Protein AF-A0A1Y4AXB1-F1 (afdb_monomer_lite)

Radius of gyration: 26.82 Å; chains: 1; bounding box: 79×70×64 Å

Sequence (459 aa):
MKQTLTFTPSVIPSTASRLDPDAFDRSLEAFNEKRYRDSFLALLDFIGKGLRTRYGNADATAFEIPHGSIVVRIRTDGGRLRIEAPFLELPGKGRIPLLRQAAVLNICGMDLPRIVLRGERLYFEYECPMTLVHPAKIYYVLRDICHTGDRYDDEFVTKFHARRICEPRIERYDAEMVARLCGAIRAACDEGLREAAAFQNERNYGYAWNIIATTLLRICYLARPQGQLLNRLDRAIHELDREDIPLPEVVSRGCSFARTLGAMSDEELAEGLYRIETFIPEKSRATLKSIQDAFSESAARCAEALERKDYAVCCLSTVYKFYEMYYNSDVPEQVDAVISQALAQSASRPLEEAAPLLNDAMECIMEGDFGEEEDGGDEAPSAKASAGEAAPSGEASASEAPDTEAGAAEPTPLQREAMTGVLLQSGFLERYMKQRIHGTEAPDAAGAAERPDPKQTER

Secondary structure (DSSP, 8-state):
--BPPP----SSS--S----HHHHHHHHHHHHTT-HHHHHHHHHHHH-TTHHHHHB-TTSSEEEEEETTEEEEEEEETTEEEEEEEEEEPPSSSHHHHHHHHHHIIIII-SS-EEEEETTEEEEEEEEEGGG--HHHHHHHHHHHHHHHHHHHHHHHHHH--EESS---EEEPPHHHHHHHHHHHHHHHHHHHHHHHHHHHTT-HHHHHHHHHHHHHHHHHHH---HHHHHHHHHHHHHHT-TTS-HHHHHHHHHHHHHHHHTS-HHHHHTT-EEE--SS-SSEEPPHHHHHHHHHHHHHHHHHHHHTT-HHHHHHHHHHHHHHHHHHEEPPHHHHHHHHHHHHHHTT-BHHHHHHHHHHHHHHHHHT----------------------------------------PPPPHHHHHHHHT-----SSHHHHHHHHSS--------------PPP----

Structure (mmCIF, N/CA/C/O backbone):
data_AF-A0A1Y4AXB1-F1
#
_entry.id   AF-A0A1Y4AXB1-F1
#
loop_
_atom_site.group_PDB
_atom_site.id
_atom_site.type_symbol
_atom_site.label_atom_id
_atom_site.label_alt_id
_atom_site.label_comp_id
_atom_site.label_asym_id
_atom_site.label_entity_id
_atom_site.label_seq_id
_atom_site.pdbx_PDB_ins_code
_atom_site.Cartn_x
_atom_site.Cartn_y
_atom_site.Cartn_z
_atom_site.occupancy
_atom_site.B_iso_or_equiv
_atom_site.auth_seq_id
_atom_site.auth_comp_id
_atom_site.auth_asym_id
_atom_site.auth_atom_id
_atom_site.pdbx_PDB_model_num
ATOM 1 N N . MET A 1 1 ? 18.538 -2.214 -23.193 1.00 80.56 1 MET A N 1
ATOM 2 C CA . MET A 1 1 ? 17.151 -2.700 -23.364 1.00 80.56 1 MET A CA 1
ATOM 3 C C . MET A 1 1 ? 16.668 -2.385 -24.774 1.00 80.56 1 MET A C 1
ATOM 5 O O . MET A 1 1 ? 16.925 -1.286 -25.246 1.00 80.56 1 MET A O 1
ATOM 9 N N . LYS A 1 2 ? 16.054 -3.350 -25.472 1.00 87.56 2 LYS A N 1
ATOM 10 C CA . LYS A 1 2 ? 15.566 -3.180 -26.864 1.00 87.56 2 LYS A CA 1
ATOM 11 C C . LYS A 1 2 ? 14.039 -3.145 -26.980 1.00 87.56 2 LYS A C 1
ATOM 13 O O . LYS A 1 2 ? 13.514 -2.669 -27.980 1.00 87.56 2 LYS A O 1
ATOM 18 N N . GLN A 1 3 ? 13.358 -3.656 -25.965 1.00 93.25 3 GLN A N 1
ATOM 19 C CA . GLN A 1 3 ? 11.909 -3.777 -25.881 1.00 93.25 3 GLN A CA 1
ATOM 20 C C . GLN A 1 3 ? 11.468 -3.466 -24.454 1.00 93.25 3 GLN A C 1
ATOM 22 O O . GLN A 1 3 ? 12.285 -3.588 -23.541 1.00 93.25 3 GLN A O 1
ATOM 27 N N . THR A 1 4 ? 10.214 -3.075 -24.266 1.00 93.56 4 THR A N 1
ATOM 28 C CA . THR A 1 4 ? 9.584 -2.887 -22.949 1.00 93.56 4 THR A CA 1
ATOM 29 C C . THR A 1 4 ? 9.500 -4.185 -22.147 1.00 93.56 4 THR A C 1
ATOM 31 O O . THR A 1 4 ? 9.571 -5.290 -22.692 1.00 93.56 4 THR A O 1
ATOM 34 N N . LEU A 1 5 ? 9.347 -4.039 -20.829 1.00 93.56 5 LEU A N 1
ATOM 35 C CA . LEU A 1 5 ? 9.162 -5.161 -19.910 1.00 93.56 5 LEU A CA 1
ATOM 36 C C . LEU A 1 5 ? 7.826 -5.874 -20.172 1.00 93.56 5 LEU A C 1
ATOM 38 O O . LEU A 1 5 ? 6.878 -5.274 -20.684 1.00 93.56 5 LEU A O 1
ATOM 42 N N . THR A 1 6 ? 7.729 -7.148 -19.796 1.00 96.06 6 THR A N 1
ATOM 43 C CA . THR A 1 6 ? 6.456 -7.885 -19.841 1.00 96.06 6 THR A CA 1
ATOM 44 C C . THR A 1 6 ? 5.417 -7.298 -18.882 1.00 96.06 6 THR A C 1
ATOM 46 O O . THR A 1 6 ? 5.756 -6.814 -17.797 1.00 96.06 6 THR A O 1
ATOM 49 N N . PHE A 1 7 ? 4.138 -7.430 -19.228 1.00 96.44 7 PHE A N 1
ATOM 50 C CA . PHE A 1 7 ? 3.024 -7.061 -18.358 1.00 96.44 7 PHE A CA 1
ATOM 51 C C . PHE A 1 7 ? 2.293 -8.302 -17.838 1.00 96.44 7 PHE A C 1
ATOM 53 O O . PHE A 1 7 ? 1.956 -9.201 -18.608 1.00 96.44 7 PHE A O 1
ATOM 60 N N . THR A 1 8 ? 2.019 -8.312 -16.534 1.00 95.62 8 THR A N 1
ATOM 61 C CA . THR A 1 8 ? 1.168 -9.304 -15.869 1.00 95.62 8 THR A CA 1
ATOM 62 C C . THR A 1 8 ? 0.102 -8.549 -15.073 1.00 95.62 8 THR A C 1
ATOM 64 O O . THR A 1 8 ? 0.482 -7.724 -14.235 1.00 95.62 8 THR A O 1
ATOM 67 N N . PRO A 1 9 ? -1.199 -8.809 -15.304 1.00 93.94 9 PRO A N 1
ATOM 68 C CA . PRO A 1 9 ? -2.278 -8.193 -14.535 1.00 93.94 9 PRO A CA 1
ATOM 69 C C . PRO A 1 9 ? -2.200 -8.502 -13.035 1.00 93.94 9 PRO A C 1
ATOM 71 O O . PRO A 1 9 ? -1.599 -9.498 -12.622 1.00 93.94 9 PRO A O 1
ATOM 74 N N . SER A 1 10 ? -2.844 -7.664 -12.221 1.00 94.38 10 SER A N 1
ATOM 75 C CA . SER A 1 10 ? -2.939 -7.895 -10.779 1.00 94.38 10 SER A CA 1
ATOM 76 C C . SER A 1 10 ? -3.803 -9.107 -10.423 1.00 94.38 10 SER A C 1
ATOM 78 O O . SER A 1 10 ? -4.772 -9.435 -11.105 1.00 94.38 10 SER A O 1
ATOM 80 N N . VAL A 1 11 ? -3.473 -9.762 -9.306 1.00 93.88 11 VAL A N 1
ATOM 81 C CA . VAL A 1 11 ? -4.276 -10.840 -8.702 1.00 93.88 11 VAL A CA 1
ATOM 82 C C . VAL A 1 11 ? -5.621 -10.350 -8.145 1.00 93.88 11 VAL A C 1
ATOM 84 O O . VAL A 1 11 ? -6.520 -11.156 -7.873 1.00 93.88 11 VAL A O 1
ATOM 87 N N . ILE A 1 12 ? -5.763 -9.041 -7.922 1.00 89.62 12 ILE A N 1
ATOM 88 C CA . ILE A 1 12 ? -7.022 -8.428 -7.494 1.00 89.62 12 ILE A CA 1
ATOM 89 C C . ILE A 1 12 ? -7.732 -7.777 -8.685 1.00 89.62 12 ILE A C 1
ATOM 91 O O . ILE A 1 12 ? -7.068 -7.249 -9.572 1.00 89.62 12 ILE A O 1
ATOM 95 N N . PRO A 1 13 ? -9.075 -7.797 -8.705 1.00 84.56 13 PRO A N 1
ATOM 96 C CA . PRO A 1 13 ? -9.849 -7.298 -9.838 1.00 84.56 13 PRO A CA 1
ATOM 97 C C . PRO A 1 13 ? -9.916 -5.769 -9.920 1.00 84.56 13 PRO A C 1
ATOM 99 O O . PRO A 1 13 ? -10.254 -5.250 -10.972 1.00 84.56 13 PRO A O 1
ATOM 102 N N . SER A 1 14 ? -9.652 -5.057 -8.821 1.00 87.44 14 SER A N 1
ATOM 103 C CA . SER A 1 14 ? -9.705 -3.596 -8.779 1.00 87.44 14 SER A CA 1
ATOM 104 C C . SER A 1 14 ? -8.645 -3.060 -7.827 1.00 87.44 14 SER A C 1
ATOM 106 O O . SER A 1 14 ? -8.437 -3.605 -6.738 1.00 87.44 14 SER A O 1
ATOM 108 N N . THR A 1 15 ? -7.976 -1.989 -8.247 1.00 87.50 15 THR A N 1
ATOM 109 C CA . THR A 1 15 ? -7.062 -1.191 -7.421 1.00 87.50 15 THR A CA 1
ATOM 110 C C . THR A 1 15 ? -7.732 0.047 -6.834 1.00 87.50 15 THR A C 1
ATOM 112 O O . THR A 1 15 ? -7.058 0.836 -6.172 1.00 87.50 15 THR A O 1
ATOM 115 N N . ALA A 1 16 ? -9.025 0.244 -7.100 1.00 89.12 16 ALA A N 1
ATOM 116 C CA . ALA A 1 16 ? -9.752 1.421 -6.666 1.00 89.12 16 ALA A CA 1
ATOM 117 C C . ALA A 1 16 ? -10.000 1.411 -5.163 1.00 89.12 16 ALA A C 1
ATOM 119 O O . ALA A 1 16 ? -10.173 0.369 -4.521 1.00 89.12 16 ALA A O 1
ATOM 120 N N . SER A 1 17 ? -10.041 2.615 -4.600 1.00 86.88 17 SER A N 1
ATOM 121 C CA . SER A 1 17 ? -10.355 2.761 -3.192 1.00 86.88 17 SER A CA 1
ATOM 122 C C . SER A 1 17 ? -11.820 2.430 -2.977 1.00 86.88 17 SER A C 1
ATOM 124 O O . SER A 1 17 ? -12.693 2.917 -3.690 1.00 86.88 17 SER A O 1
ATOM 126 N N . ARG A 1 18 ? -12.096 1.652 -1.937 1.00 88.56 18 ARG A N 1
ATOM 127 C CA . ARG A 1 18 ? -13.467 1.354 -1.507 1.00 88.56 18 ARG A CA 1
ATOM 128 C C . ARG A 1 18 ? -14.079 2.429 -0.603 1.00 88.56 18 ARG A C 1
ATOM 130 O O . ARG A 1 18 ? -15.183 2.224 -0.104 1.00 88.56 18 ARG A O 1
ATOM 137 N N . LEU A 1 19 ? -13.327 3.493 -0.307 1.00 88.00 19 LEU A N 1
ATOM 138 C CA . LEU A 1 19 ? -13.803 4.590 0.527 1.00 88.00 19 LEU A CA 1
ATOM 139 C C . LEU A 1 19 ? -14.923 5.351 -0.194 1.00 88.00 19 LEU A C 1
ATOM 141 O O . LEU A 1 19 ? -14.776 5.655 -1.376 1.00 88.00 19 LEU A O 1
ATOM 145 N N . ASP A 1 20 ? -15.998 5.681 0.524 1.00 88.31 20 ASP A N 1
ATOM 146 C CA . ASP A 1 20 ? -17.176 6.400 0.004 1.00 88.31 20 ASP A CA 1
ATOM 147 C C . ASP A 1 20 ? -17.223 7.847 0.543 1.00 88.31 20 ASP A C 1
ATOM 149 O O . ASP A 1 20 ? -17.766 8.061 1.632 1.00 88.31 20 ASP A O 1
ATOM 153 N N . PRO A 1 21 ? -16.666 8.850 -0.171 1.00 85.56 21 PRO A N 1
ATOM 154 C CA . PRO A 1 21 ? -16.622 10.236 0.301 1.00 85.56 21 PRO A CA 1
ATOM 155 C C . PRO A 1 21 ? -17.989 10.783 0.726 1.00 85.56 21 PRO A C 1
ATOM 157 O O . PRO A 1 21 ? -18.080 11.455 1.753 1.00 85.56 21 PRO A O 1
ATOM 160 N N . ASP A 1 22 ? -19.063 10.404 0.031 1.00 89.12 22 ASP A N 1
ATOM 161 C CA . ASP A 1 22 ? -20.411 10.869 0.354 1.00 89.12 22 ASP A CA 1
ATOM 162 C C . ASP A 1 22 ? -20.871 10.333 1.719 1.00 89.12 22 ASP A C 1
ATOM 164 O O . ASP A 1 22 ? -21.596 10.999 2.460 1.00 89.12 22 ASP A O 1
ATOM 168 N N . ALA A 1 23 ? -20.462 9.115 2.095 1.00 90.00 23 ALA A N 1
ATOM 169 C CA . ALA A 1 23 ? -20.720 8.583 3.434 1.00 90.00 23 ALA A CA 1
ATOM 170 C C . ALA A 1 23 ? -19.955 9.338 4.524 1.00 90.00 23 ALA A C 1
ATOM 172 O O . ALA A 1 23 ? -20.463 9.465 5.643 1.00 90.00 23 ALA A O 1
ATOM 173 N N . PHE A 1 24 ? -18.767 9.857 4.210 1.00 89.88 24 PHE A N 1
ATOM 174 C CA . PHE A 1 24 ? -18.011 10.680 5.146 1.00 89.88 24 PHE A CA 1
ATOM 175 C C . PHE A 1 24 ? -18.698 12.026 5.384 1.00 89.88 24 PHE A C 1
ATOM 177 O O . PHE A 1 24 ? -18.862 12.423 6.539 1.00 89.88 24 PHE A O 1
ATOM 184 N N . ASP A 1 25 ? -19.184 12.678 4.328 1.00 88.69 25 ASP A N 1
ATOM 185 C CA . ASP A 1 25 ? -19.925 13.936 4.450 1.00 88.69 25 ASP A CA 1
ATOM 186 C C . ASP A 1 25 ? -21.201 13.746 5.284 1.00 88.69 25 ASP A C 1
ATOM 188 O O . ASP A 1 25 ? -21.410 14.455 6.272 1.00 88.69 25 ASP A O 1
ATOM 192 N N . ARG A 1 26 ? -21.974 12.681 5.017 1.00 95.19 26 ARG A N 1
ATOM 193 C CA . ARG A 1 26 ? -23.132 12.297 5.852 1.00 95.19 26 ARG A CA 1
ATOM 194 C C . ARG A 1 26 ? -22.752 12.050 7.315 1.00 95.19 26 ARG A C 1
ATOM 196 O O . ARG A 1 26 ? -23.522 12.361 8.227 1.00 95.19 26 ARG A O 1
ATOM 203 N N . SER A 1 27 ? -21.582 11.457 7.558 1.00 92.25 27 SER A N 1
ATOM 204 C CA . SER A 1 27 ? -21.063 11.223 8.907 1.00 92.25 27 SER A CA 1
ATOM 205 C C . SER A 1 27 ? -20.769 12.536 9.634 1.00 92.25 27 SER A C 1
ATOM 207 O O . SER A 1 27 ? -21.104 12.671 10.817 1.00 92.25 27 SER A O 1
ATOM 209 N N . LEU A 1 28 ? -20.188 13.513 8.935 1.00 91.25 28 LEU A N 1
ATOM 210 C CA . LEU A 1 28 ? -19.862 14.827 9.481 1.00 91.25 28 LEU A CA 1
ATOM 211 C C . LEU A 1 28 ? -21.120 15.656 9.765 1.00 91.25 28 LEU A C 1
ATOM 213 O O . LEU A 1 28 ? -21.253 16.208 10.857 1.00 91.25 28 LEU A O 1
ATOM 217 N N . GLU A 1 29 ? -22.075 15.677 8.838 1.00 95.81 29 GLU A N 1
ATOM 218 C CA . GLU A 1 29 ? -23.370 16.341 9.022 1.00 95.81 29 GLU A CA 1
ATOM 219 C C . GLU A 1 29 ? -24.107 15.799 10.252 1.00 95.81 29 GLU A C 1
ATOM 221 O O . GLU A 1 29 ? -24.489 16.555 11.148 1.00 95.81 29 GLU A O 1
ATOM 226 N N . ALA A 1 30 ? -24.223 14.471 10.366 1.00 97.31 30 ALA A N 1
ATOM 227 C CA . ALA A 1 30 ? -24.854 13.837 11.519 1.00 97.31 30 ALA A CA 1
ATOM 228 C C . ALA A 1 30 ? -24.132 14.164 12.840 1.00 97.31 30 ALA A C 1
ATOM 230 O O . ALA A 1 30 ? -24.778 14.270 13.885 1.00 97.31 30 ALA A O 1
ATOM 231 N N . PHE A 1 31 ? -22.805 14.340 12.819 1.00 95.88 31 PHE A N 1
ATOM 232 C CA . PHE A 1 31 ? -22.052 14.758 14.003 1.00 95.88 31 PHE A CA 1
ATOM 233 C C . PHE A 1 31 ? -22.426 16.180 14.429 1.00 95.88 31 PHE A C 1
ATOM 235 O O . PHE A 1 31 ? -22.726 16.407 15.604 1.00 95.88 31 PHE A O 1
ATOM 242 N N . ASN A 1 32 ? -22.458 17.114 13.476 1.00 95.25 32 ASN A N 1
ATOM 243 C CA . ASN A 1 32 ? -22.792 18.520 13.711 1.00 95.25 32 ASN A CA 1
ATOM 244 C C . ASN A 1 32 ? -24.227 18.686 14.237 1.00 95.25 32 ASN A C 1
ATOM 246 O O . ASN A 1 32 ? -24.485 19.497 15.126 1.00 95.25 32 ASN A O 1
ATOM 250 N N . GLU A 1 33 ? -25.146 17.834 13.783 1.00 97.62 33 GLU A N 1
ATOM 251 C CA . GLU A 1 33 ? -26.524 17.747 14.283 1.00 97.62 33 GLU A CA 1
ATOM 252 C C . GLU A 1 33 ? -26.660 17.007 15.626 1.00 97.62 33 GLU A C 1
ATOM 254 O O . GLU A 1 33 ? -27.770 16.780 16.112 1.00 97.62 33 GLU A O 1
ATOM 259 N N . LYS A 1 34 ? -25.544 16.613 16.252 1.00 97.00 34 LYS A N 1
ATOM 260 C CA . LYS A 1 34 ? -25.493 15.868 17.523 1.00 97.00 34 LYS A CA 1
ATOM 261 C C . LYS A 1 34 ? -26.118 14.465 17.443 1.00 97.00 34 LYS A C 1
ATOM 263 O O . LYS A 1 34 ? -26.365 13.832 18.474 1.00 97.00 34 LYS A O 1
ATOM 268 N N . ARG A 1 35 ? -26.310 13.921 16.236 1.00 96.94 35 ARG A N 1
ATOM 269 C CA . ARG A 1 35 ? -26.729 12.533 15.970 1.00 96.94 35 ARG A CA 1
ATOM 270 C C . ARG A 1 35 ? -25.512 11.601 15.954 1.00 96.94 35 ARG A C 1
ATOM 272 O O . ARG A 1 35 ? -25.202 10.943 14.965 1.00 96.94 35 ARG A O 1
ATOM 279 N N . TYR A 1 36 ? -24.809 11.521 17.086 1.00 96.44 36 TYR A N 1
ATOM 280 C CA . TYR A 1 36 ? -23.491 10.871 17.185 1.00 96.44 36 TYR A CA 1
ATOM 281 C C . TYR A 1 36 ? -23.464 9.390 16.791 1.00 96.44 36 TYR A C 1
ATOM 283 O O . TYR A 1 36 ? -22.465 8.905 16.265 1.00 96.44 36 TYR A O 1
ATOM 291 N N . ARG A 1 37 ? -24.544 8.647 17.058 1.00 94.38 37 ARG A N 1
ATOM 292 C CA . ARG A 1 37 ? -24.629 7.238 16.654 1.00 94.38 37 ARG A CA 1
ATOM 293 C C . ARG A 1 37 ? -24.709 7.111 15.136 1.00 94.38 37 ARG A C 1
ATOM 295 O O . ARG A 1 37 ? -23.949 6.337 14.568 1.00 94.38 37 ARG A O 1
ATOM 302 N N . ASP A 1 38 ? -25.584 7.885 14.501 1.00 95.31 38 ASP A N 1
ATOM 303 C CA . ASP A 1 38 ? -25.740 7.885 13.044 1.00 95.31 38 ASP A CA 1
ATOM 304 C C . ASP A 1 38 ? -24.441 8.323 12.366 1.00 95.31 38 ASP A C 1
ATOM 306 O O . ASP A 1 38 ? -24.002 7.688 11.413 1.00 95.31 38 ASP A O 1
ATOM 310 N N . SER A 1 39 ? -23.783 9.340 12.930 1.00 96.88 39 SER A N 1
ATOM 311 C CA . SER A 1 39 ? -22.456 9.786 12.510 1.00 96.88 39 SER A CA 1
ATOM 312 C C . SER A 1 39 ? -21.438 8.642 12.523 1.00 96.88 39 SER A C 1
ATOM 314 O O . SER A 1 39 ? -20.819 8.354 11.499 1.00 96.88 39 SER A O 1
ATOM 316 N N . PHE A 1 40 ? -21.310 7.919 13.640 1.00 96.62 40 PHE A N 1
ATOM 317 C CA . PHE A 1 40 ? -20.379 6.792 13.736 1.00 96.62 40 PHE A CA 1
ATOM 318 C C . PHE A 1 40 ? -20.715 5.651 12.762 1.00 96.62 40 PHE A C 1
ATOM 320 O O . PHE A 1 40 ? -19.819 5.061 12.163 1.00 96.62 40 PHE A O 1
ATOM 327 N N . LEU A 1 41 ? -21.997 5.339 12.573 1.00 95.50 41 LEU A N 1
ATOM 328 C CA . LEU A 1 41 ? -22.413 4.305 11.627 1.00 95.50 41 LEU A CA 1
ATOM 329 C C . LEU A 1 41 ? -22.107 4.702 10.176 1.00 95.50 41 LEU A C 1
ATOM 331 O O . LEU A 1 41 ? -21.597 3.870 9.430 1.00 95.50 41 LEU A O 1
ATOM 335 N N . ALA A 1 42 ? -22.338 5.963 9.804 1.00 95.44 42 ALA A N 1
ATOM 336 C CA . ALA A 1 42 ? -21.972 6.491 8.493 1.00 95.44 42 ALA A CA 1
ATOM 337 C C . ALA A 1 42 ? -20.448 6.500 8.272 1.00 95.44 42 ALA A C 1
ATOM 339 O O . ALA A 1 42 ? -19.997 6.242 7.162 1.00 95.44 42 ALA A O 1
ATOM 340 N N . LEU A 1 43 ? -19.641 6.695 9.326 1.00 95.25 43 LEU A N 1
ATOM 341 C CA . LEU A 1 43 ? -18.184 6.538 9.241 1.00 95.25 43 LEU A CA 1
ATOM 342 C C . LEU A 1 43 ? -17.784 5.093 8.895 1.00 95.25 43 LEU A C 1
ATOM 344 O O . LEU A 1 43 ? -16.855 4.880 8.121 1.00 95.25 43 LEU A O 1
ATOM 348 N N . LEU A 1 44 ? -18.466 4.087 9.453 1.00 95.50 44 LEU A N 1
ATOM 349 C CA . LEU A 1 44 ? -18.212 2.693 9.073 1.00 95.50 44 LEU A CA 1
ATOM 350 C C . LEU A 1 44 ? -18.608 2.423 7.616 1.00 95.50 44 LEU A C 1
ATOM 352 O O . LEU A 1 44 ? -17.909 1.676 6.933 1.00 95.50 44 LEU A O 1
ATOM 356 N N . ASP A 1 45 ? -19.689 3.048 7.143 1.00 94.19 45 ASP A N 1
ATOM 357 C CA . ASP A 1 45 ? -20.119 2.962 5.744 1.00 94.19 45 ASP A CA 1
ATOM 358 C C . ASP A 1 45 ? -19.124 3.658 4.794 1.00 94.19 45 ASP A C 1
ATOM 360 O O . ASP A 1 45 ? -18.852 3.120 3.723 1.00 94.19 45 ASP A O 1
ATOM 364 N N . PHE A 1 46 ? -18.500 4.768 5.218 1.00 92.00 46 PHE A N 1
ATOM 365 C CA . PHE A 1 46 ? -17.380 5.411 4.511 1.00 92.00 46 PHE A CA 1
ATOM 366 C C . PHE A 1 46 ? -16.204 4.462 4.309 1.00 92.00 46 PHE A C 1
ATOM 368 O O . PHE A 1 46 ? -15.620 4.439 3.233 1.00 92.00 46 PHE A O 1
ATOM 375 N N . ILE A 1 47 ? -15.852 3.678 5.328 1.00 91.62 47 ILE A N 1
ATOM 376 C CA . ILE A 1 47 ? -14.691 2.783 5.272 1.00 91.62 47 ILE A CA 1
ATOM 377 C C . ILE A 1 47 ? -14.931 1.593 4.331 1.00 91.62 47 ILE A C 1
ATOM 379 O O . ILE A 1 47 ? -13.998 1.105 3.681 1.00 91.62 47 ILE A O 1
ATOM 383 N N . GLY A 1 48 ? -16.163 1.090 4.287 1.00 89.12 48 GLY A N 1
ATOM 384 C CA . GLY A 1 48 ? -16.523 -0.016 3.416 1.00 89.12 48 GLY A CA 1
ATOM 385 C C . GLY A 1 48 ? -18.015 -0.319 3.424 1.00 89.12 48 GLY A C 1
ATOM 386 O O . GLY A 1 48 ? -18.626 -0.588 4.462 1.00 89.12 48 GLY A O 1
ATOM 387 N N . LYS A 1 49 ? -18.595 -0.377 2.227 1.00 84.06 49 LYS A N 1
ATOM 388 C CA . LYS A 1 49 ? -20.001 -0.731 2.032 1.00 84.06 49 LYS A CA 1
ATOM 389 C C . LYS A 1 49 ? -20.314 -2.117 2.612 1.00 84.06 49 LYS A C 1
ATOM 391 O O . LYS A 1 49 ? -19.631 -3.098 2.332 1.00 84.06 49 LYS A O 1
ATOM 396 N N . GLY A 1 50 ? -21.377 -2.208 3.415 1.00 87.69 50 GLY A N 1
ATOM 397 C CA . GLY A 1 50 ? -21.858 -3.474 3.988 1.00 87.69 50 GLY A CA 1
ATOM 398 C C . GLY A 1 50 ? -21.061 -3.994 5.191 1.00 87.69 50 GLY A C 1
ATOM 399 O O . GLY A 1 50 ? -21.424 -5.025 5.763 1.00 87.69 50 GLY A O 1
ATOM 400 N N . LEU A 1 51 ? -20.027 -3.270 5.630 1.00 90.44 51 LEU A N 1
ATOM 401 C CA . LEU A 1 51 ? -19.172 -3.650 6.755 1.00 90.44 51 LEU A CA 1
ATOM 402 C C . LEU A 1 51 ? -19.976 -3.820 8.049 1.00 90.44 51 LEU A C 1
ATOM 404 O O . LEU A 1 51 ? -19.830 -4.817 8.761 1.00 90.44 51 LEU A O 1
ATOM 408 N N . ARG A 1 52 ? -20.907 -2.895 8.300 1.00 91.25 52 ARG A N 1
ATOM 409 C CA . ARG A 1 52 ? -21.831 -2.952 9.438 1.00 91.25 52 ARG A CA 1
ATOM 410 C C . ARG A 1 52 ? -22.660 -4.231 9.470 1.00 91.25 52 ARG A C 1
ATOM 412 O O . ARG A 1 52 ? -22.833 -4.807 10.535 1.00 91.25 52 ARG A O 1
ATOM 419 N N . THR A 1 53 ? -23.169 -4.672 8.325 1.00 91.19 53 THR A N 1
ATOM 420 C CA . THR A 1 53 ? -24.016 -5.870 8.237 1.00 91.19 53 THR A CA 1
ATOM 421 C C . THR A 1 53 ? -23.196 -7.145 8.394 1.00 91.19 53 THR A C 1
ATOM 423 O O . THR A 1 53 ? -23.659 -8.106 8.997 1.00 91.19 53 THR A O 1
ATOM 426 N N . ARG A 1 54 ? -21.967 -7.160 7.865 1.00 92.62 54 ARG A N 1
ATOM 427 C CA . ARG A 1 54 ? -21.093 -8.340 7.890 1.00 92.62 54 ARG A CA 1
ATOM 428 C C . ARG A 1 54 ? -20.467 -8.594 9.263 1.00 92.62 54 ARG A C 1
ATOM 430 O O . ARG A 1 54 ? -20.254 -9.750 9.618 1.00 92.62 54 ARG A O 1
ATOM 437 N N . TYR A 1 55 ? -20.168 -7.532 10.014 1.00 94.12 55 TYR A N 1
ATOM 438 C CA . TYR A 1 55 ? -19.391 -7.617 11.259 1.00 94.12 55 TYR A CA 1
ATOM 439 C C . TYR A 1 55 ? -20.086 -7.041 12.492 1.00 94.12 55 TYR A C 1
ATOM 441 O O . TYR A 1 55 ? -19.547 -7.150 13.595 1.00 94.12 55 TYR A O 1
ATOM 449 N N . GLY A 1 56 ? -21.246 -6.408 12.324 1.00 94.19 56 GLY A N 1
ATOM 450 C CA . GLY A 1 56 ? -22.037 -5.849 13.412 1.00 94.19 56 GLY A CA 1
ATOM 451 C C . GLY A 1 56 ? -23.042 -6.839 13.992 1.00 94.19 56 GLY A C 1
ATOM 452 O O . GLY A 1 56 ? -23.497 -7.769 13.328 1.00 94.19 56 GLY A O 1
ATOM 453 N N . ASN A 1 57 ? -23.429 -6.613 15.244 1.00 94.50 57 ASN A N 1
ATOM 454 C CA . ASN A 1 57 ? -24.613 -7.241 15.823 1.00 94.50 57 ASN A CA 1
ATOM 455 C C . ASN A 1 57 ? -25.911 -6.634 15.251 1.00 94.50 57 ASN A C 1
ATOM 457 O O . ASN A 1 57 ? -25.897 -5.568 14.637 1.00 94.50 57 ASN A O 1
ATOM 461 N N . ALA A 1 58 ? -27.051 -7.285 15.510 1.00 91.44 58 ALA A N 1
ATOM 462 C CA . ALA A 1 58 ? -28.366 -6.847 15.024 1.00 91.44 58 ALA A CA 1
ATOM 463 C C . ALA A 1 58 ? -28.710 -5.396 15.411 1.00 91.44 58 ALA A C 1
ATOM 465 O O . ALA A 1 58 ? -29.315 -4.670 14.626 1.00 91.44 58 ALA A O 1
ATOM 466 N N . ASP A 1 59 ? -28.268 -4.960 16.592 1.00 91.19 59 ASP A N 1
ATOM 467 C CA . ASP A 1 59 ? -28.518 -3.610 17.094 1.00 91.19 59 ASP A CA 1
ATOM 468 C C . ASP A 1 59 ? -27.506 -2.572 16.588 1.00 91.19 59 ASP A C 1
ATOM 470 O O . ASP A 1 59 ? -27.625 -1.403 16.938 1.00 91.19 59 ASP A O 1
ATOM 474 N N . ALA A 1 60 ? -26.494 -2.951 15.802 1.00 92.94 60 ALA A N 1
ATOM 475 C CA . ALA A 1 60 ? -25.420 -2.058 15.355 1.00 92.94 60 ALA A CA 1
ATOM 476 C C . ALA A 1 60 ? -24.772 -1.263 16.514 1.00 92.94 60 ALA A C 1
ATOM 478 O O . ALA A 1 60 ? -24.590 -0.046 16.442 1.00 92.94 60 ALA A O 1
ATOM 479 N N . THR A 1 61 ? -24.481 -1.959 17.614 1.00 94.62 61 THR A N 1
ATOM 480 C CA . THR A 1 61 ? -23.831 -1.430 18.826 1.00 94.62 61 THR A CA 1
ATOM 481 C C . THR A 1 61 ? -22.517 -2.128 19.159 1.00 94.62 61 THR A C 1
ATOM 483 O O . THR A 1 61 ? -21.764 -1.640 20.001 1.00 94.62 61 THR A O 1
ATOM 486 N N . ALA A 1 62 ? -22.224 -3.256 18.517 1.00 96.75 62 ALA A N 1
ATOM 487 C CA . ALA A 1 62 ? -20.980 -3.990 18.663 1.00 96.75 62 ALA A CA 1
ATOM 488 C C . ALA A 1 62 ? -20.520 -4.509 17.298 1.00 96.75 62 ALA A C 1
ATOM 490 O O . ALA A 1 62 ? -21.329 -5.049 16.547 1.00 96.75 62 ALA A O 1
ATOM 491 N N . PHE A 1 63 ? -19.229 -4.368 17.007 1.00 96.44 63 PHE A N 1
ATOM 492 C CA . PHE A 1 63 ? -18.609 -4.777 15.749 1.00 96.44 63 PHE A CA 1
ATOM 493 C C . PHE A 1 63 ? -17.314 -5.539 16.027 1.00 96.44 63 PHE A C 1
ATOM 495 O O . PHE A 1 63 ? -16.536 -5.124 16.886 1.00 96.44 63 PHE A O 1
ATOM 502 N N . GLU A 1 64 ? -17.068 -6.625 15.296 1.00 95.00 64 GLU A N 1
ATOM 503 C CA . GLU A 1 64 ? -15.792 -7.351 15.315 1.00 95.00 64 GLU A CA 1
ATOM 504 C C . GLU A 1 64 ? -15.235 -7.458 13.897 1.00 95.00 64 GLU A C 1
ATOM 506 O O . GLU A 1 64 ? -15.616 -8.340 13.125 1.00 95.00 64 GLU A O 1
ATOM 511 N N . ILE A 1 65 ? -14.350 -6.528 13.551 1.00 94.00 65 ILE A N 1
ATOM 512 C CA . ILE A 1 65 ? -13.924 -6.293 12.174 1.00 94.00 65 ILE A CA 1
ATOM 513 C C . ILE A 1 65 ? -12.463 -6.736 12.031 1.00 94.00 65 ILE A C 1
ATOM 515 O O . ILE A 1 65 ? -11.591 -6.179 12.703 1.00 94.00 65 ILE A O 1
ATOM 519 N N . PRO A 1 66 ? -12.167 -7.748 11.202 1.00 92.12 66 PRO A N 1
ATOM 520 C CA . PRO A 1 66 ? -10.795 -8.171 10.950 1.00 92.12 66 PRO A CA 1
ATOM 521 C C . PRO A 1 66 ? -10.017 -7.119 10.146 1.00 92.12 66 PRO A C 1
ATOM 523 O O . PRO A 1 66 ? -10.566 -6.479 9.249 1.00 92.12 66 PRO A O 1
ATOM 526 N N . HIS A 1 67 ? -8.734 -6.966 10.458 1.00 90.44 67 HIS A N 1
ATOM 527 C CA . HIS A 1 67 ? -7.780 -6.164 9.700 1.00 90.44 67 HIS A CA 1
ATOM 528 C C . HIS A 1 67 ? -6.431 -6.871 9.718 1.00 90.44 67 HIS A C 1
ATOM 530 O O . HIS A 1 67 ? -5.752 -6.845 10.745 1.00 90.44 67 HIS A O 1
ATOM 536 N N . GLY A 1 68 ? -6.085 -7.528 8.612 1.00 84.75 68 GLY A N 1
ATOM 537 C CA . GLY A 1 68 ? -4.839 -8.280 8.506 1.00 84.75 68 GLY A CA 1
ATOM 538 C C . GLY A 1 68 ? -4.695 -9.276 9.653 1.00 84.75 68 GLY A C 1
ATOM 539 O O . GLY A 1 68 ? -5.482 -10.225 9.775 1.00 84.75 68 GLY A O 1
ATOM 540 N N . SER A 1 69 ? -3.706 -9.042 10.509 1.00 79.81 69 SER A N 1
ATOM 541 C CA . SER A 1 69 ? -3.395 -9.891 11.657 1.00 79.81 69 SER A CA 1
ATOM 542 C C . SER A 1 69 ? -4.197 -9.648 12.936 1.00 79.81 69 SER A C 1
ATOM 544 O O . SER A 1 69 ? -4.151 -10.478 13.850 1.00 79.81 69 SER A O 1
ATOM 546 N N . ILE A 1 70 ? -4.960 -8.558 13.015 1.00 89.00 70 ILE A N 1
ATOM 547 C CA . ILE A 1 70 ? -5.728 -8.190 14.209 1.00 89.00 70 ILE A CA 1
ATOM 548 C C . ILE A 1 70 ? -7.239 -8.222 13.959 1.00 89.00 70 ILE A C 1
ATOM 550 O O . ILE A 1 70 ? -7.733 -8.237 12.831 1.00 89.00 70 ILE A O 1
ATOM 554 N N . VAL A 1 71 ? -8.008 -8.212 15.049 1.00 92.31 71 VAL A N 1
ATOM 555 C CA . VAL A 1 71 ? -9.462 -8.016 15.007 1.00 92.31 71 VAL A CA 1
ATOM 556 C C . VAL A 1 71 ? -9.810 -6.816 15.869 1.00 92.31 71 VAL A C 1
ATOM 558 O O . VAL A 1 71 ? -9.586 -6.828 17.080 1.00 92.31 71 VAL A O 1
ATOM 561 N N . VAL A 1 72 ? -10.376 -5.788 15.244 1.00 95.31 72 VAL A N 1
ATOM 562 C CA . VAL A 1 72 ? -10.817 -4.574 15.925 1.00 95.31 72 VAL A CA 1
ATOM 563 C C . VAL A 1 72 ? -12.227 -4.792 16.456 1.00 95.31 72 VAL A C 1
ATOM 565 O O . VAL A 1 72 ? -13.177 -5.019 15.706 1.00 95.31 72 VAL A O 1
ATOM 568 N N . ARG A 1 73 ? -12.365 -4.721 17.777 1.00 96.31 73 ARG A N 1
ATOM 569 C CA . ARG A 1 73 ? -13.634 -4.789 18.492 1.00 96.31 73 ARG A CA 1
ATOM 570 C C . ARG A 1 73 ? -14.092 -3.385 18.825 1.00 96.31 73 ARG A C 1
ATOM 572 O O . ARG A 1 73 ? -13.412 -2.664 19.550 1.00 96.31 73 ARG A O 1
ATOM 579 N N . ILE A 1 74 ? -15.267 -3.016 18.338 1.00 97.69 74 ILE A N 1
ATOM 580 C CA . ILE A 1 74 ? -15.865 -1.710 18.597 1.00 97.69 74 ILE A CA 1
ATOM 581 C C . ILE A 1 74 ? -17.177 -1.901 19.339 1.00 97.69 74 ILE A C 1
ATOM 583 O O . ILE A 1 74 ? -17.978 -2.753 18.965 1.00 97.69 74 ILE A O 1
ATOM 587 N N . ARG A 1 75 ? -17.412 -1.115 20.390 1.00 97.31 75 ARG A N 1
ATOM 588 C CA . ARG A 1 75 ? -18.673 -1.099 21.134 1.00 97.31 75 ARG A CA 1
ATOM 589 C C . ARG A 1 75 ? -19.137 0.323 21.387 1.00 97.31 75 ARG A C 1
ATOM 591 O O . ARG A 1 75 ? -18.348 1.174 21.787 1.00 97.31 75 ARG A O 1
ATOM 598 N N . THR A 1 76 ? -20.431 0.547 21.208 1.00 94.25 76 THR A N 1
ATOM 599 C CA . THR A 1 76 ? -21.117 1.778 21.595 1.00 94.25 76 THR A CA 1
ATOM 600 C C . THR A 1 76 ? -22.108 1.449 22.712 1.00 94.25 76 THR A C 1
ATOM 602 O O . THR A 1 76 ? -23.254 1.085 22.442 1.00 94.25 76 THR A O 1
ATOM 605 N N . ASP A 1 77 ? -21.661 1.519 23.967 1.00 87.31 77 ASP A N 1
ATOM 606 C CA . ASP A 1 77 ? -22.472 1.240 25.160 1.00 87.31 77 ASP A CA 1
ATOM 607 C C . ASP A 1 77 ? -22.475 2.442 26.118 1.00 87.31 77 ASP A C 1
ATOM 609 O O . ASP A 1 77 ? -21.540 3.238 26.142 1.00 87.31 77 ASP A O 1
ATOM 613 N N . GLY A 1 78 ? -23.570 2.643 26.861 1.00 84.44 78 GLY A N 1
ATOM 614 C CA . GLY A 1 78 ? -23.635 3.654 27.928 1.00 84.44 78 GLY A CA 1
ATOM 615 C C . GLY A 1 78 ? -23.285 5.095 27.516 1.00 84.44 78 GLY A C 1
ATOM 616 O O . GLY A 1 78 ? -22.771 5.852 28.338 1.00 84.44 78 GLY A O 1
ATOM 617 N N . GLY A 1 79 ? -23.510 5.477 26.252 1.00 92.00 79 GLY A N 1
ATOM 618 C CA . GLY A 1 79 ? -23.145 6.801 25.728 1.00 92.00 79 GLY A CA 1
ATOM 619 C C . GLY A 1 79 ? -21.648 6.983 25.445 1.00 92.00 79 GLY A C 1
ATOM 620 O O . GLY A 1 79 ? -21.174 8.118 25.351 1.00 92.00 79 GLY A O 1
ATOM 621 N N . ARG A 1 80 ? -20.894 5.889 25.297 1.00 96.75 80 ARG A N 1
ATOM 622 C CA . ARG A 1 80 ? -19.452 5.875 25.028 1.00 96.75 80 ARG A CA 1
ATOM 623 C C . ARG A 1 80 ? -19.112 4.991 23.835 1.00 96.75 80 ARG A C 1
ATOM 625 O O . ARG A 1 80 ? -19.795 4.007 23.575 1.00 96.75 80 ARG A O 1
ATOM 632 N N . LEU A 1 81 ? -18.024 5.335 23.156 1.00 97.62 81 LEU A N 1
ATOM 633 C CA . LEU A 1 81 ? -17.358 4.507 22.163 1.00 97.62 81 LEU A CA 1
ATOM 634 C C . LEU A 1 81 ? -16.140 3.845 22.805 1.00 97.62 81 LEU A C 1
ATOM 636 O O . LEU A 1 81 ? -15.307 4.532 23.396 1.00 97.62 81 LEU A O 1
ATOM 640 N N . ARG A 1 82 ? -16.018 2.531 22.633 1.00 98.00 82 ARG A N 1
ATOM 641 C CA . ARG A 1 82 ? -14.867 1.719 23.034 1.00 98.00 82 ARG A CA 1
ATOM 642 C C . ARG A 1 82 ? -14.321 0.981 21.827 1.00 98.00 82 ARG A C 1
ATOM 644 O O . ARG A 1 82 ? -15.080 0.308 21.135 1.00 98.00 82 ARG A O 1
ATOM 651 N N . ILE A 1 83 ? -13.020 1.087 21.609 1.00 98.00 83 ILE A N 1
ATOM 652 C CA . ILE A 1 83 ? -12.283 0.377 20.570 1.00 98.00 83 ILE A CA 1
ATOM 653 C C . ILE A 1 83 ? -11.194 -0.429 21.270 1.00 98.00 83 ILE A C 1
ATOM 655 O O . ILE A 1 83 ? -10.410 0.116 22.044 1.00 98.00 83 ILE A O 1
ATOM 659 N N . GLU A 1 84 ? -11.159 -1.728 21.010 1.00 96.56 84 GLU A N 1
ATOM 660 C CA . GLU A 1 84 ? -10.160 -2.648 21.540 1.00 96.56 84 GLU A CA 1
ATOM 661 C C . GLU A 1 84 ? -9.673 -3.562 20.417 1.00 96.56 84 GLU A C 1
ATOM 663 O O . GLU A 1 84 ? -10.487 -4.101 19.674 1.00 96.56 84 GLU A O 1
ATOM 668 N N . ALA A 1 85 ? -8.369 -3.796 20.314 1.00 95.44 85 ALA A N 1
ATOM 669 C CA . ALA A 1 85 ? -7.835 -4.832 19.433 1.00 95.44 85 ALA A CA 1
ATOM 670 C C . ALA A 1 85 ? -6.828 -5.703 20.198 1.00 95.44 85 ALA A C 1
ATOM 672 O O . ALA A 1 85 ? -5.814 -5.186 20.679 1.00 95.44 85 ALA A O 1
ATOM 673 N N . PRO A 1 86 ? -7.080 -7.017 20.354 1.00 93.56 86 PRO A N 1
ATOM 674 C CA . PRO A 1 86 ? -6.078 -7.937 20.878 1.00 93.56 86 PRO A CA 1
ATOM 675 C C . PRO A 1 86 ? -4.848 -7.962 19.968 1.00 93.56 86 PRO A C 1
ATOM 677 O O . PRO A 1 86 ? -4.990 -8.073 18.754 1.00 93.56 86 PRO A O 1
ATOM 680 N N . PHE A 1 87 ? -3.656 -7.881 20.560 1.00 92.75 87 PHE A N 1
ATOM 681 C CA . PHE A 1 87 ? -2.399 -7.795 19.820 1.00 92.75 87 PHE A CA 1
ATOM 682 C C . PHE A 1 87 ? -1.529 -9.038 20.055 1.00 92.75 87 PHE A C 1
ATOM 684 O O . PHE A 1 87 ? -1.595 -10.008 19.297 1.00 92.75 87 PHE A O 1
ATOM 691 N N . LEU A 1 88 ? -0.750 -9.061 21.140 1.00 93.44 88 LEU A N 1
ATOM 692 C CA . LEU A 1 88 ? 0.287 -10.073 21.363 1.00 93.44 88 LEU A CA 1
ATOM 693 C C . LEU A 1 88 ? 0.321 -10.579 22.806 1.00 93.44 88 LEU A C 1
ATOM 695 O O . LEU A 1 88 ? 0.174 -9.815 23.758 1.00 93.44 88 LEU A O 1
ATOM 699 N N . GLU A 1 89 ? 0.580 -11.869 22.971 1.00 94.06 89 GLU A N 1
ATOM 700 C CA . GLU A 1 89 ? 0.951 -12.486 24.238 1.00 94.06 89 GLU A CA 1
ATOM 701 C C . GLU A 1 89 ? 2.471 -12.435 24.415 1.00 94.06 89 GLU A C 1
ATOM 703 O O . GLU A 1 89 ? 3.246 -12.692 23.483 1.00 94.06 89 GLU A O 1
ATOM 708 N N . LEU A 1 90 ? 2.897 -12.066 25.622 1.00 93.31 90 LEU A N 1
ATOM 709 C CA . LEU A 1 90 ? 4.299 -11.857 25.935 1.00 93.31 90 LEU A CA 1
ATOM 710 C C . LEU A 1 90 ? 5.084 -13.178 25.885 1.00 93.31 90 LEU A C 1
ATOM 712 O O . LEU A 1 90 ? 4.631 -14.208 26.390 1.00 93.31 90 LEU A O 1
ATOM 716 N N . PRO A 1 91 ? 6.299 -13.160 25.319 1.00 91.44 91 PRO A N 1
ATOM 717 C CA . PRO A 1 91 ? 7.166 -14.321 25.288 1.00 91.44 91 PRO A CA 1
ATOM 718 C C . PRO A 1 91 ? 7.840 -14.532 26.648 1.00 91.44 91 PRO A C 1
ATOM 720 O O . PRO A 1 91 ? 8.066 -13.593 27.415 1.00 91.44 91 PRO A O 1
ATOM 723 N N . GLY A 1 92 ? 8.262 -15.769 26.923 1.00 87.00 92 GLY A N 1
ATOM 724 C CA . GLY A 1 92 ? 9.071 -16.061 28.113 1.00 87.00 92 GLY A CA 1
ATOM 725 C C . GLY A 1 92 ? 10.463 -15.411 28.065 1.00 87.00 92 GLY A C 1
ATOM 726 O O . GLY A 1 92 ? 10.947 -14.896 29.070 1.00 87.00 92 GLY A O 1
ATOM 727 N N . LYS A 1 93 ? 11.106 -15.392 26.888 1.00 86.12 93 LYS A N 1
ATOM 728 C CA . LYS A 1 93 ? 12.387 -14.706 26.627 1.00 86.12 93 LYS A CA 1
ATOM 729 C C . LYS A 1 93 ? 12.143 -13.486 25.740 1.00 86.12 93 LYS A C 1
ATOM 731 O O . LYS A 1 93 ? 11.289 -13.540 24.875 1.00 86.12 93 LYS A O 1
ATOM 736 N N . GLY A 1 94 ? 12.887 -12.395 25.932 1.00 84.44 94 GLY A N 1
ATOM 737 C CA . GLY A 1 94 ? 12.725 -11.182 25.109 1.00 84.44 94 GLY A CA 1
ATOM 738 C C . GLY A 1 94 ? 11.586 -10.247 25.542 1.00 84.44 94 GLY A C 1
ATOM 739 O O . GLY A 1 94 ? 11.378 -9.210 24.917 1.00 84.44 94 GLY A O 1
ATOM 740 N N . ARG A 1 95 ? 10.909 -10.546 26.662 1.00 93.25 95 ARG A N 1
ATOM 741 C CA . ARG A 1 95 ? 9.818 -9.730 27.221 1.00 93.25 95 ARG A CA 1
ATOM 742 C C . ARG A 1 95 ? 10.195 -8.267 27.454 1.00 93.25 95 ARG A C 1
ATOM 744 O O . ARG A 1 95 ? 9.420 -7.382 27.119 1.00 93.25 95 ARG A O 1
ATOM 751 N N . ILE A 1 96 ? 11.355 -8.003 28.061 1.00 92.56 96 ILE A N 1
ATOM 752 C CA . ILE A 1 96 ? 11.771 -6.631 28.401 1.00 92.56 96 ILE A CA 1
ATOM 753 C C . ILE A 1 96 ? 11.987 -5.787 27.129 1.00 92.56 96 ILE A C 1
ATOM 755 O O . ILE A 1 96 ? 11.400 -4.709 27.049 1.00 92.56 96 ILE A O 1
ATOM 759 N N . PRO A 1 97 ? 12.769 -6.245 26.125 1.00 93.62 97 PRO A N 1
ATOM 760 C CA . PRO A 1 97 ? 12.858 -5.566 24.831 1.00 93.62 97 PRO A CA 1
ATOM 761 C C . PRO A 1 97 ? 11.499 -5.325 24.168 1.00 93.62 97 PRO A C 1
ATOM 763 O O . PRO A 1 97 ? 11.242 -4.211 23.722 1.00 93.62 97 PRO A O 1
ATOM 766 N N . LEU A 1 98 ? 10.617 -6.330 24.172 1.00 94.12 98 LEU A N 1
ATOM 767 C CA . LEU A 1 98 ? 9.274 -6.218 23.606 1.00 94.12 98 LEU A CA 1
ATOM 768 C C . LEU A 1 98 ? 8.460 -5.118 24.299 1.00 94.12 98 LEU A C 1
ATOM 770 O O . LEU A 1 98 ? 7.925 -4.231 23.640 1.00 94.12 98 LEU A O 1
ATOM 774 N N . LEU A 1 99 ? 8.397 -5.136 25.633 1.00 94.69 99 LEU A N 1
ATOM 775 C CA . LEU A 1 99 ? 7.664 -4.132 26.410 1.00 94.69 99 LEU A CA 1
ATOM 776 C C . LEU A 1 99 ? 8.238 -2.726 26.224 1.00 94.69 99 LEU A C 1
ATOM 778 O O . LEU A 1 99 ? 7.480 -1.761 26.188 1.00 94.69 99 LEU A O 1
ATOM 782 N N . ARG A 1 100 ? 9.562 -2.599 26.069 1.00 94.69 100 ARG A N 1
ATOM 783 C CA . ARG A 1 100 ? 10.192 -1.321 25.723 1.00 94.69 100 ARG A CA 1
ATOM 784 C C . ARG A 1 100 ? 9.718 -0.833 24.357 1.00 94.69 100 ARG A C 1
ATOM 786 O O . ARG A 1 100 ? 9.360 0.333 24.246 1.00 94.69 100 ARG A O 1
ATOM 793 N N . GLN A 1 101 ? 9.676 -1.707 23.352 1.00 92.12 101 GLN A N 1
ATOM 794 C CA . GLN A 1 101 ? 9.185 -1.346 22.023 1.00 92.12 101 GLN A CA 1
ATOM 795 C C . GLN A 1 101 ? 7.705 -0.944 22.061 1.00 92.12 101 GLN A C 1
ATOM 797 O O . GLN A 1 101 ? 7.343 0.087 21.505 1.00 92.12 101 GLN A O 1
ATOM 802 N N . ALA A 1 102 ? 6.862 -1.686 22.785 1.00 93.06 102 ALA A N 1
ATOM 803 C CA . ALA A 1 102 ? 5.459 -1.321 22.985 1.00 93.06 102 ALA A CA 1
ATOM 804 C C . ALA A 1 102 ? 5.302 0.047 23.679 1.00 93.06 102 ALA A C 1
ATOM 806 O O . ALA A 1 102 ? 4.441 0.838 23.303 1.00 93.06 102 ALA A O 1
ATOM 807 N N . ALA A 1 103 ? 6.159 0.365 24.655 1.00 93.44 103 ALA A N 1
ATOM 808 C CA . ALA A 1 103 ? 6.165 1.677 25.297 1.00 93.44 103 ALA A CA 1
ATOM 809 C C . ALA A 1 103 ? 6.591 2.800 24.337 1.00 93.44 103 ALA A C 1
ATOM 811 O O . ALA A 1 103 ? 6.010 3.878 24.386 1.00 93.44 103 ALA A O 1
ATOM 812 N N . VAL A 1 104 ? 7.557 2.554 23.444 1.00 92.38 104 VAL A N 1
ATOM 813 C CA . VAL A 1 104 ? 7.939 3.515 22.392 1.00 92.38 104 VAL A CA 1
ATOM 814 C C . VAL A 1 104 ? 6.766 3.788 21.450 1.00 92.38 104 VAL A C 1
ATOM 816 O O . VAL A 1 104 ? 6.509 4.948 21.137 1.00 92.38 104 VAL A O 1
ATOM 819 N N . LEU A 1 105 ? 6.011 2.756 21.054 1.00 90.44 105 LEU A N 1
ATOM 820 C CA . LEU A 1 105 ? 4.819 2.927 20.213 1.00 90.44 105 LEU A CA 1
ATOM 821 C C . LEU A 1 105 ? 3.759 3.816 20.878 1.00 90.44 105 LEU A C 1
ATOM 823 O O . LEU A 1 105 ? 3.169 4.650 20.205 1.00 90.44 105 LEU A O 1
ATOM 827 N N . ASN A 1 106 ? 3.578 3.717 22.195 1.00 91.56 106 ASN A N 1
ATOM 828 C CA . ASN A 1 106 ? 2.664 4.597 22.935 1.00 91.56 106 ASN A CA 1
ATOM 829 C C . ASN A 1 106 ? 3.121 6.060 23.036 1.00 91.56 106 ASN A C 1
ATOM 831 O O . ASN A 1 106 ? 2.311 6.906 23.399 1.00 91.56 106 ASN A O 1
ATOM 835 N N . ILE A 1 107 ? 4.406 6.351 22.821 1.00 86.81 107 ILE A N 1
ATOM 836 C CA . ILE A 1 107 ? 4.957 7.711 22.941 1.00 86.81 107 ILE A CA 1
ATOM 837 C C . ILE A 1 107 ? 5.078 8.371 21.565 1.00 86.81 107 ILE A C 1
ATOM 839 O O . ILE A 1 107 ? 4.804 9.559 21.435 1.00 86.81 107 ILE A O 1
ATOM 843 N N . CYS A 1 108 ? 5.526 7.614 20.561 1.00 79.75 108 CYS A N 1
ATOM 844 C CA . CYS A 1 108 ? 5.898 8.147 19.249 1.00 79.75 108 CYS A CA 1
ATOM 845 C C . CYS A 1 108 ? 5.143 7.500 18.080 1.00 79.75 108 CYS A C 1
ATOM 847 O O . CYS A 1 108 ? 5.263 7.983 16.960 1.00 79.75 108 CYS A O 1
ATOM 849 N N . GLY A 1 109 ? 4.478 6.363 18.296 1.00 71.94 109 GLY A N 1
ATOM 850 C CA . GLY A 1 109 ? 3.907 5.549 17.219 1.00 71.94 109 GLY A CA 1
ATOM 851 C C . GLY A 1 109 ? 2.418 5.771 16.974 1.00 71.94 109 GLY A C 1
ATOM 852 O O . GLY A 1 109 ? 1.932 5.393 15.915 1.00 71.94 109 GLY A O 1
ATOM 853 N N . MET A 1 110 ? 1.697 6.344 17.937 1.00 84.88 110 MET A N 1
ATOM 854 C CA . MET A 1 110 ? 0.257 6.595 17.867 1.00 84.88 110 MET A CA 1
ATOM 855 C C . MET A 1 110 ? -0.083 7.851 18.670 1.00 84.88 110 MET A C 1
ATOM 857 O O . MET A 1 110 ? 0.564 8.118 19.684 1.00 84.88 110 MET A O 1
ATOM 861 N N . ASP A 1 111 ? -1.122 8.577 18.259 1.00 83.62 111 ASP A N 1
ATOM 862 C CA . ASP A 1 111 ? -1.486 9.842 18.914 1.00 83.62 111 ASP A CA 1
ATOM 863 C C . ASP A 1 111 ? -2.466 9.646 20.079 1.00 83.62 111 ASP A C 1
ATOM 865 O O . ASP A 1 111 ? -2.287 10.164 21.183 1.00 83.62 111 ASP A O 1
ATOM 869 N N . LEU A 1 112 ? -3.551 8.916 19.821 1.00 89.69 112 LEU A N 1
ATOM 870 C CA . LEU A 1 112 ? -4.692 8.773 20.728 1.00 89.69 112 LEU A CA 1
ATOM 871 C C . LEU A 1 112 ? -4.894 7.358 21.289 1.00 89.69 112 LEU A C 1
ATOM 873 O O . LEU A 1 112 ? -5.215 7.248 22.479 1.00 89.69 112 LEU A O 1
ATOM 877 N N . PRO A 1 113 ? -4.794 6.275 20.491 1.00 94.50 113 PRO A N 1
ATOM 878 C CA . PRO A 1 113 ? -4.893 4.934 21.043 1.00 94.50 113 PRO A CA 1
ATOM 879 C C . PRO A 1 113 ? -3.627 4.567 21.821 1.00 94.50 113 PRO A C 1
ATOM 881 O O . PRO A 1 113 ? -2.559 5.148 21.645 1.00 94.50 113 PRO A O 1
ATOM 884 N N . ARG A 1 114 ? -3.748 3.570 22.697 1.00 95.25 114 ARG A N 1
ATOM 885 C CA . ARG A 1 114 ? -2.632 3.073 23.511 1.00 95.25 114 ARG A CA 1
ATOM 886 C C . ARG A 1 114 ? -2.599 1.556 23.545 1.00 95.25 114 ARG A C 1
ATOM 888 O O . ARG A 1 114 ? -3.638 0.906 23.574 1.00 95.25 114 ARG A O 1
ATOM 895 N N . ILE A 1 115 ? -1.402 1.001 23.640 1.00 96.50 115 ILE A N 1
ATOM 896 C CA . ILE A 1 115 ? -1.161 -0.389 23.999 1.00 96.50 115 ILE A CA 1
ATOM 897 C C . ILE A 1 115 ? -1.187 -0.504 25.522 1.00 96.50 115 ILE A C 1
ATOM 899 O O . ILE A 1 115 ? -0.422 0.169 26.219 1.00 96.50 115 ILE A O 1
ATOM 903 N N . VAL A 1 116 ? -2.026 -1.390 26.046 1.00 96.44 116 VAL A N 1
ATOM 904 C CA . VAL A 1 116 ? -2.066 -1.729 27.469 1.00 96.44 116 VAL A CA 1
ATOM 905 C C . VAL A 1 116 ? -1.672 -3.178 27.708 1.00 96.44 116 VAL A C 1
ATOM 907 O O . VAL A 1 116 ? -1.923 -4.054 26.883 1.00 96.44 116 VAL A O 1
ATOM 910 N N . LEU A 1 117 ? -1.097 -3.438 28.881 1.00 95.75 117 LEU A N 1
ATOM 911 C CA . LEU A 1 117 ? -0.803 -4.781 29.360 1.00 95.75 117 LEU A CA 1
ATOM 912 C C . LEU A 1 117 ? -1.891 -5.236 30.338 1.00 95.75 117 LEU A C 1
ATOM 914 O O . LEU A 1 117 ? -2.073 -4.633 31.394 1.00 95.75 117 LEU A O 1
ATOM 918 N N . ARG A 1 118 ? -2.578 -6.334 30.014 1.00 95.62 118 ARG A N 1
ATOM 919 C CA . ARG A 1 118 ? -3.529 -7.012 30.906 1.00 95.62 118 ARG A CA 1
ATOM 920 C C . ARG A 1 118 ? -3.041 -8.441 31.145 1.00 95.62 118 ARG A C 1
ATOM 922 O O . ARG A 1 118 ? -3.153 -9.304 30.273 1.00 95.62 118 ARG A O 1
ATOM 929 N N . GLY A 1 119 ? -2.467 -8.683 32.322 1.00 92.56 119 GLY A N 1
ATOM 930 C CA . GLY A 1 119 ? -1.771 -9.937 32.617 1.00 92.56 119 GLY A CA 1
ATOM 931 C C . GLY A 1 119 ? -0.545 -10.106 31.717 1.00 92.56 119 GLY A C 1
ATOM 932 O O . GLY A 1 119 ? 0.381 -9.305 31.778 1.00 92.56 119 GLY A O 1
ATOM 933 N N . GLU A 1 120 ? -0.566 -11.125 30.862 1.00 93.50 120 GLU A N 1
ATOM 934 C CA . GLU A 1 120 ? 0.511 -11.454 29.913 1.00 93.50 120 GLU A CA 1
ATOM 935 C C . GLU A 1 120 ? 0.194 -11.042 28.468 1.00 93.50 120 GLU A C 1
ATOM 937 O O . GLU A 1 120 ? 0.860 -11.474 27.531 1.00 93.50 120 GLU A O 1
ATOM 942 N N . ARG A 1 121 ? -0.843 -10.223 28.265 1.00 95.31 121 ARG A N 1
ATOM 943 C CA . ARG A 1 121 ? -1.384 -9.910 26.940 1.00 95.31 121 ARG A CA 1
ATOM 944 C C . ARG A 1 121 ? -1.464 -8.413 26.693 1.00 95.31 121 ARG A C 1
ATOM 946 O O . ARG A 1 121 ? -1.912 -7.659 27.558 1.00 95.31 121 ARG A O 1
ATOM 953 N N . LEU A 1 122 ? -1.044 -8.011 25.501 1.00 95.94 122 LEU A N 1
ATOM 954 C CA . LEU A 1 122 ? -1.092 -6.646 25.002 1.00 95.94 122 LEU A CA 1
ATOM 955 C C . LEU A 1 122 ? -2.351 -6.425 24.161 1.00 95.94 122 LEU A C 1
ATOM 957 O O . LEU A 1 122 ? -2.714 -7.267 23.338 1.00 95.94 122 LEU A O 1
ATOM 961 N N . TYR A 1 123 ? -2.989 -5.277 24.366 1.00 96.31 123 TYR A N 1
ATOM 962 C CA . TYR A 1 123 ? -4.190 -4.851 23.648 1.00 96.31 123 TYR A CA 1
ATOM 963 C C . TYR A 1 123 ? -4.033 -3.399 23.226 1.00 96.31 123 TYR A C 1
ATOM 965 O O . TYR A 1 123 ? -3.576 -2.590 24.031 1.00 96.31 123 TYR A O 1
ATOM 973 N N . PHE A 1 124 ? -4.458 -3.060 22.015 1.00 96.50 124 PHE A N 1
ATOM 974 C CA . PHE A 1 124 ? -4.745 -1.673 21.668 1.00 96.50 124 PHE A CA 1
ATOM 975 C C . PHE A 1 124 ? -6.081 -1.262 22.282 1.00 96.50 124 PHE A C 1
ATOM 977 O O . PHE A 1 124 ? -7.033 -2.043 22.269 1.00 96.50 124 PHE A O 1
ATOM 984 N N . GLU A 1 125 ? -6.159 -0.037 22.789 1.00 96.69 125 GLU A N 1
ATOM 985 C CA . GLU A 1 125 ? -7.356 0.533 23.394 1.00 96.69 125 GLU A CA 1
ATOM 986 C C . GLU A 1 125 ? -7.545 2.002 23.024 1.00 96.69 125 GLU A C 1
ATOM 988 O O . GLU A 1 125 ? -6.600 2.794 23.035 1.00 96.69 125 GLU A O 1
ATOM 993 N N . TYR A 1 126 ? -8.806 2.377 22.827 1.00 97.62 126 TYR A N 1
ATOM 994 C CA . TYR A 1 126 ? -9.273 3.756 22.836 1.00 97.62 126 TYR A CA 1
ATOM 995 C C . TYR A 1 126 ? -10.702 3.827 23.387 1.00 97.62 126 TYR A C 1
ATOM 997 O O . TYR A 1 126 ? -11.547 2.994 23.064 1.00 97.62 126 TYR A O 1
ATOM 1005 N N . GLU A 1 127 ? -11.000 4.839 24.202 1.00 96.94 127 GLU A N 1
ATOM 1006 C CA . GLU A 1 127 ? -12.355 5.092 24.700 1.00 96.94 127 GLU A CA 1
ATOM 1007 C C . GLU A 1 127 ? -12.638 6.596 24.747 1.00 96.94 127 GLU A C 1
ATOM 1009 O O . GLU A 1 127 ? -11.801 7.380 25.199 1.00 96.94 127 GLU A O 1
ATOM 1014 N N . CYS A 1 128 ? -13.840 7.007 24.336 1.00 96.69 128 CYS A N 1
ATOM 1015 C CA . CYS A 1 128 ? -14.335 8.362 24.588 1.00 96.69 128 CYS A CA 1
ATOM 1016 C C . CYS A 1 128 ? -15.876 8.430 24.663 1.00 96.69 128 CYS A C 1
ATOM 1018 O O . CYS A 1 128 ? -16.562 7.526 24.184 1.00 96.69 128 CYS A O 1
ATOM 1020 N N . PRO A 1 129 ? -16.456 9.486 25.269 1.00 97.56 129 PRO A N 1
ATOM 1021 C CA . PRO A 1 129 ? -17.891 9.767 25.175 1.00 97.56 129 PRO A CA 1
ATOM 1022 C C . PRO A 1 129 ? -18.347 9.957 23.724 1.00 97.56 129 PRO A C 1
ATOM 1024 O O . PRO A 1 129 ? -17.610 10.539 22.929 1.00 97.56 129 PRO A O 1
ATOM 1027 N N . MET A 1 130 ? -19.584 9.559 23.399 1.00 95.69 130 MET A N 1
ATOM 1028 C CA . MET A 1 130 ? -20.143 9.697 22.042 1.00 95.69 130 MET A CA 1
ATOM 1029 C C . MET A 1 130 ? -20.144 11.145 21.534 1.00 95.69 130 MET A C 1
ATOM 1031 O O . MET A 1 130 ? -19.972 11.377 20.344 1.00 95.69 130 MET A O 1
ATOM 1035 N N . THR A 1 131 ? -20.245 12.127 22.432 1.00 96.06 131 THR A N 1
ATOM 1036 C CA . THR A 1 131 ? -20.168 13.559 22.098 1.00 96.06 131 THR A CA 1
ATOM 1037 C C . THR A 1 131 ? -18.814 13.993 21.538 1.00 96.06 131 THR A C 1
ATOM 1039 O O . THR A 1 131 ? -18.714 15.054 20.936 1.00 96.06 131 THR A O 1
ATOM 1042 N N . LEU A 1 132 ? -17.762 13.193 21.737 1.00 95.00 132 LEU A N 1
ATOM 1043 C CA . LEU A 1 132 ? -16.425 13.456 21.214 1.00 95.00 132 LEU A CA 1
ATOM 1044 C C . LEU A 1 132 ? -16.101 12.587 19.993 1.00 95.00 132 LEU A C 1
ATOM 1046 O O . LEU A 1 132 ? -14.967 12.620 19.532 1.00 95.00 132 LEU A O 1
ATOM 1050 N N . VAL A 1 133 ? -17.031 11.797 19.458 1.00 93.69 133 VAL A N 1
ATOM 1051 C CA . VAL A 1 133 ? -16.804 10.861 18.335 1.00 93.69 133 VAL A CA 1
ATOM 1052 C C . VAL A 1 133 ? -16.821 11.614 16.998 1.00 93.69 133 VAL A C 1
ATOM 1054 O O . VAL A 1 133 ? -17.614 11.330 16.114 1.00 93.69 133 VAL A O 1
ATOM 1057 N N . HIS A 1 134 ? -15.954 12.618 16.848 1.00 93.50 134 HIS A N 1
ATOM 1058 C CA . HIS A 1 134 ? -15.813 13.327 15.578 1.00 93.50 134 HIS A CA 1
ATOM 1059 C C . HIS A 1 134 ? -15.294 12.348 14.504 1.00 93.50 134 HIS A C 1
ATOM 1061 O O . HIS A 1 134 ? -14.245 11.735 14.745 1.00 93.50 134 HIS A O 1
ATOM 1067 N N . PRO A 1 135 ? -15.948 12.216 13.330 1.00 88.31 135 PRO A N 1
ATOM 1068 C CA . PRO A 1 135 ? -15.643 11.179 12.336 1.00 88.31 135 PRO A CA 1
ATOM 1069 C C . PRO A 1 135 ? -14.165 11.104 11.974 1.00 88.31 135 PRO A C 1
ATOM 1071 O O . PRO A 1 135 ? -13.555 10.038 12.021 1.00 88.31 135 PRO A O 1
ATOM 1074 N N . ALA A 1 136 ? -13.562 12.271 11.741 1.00 87.31 136 ALA A N 1
ATOM 1075 C CA . ALA A 1 136 ? -12.150 12.377 11.418 1.00 87.31 136 ALA A CA 1
ATOM 1076 C C . ALA A 1 136 ? -11.216 11.755 12.444 1.00 87.31 136 ALA A C 1
ATOM 1078 O O . ALA A 1 136 ? -10.358 10.935 12.125 1.00 87.31 136 ALA A O 1
ATOM 1079 N N . LYS A 1 137 ? -11.416 12.134 13.704 1.00 92.00 137 LYS A N 1
ATOM 1080 C CA . LYS A 1 137 ? -10.605 11.660 14.813 1.00 92.00 137 LYS A CA 1
ATOM 1081 C C . LYS A 1 137 ? -10.710 10.145 14.938 1.00 92.00 137 LYS A C 1
ATOM 1083 O O . LYS A 1 137 ? -9.716 9.477 15.188 1.00 92.00 137 LYS A O 1
ATOM 1088 N N . ILE A 1 138 ? -11.916 9.605 14.781 1.00 94.19 138 ILE A N 1
ATOM 1089 C CA . ILE A 1 138 ? -12.153 8.172 14.945 1.00 94.19 138 ILE A CA 1
ATOM 1090 C C . ILE A 1 138 ? -11.575 7.377 13.781 1.00 94.19 138 ILE A C 1
ATOM 1092 O O . ILE A 1 138 ? -10.984 6.331 14.027 1.00 94.19 138 ILE A O 1
ATOM 1096 N N . TYR A 1 139 ? -11.649 7.889 12.550 1.00 92.00 139 TYR A N 1
ATOM 1097 C CA . TYR A 1 139 ? -10.934 7.293 11.423 1.00 92.00 139 TYR A CA 1
ATOM 1098 C C . TYR A 1 139 ? -9.428 7.200 11.701 1.00 92.00 139 TYR A C 1
ATOM 1100 O O . TYR A 1 139 ? -8.850 6.128 11.551 1.00 92.00 139 TYR A O 1
ATOM 1108 N N . TYR A 1 140 ? -8.808 8.278 12.197 1.00 89.06 140 TYR A N 1
ATOM 1109 C CA . TYR A 1 140 ? -7.389 8.274 12.567 1.00 89.06 140 TYR A CA 1
ATOM 1110 C C . TYR A 1 140 ? -7.065 7.295 13.700 1.00 89.06 140 TYR A C 1
ATOM 1112 O O . TYR A 1 140 ? -6.102 6.547 13.588 1.00 89.06 140 TYR A O 1
ATOM 1120 N N . VAL A 1 141 ? -7.894 7.217 14.747 1.00 92.62 141 VAL A N 1
ATOM 1121 C CA . VAL A 1 141 ? -7.729 6.213 15.815 1.00 92.62 141 VAL A CA 1
ATOM 1122 C C . VAL A 1 141 ? -7.769 4.792 15.252 1.00 92.62 141 VAL A C 1
ATOM 1124 O O . VAL A 1 141 ? -6.943 3.958 15.616 1.00 92.62 141 VAL A O 1
ATOM 1127 N N . LEU A 1 142 ? -8.737 4.500 14.378 1.00 94.38 142 LEU A N 1
ATOM 1128 C CA . LEU A 1 142 ? -8.856 3.188 13.748 1.00 94.38 142 LEU A CA 1
ATOM 1129 C C . LEU A 1 142 ? -7.647 2.890 12.863 1.00 94.38 142 LEU A C 1
ATOM 1131 O O . LEU A 1 142 ? -7.123 1.780 12.926 1.00 94.38 142 LEU A O 1
ATOM 1135 N N . ARG A 1 143 ? -7.187 3.878 12.092 1.00 90.69 143 ARG A N 1
ATOM 1136 C CA . ARG A 1 143 ? -5.993 3.787 11.251 1.00 90.69 143 ARG A CA 1
ATOM 1137 C C . ARG A 1 143 ? -4.747 3.483 12.075 1.00 90.69 143 ARG A C 1
ATOM 1139 O O . ARG A 1 143 ? -4.059 2.522 11.758 1.00 90.69 143 ARG A O 1
ATOM 1146 N N . ASP A 1 144 ? -4.500 4.232 13.146 1.00 90.19 144 ASP A N 1
ATOM 1147 C CA . ASP A 1 144 ? -3.340 4.041 14.021 1.00 90.19 144 ASP A CA 1
ATOM 1148 C C . ASP A 1 144 ? -3.313 2.625 14.606 1.00 90.19 144 ASP A C 1
ATOM 1150 O O . ASP A 1 144 ? -2.282 1.957 14.548 1.00 90.19 144 ASP A O 1
ATOM 1154 N N . ILE A 1 145 ? -4.452 2.133 15.114 1.00 93.81 145 ILE A N 1
ATOM 1155 C CA . ILE A 1 145 ? -4.569 0.764 15.642 1.00 93.81 145 ILE A CA 1
ATOM 1156 C C . ILE A 1 145 ? -4.310 -0.271 14.543 1.00 93.81 145 ILE A C 1
ATOM 1158 O O . ILE A 1 145 ? -3.551 -1.212 14.759 1.00 93.81 145 ILE A O 1
ATOM 1162 N N . CYS A 1 146 ? -4.946 -0.107 13.382 1.00 91.69 146 CYS A N 1
ATOM 1163 C CA . CYS A 1 146 ? -4.870 -1.046 12.265 1.00 91.69 146 CYS A CA 1
ATOM 1164 C C . CYS A 1 146 ? -3.452 -1.130 11.687 1.00 91.69 146 CYS A C 1
ATOM 1166 O O . CYS A 1 146 ? -2.842 -2.195 11.715 1.00 91.69 146 CYS A O 1
ATOM 1168 N N . HIS A 1 147 ? -2.896 0.004 11.256 1.00 86.25 147 HIS A N 1
ATOM 1169 C CA . HIS A 1 147 ? -1.579 0.074 10.621 1.00 86.25 147 HIS A CA 1
ATOM 1170 C C . HIS A 1 147 ? -0.453 -0.293 11.592 1.00 86.25 147 HIS A C 1
ATOM 1172 O O . HIS A 1 147 ? 0.480 -0.996 11.214 1.00 86.25 147 HIS A O 1
ATOM 1178 N N . THR A 1 148 ? -0.530 0.138 12.857 1.00 87.56 148 THR A N 1
ATOM 1179 C CA . THR A 1 148 ? 0.475 -0.244 13.865 1.00 87.56 148 THR A CA 1
ATOM 1180 C C . THR A 1 148 ? 0.359 -1.723 14.216 1.00 87.56 148 THR A C 1
ATOM 1182 O O . THR A 1 148 ? 1.375 -2.405 14.334 1.00 87.56 148 THR A O 1
ATOM 1185 N N . GLY A 1 149 ? -0.864 -2.229 14.386 1.00 88.19 149 GLY A N 1
ATOM 1186 C CA . GLY A 1 149 ? -1.103 -3.631 14.704 1.00 88.19 149 GLY A CA 1
ATOM 1187 C C . GLY A 1 149 ? -0.560 -4.566 13.631 1.00 88.19 149 GLY A C 1
ATOM 1188 O O . GLY A 1 149 ? 0.195 -5.473 13.964 1.00 88.19 149 GLY A O 1
ATOM 1189 N N . ASP A 1 150 ? -0.873 -4.302 12.365 1.00 83.31 150 ASP A N 1
ATOM 1190 C CA . ASP A 1 150 ? -0.455 -5.157 11.250 1.00 83.31 150 ASP A CA 1
ATOM 1191 C C . ASP A 1 150 ? 1.037 -5.027 10.903 1.00 83.31 150 ASP A C 1
ATOM 1193 O O . ASP A 1 150 ? 1.698 -5.993 10.542 1.00 83.31 150 ASP A O 1
ATOM 1197 N N . ARG A 1 151 ? 1.632 -3.844 11.086 1.00 80.00 151 ARG A N 1
ATOM 1198 C CA . ARG A 1 151 ? 3.069 -3.665 10.837 1.00 80.00 151 ARG A CA 1
ATOM 1199 C C . ARG A 1 151 ? 3.942 -4.341 11.892 1.00 80.00 151 ARG A C 1
ATOM 1201 O O . ARG A 1 151 ? 5.014 -4.867 11.583 1.00 80.00 151 ARG A O 1
ATOM 1208 N N . TYR A 1 152 ? 3.549 -4.244 13.162 1.00 83.94 152 TYR A N 1
ATOM 1209 C CA . TYR A 1 152 ? 4.413 -4.634 14.275 1.00 83.94 152 TYR A CA 1
ATOM 1210 C C . TYR A 1 152 ? 4.139 -6.036 14.812 1.00 83.94 152 TYR A C 1
ATOM 1212 O O . TYR A 1 152 ? 5.013 -6.573 15.489 1.00 83.94 152 TYR A O 1
ATOM 1220 N N . ASP A 1 153 ? 2.998 -6.671 14.538 1.00 84.06 153 ASP A N 1
ATOM 1221 C CA . ASP A 1 153 ? 2.771 -8.043 15.007 1.00 84.06 153 ASP A CA 1
ATOM 1222 C C . ASP A 1 153 ? 3.833 -9.003 14.437 1.00 84.06 153 ASP A C 1
ATOM 1224 O O . ASP A 1 153 ? 4.457 -9.765 15.174 1.00 84.06 153 ASP A O 1
ATOM 1228 N N . ASP A 1 154 ? 4.105 -8.884 13.144 1.00 77.50 154 ASP A N 1
ATOM 1229 C CA . ASP A 1 154 ? 5.043 -9.663 12.355 1.00 77.50 154 ASP A CA 1
ATOM 1230 C C . ASP A 1 154 ? 6.480 -9.463 12.847 1.00 77.50 154 ASP A C 1
ATOM 1232 O O . ASP A 1 154 ? 7.237 -10.418 13.073 1.00 77.50 154 ASP A O 1
ATOM 1236 N N . GLU A 1 155 ? 6.848 -8.202 13.087 1.00 81.56 155 GLU A N 1
ATOM 1237 C CA . GLU A 1 155 ? 8.136 -7.837 13.661 1.00 81.56 155 GLU A CA 1
ATOM 1238 C C . GLU A 1 155 ? 8.302 -8.426 15.068 1.00 81.56 155 GLU A C 1
ATOM 1240 O O . GLU A 1 155 ? 9.359 -8.977 15.390 1.00 81.56 155 GLU A O 1
ATOM 1245 N N . PHE A 1 156 ? 7.273 -8.338 15.911 1.00 87.50 156 PHE A N 1
ATOM 1246 C CA . PHE A 1 156 ? 7.346 -8.793 17.294 1.00 87.50 156 PHE A CA 1
ATOM 1247 C C . PHE A 1 156 ? 7.368 -10.321 17.406 1.00 87.50 156 PHE A C 1
ATOM 1249 O O . PHE A 1 156 ? 8.096 -10.866 18.242 1.00 87.50 156 PHE A O 1
ATOM 1256 N N . VAL A 1 157 ? 6.611 -11.021 16.561 1.00 86.50 157 VAL A N 1
ATOM 1257 C CA . VAL A 1 157 ? 6.647 -12.485 16.456 1.00 86.50 157 VAL A CA 1
ATOM 1258 C C . VAL A 1 157 ? 8.039 -12.934 16.016 1.00 86.50 157 VAL A C 1
ATOM 1260 O O . VAL A 1 157 ? 8.645 -13.787 16.664 1.00 86.50 157 VAL A O 1
ATOM 1263 N N . THR A 1 158 ? 8.594 -12.309 14.977 1.00 82.62 158 THR A N 1
ATOM 1264 C CA . THR A 1 158 ? 9.882 -12.719 14.402 1.00 82.62 158 THR A CA 1
ATOM 1265 C C . THR A 1 158 ? 11.065 -12.384 15.313 1.00 82.62 158 THR A C 1
ATOM 1267 O O . THR A 1 158 ? 11.920 -13.234 15.557 1.00 82.62 158 THR A O 1
ATOM 1270 N N . LYS A 1 159 ? 11.134 -11.154 15.844 1.00 85.75 159 LYS A N 1
ATOM 1271 C CA . LYS A 1 159 ? 12.289 -10.674 16.627 1.00 85.75 159 LYS A CA 1
ATOM 1272 C C . LYS A 1 159 ? 12.232 -11.054 18.101 1.00 85.75 159 LYS A C 1
ATOM 1274 O O . LYS A 1 159 ? 13.276 -11.269 18.713 1.00 85.75 159 LYS A O 1
ATOM 1279 N N . PHE A 1 160 ? 11.037 -11.080 18.691 1.00 88.38 160 PHE A N 1
ATOM 1280 C CA . PHE A 1 160 ? 10.868 -11.285 20.131 1.00 88.38 160 PHE A CA 1
ATOM 1281 C C . PHE A 1 160 ? 10.193 -12.612 20.479 1.00 88.38 160 PHE A C 1
ATOM 1283 O O . PHE A 1 160 ? 10.085 -12.923 21.661 1.00 88.38 160 PHE A O 1
ATOM 1290 N N . HIS A 1 161 ? 9.776 -13.412 19.491 1.00 87.56 161 HIS A N 1
ATOM 1291 C CA . HIS A 1 161 ? 9.064 -14.679 19.701 1.00 87.56 161 HIS A CA 1
ATOM 1292 C C . HIS A 1 161 ? 7.730 -14.512 20.443 1.00 87.56 161 HIS A C 1
ATOM 1294 O O . HIS A 1 161 ? 7.291 -15.415 21.163 1.00 87.56 161 HIS A O 1
ATOM 1300 N N . ALA A 1 162 ? 7.100 -13.342 20.291 1.00 89.19 162 ALA A N 1
ATOM 1301 C CA . ALA A 1 162 ? 5.749 -13.095 20.776 1.00 89.19 162 ALA A CA 1
ATOM 1302 C C . ALA A 1 162 ? 4.749 -14.035 20.087 1.00 89.19 162 ALA A C 1
ATOM 1304 O O . ALA A 1 162 ? 5.010 -14.535 18.992 1.00 89.19 162 ALA A O 1
ATOM 1305 N N . ARG A 1 163 ? 3.590 -14.266 20.711 1.00 89.12 163 ARG A N 1
ATOM 1306 C CA . ARG A 1 163 ? 2.498 -15.024 20.079 1.00 89.12 163 ARG A CA 1
ATOM 1307 C C . ARG A 1 163 ? 1.337 -14.097 19.786 1.00 89.12 163 ARG A C 1
ATOM 1309 O O . ARG A 1 163 ? 0.970 -13.293 20.637 1.00 89.12 163 ARG A O 1
ATOM 1316 N N . ARG A 1 164 ? 0.732 -14.230 18.611 1.00 86.81 164 ARG A N 1
ATOM 1317 C CA . ARG A 1 164 ? -0.501 -13.509 18.286 1.00 86.81 164 ARG A CA 1
ATOM 1318 C C . ARG A 1 164 ? -1.637 -13.993 19.179 1.00 86.81 164 ARG A C 1
ATOM 1320 O O . ARG A 1 164 ? -1.789 -15.196 19.385 1.00 86.81 164 ARG A O 1
ATOM 1327 N N . ILE A 1 165 ? -2.422 -13.061 19.721 1.00 85.75 165 ILE A N 1
ATOM 1328 C CA . ILE A 1 165 ? -3.617 -13.408 20.512 1.00 85.75 165 ILE A CA 1
ATOM 1329 C C . ILE A 1 165 ? -4.757 -13.852 19.588 1.00 85.75 165 ILE A C 1
ATOM 1331 O O . ILE A 1 165 ? -5.570 -14.696 19.966 1.00 85.75 165 ILE A O 1
ATOM 1335 N N . CYS A 1 166 ? -4.815 -13.279 18.387 1.00 79.88 166 CYS A N 1
ATOM 1336 C CA . CYS A 1 166 ? -5.778 -13.621 17.353 1.00 79.88 166 CYS A CA 1
ATOM 1337 C C . CYS A 1 166 ? -5.041 -14.135 16.119 1.00 79.88 166 CYS A C 1
ATOM 1339 O O . CYS A 1 166 ? -4.004 -13.595 15.743 1.00 79.88 166 CYS A O 1
ATOM 1341 N N . GLU A 1 167 ? -5.573 -15.184 15.497 1.00 71.25 167 GLU A N 1
ATOM 1342 C CA . GLU A 1 167 ? -5.058 -15.624 14.206 1.00 71.25 167 GLU A CA 1
ATOM 1343 C C . GLU A 1 167 ? -5.592 -14.704 13.096 1.00 71.25 167 GLU A C 1
ATOM 1345 O O . GLU A 1 167 ? -6.796 -14.409 13.087 1.00 71.25 167 GLU A O 1
ATOM 1350 N N . PRO A 1 168 ? -4.724 -14.256 12.169 1.00 73.25 168 PRO A N 1
ATOM 1351 C CA . PRO A 1 168 ? -5.139 -13.492 11.001 1.00 73.25 168 PRO A CA 1
ATOM 1352 C C . PRO A 1 168 ? -6.209 -14.258 10.217 1.00 73.25 168 PRO A C 1
ATOM 1354 O O . PRO A 1 168 ? -6.061 -15.456 9.955 1.00 73.25 168 PRO A O 1
ATOM 1357 N N . ARG A 1 169 ? -7.287 -13.582 9.806 1.00 80.75 169 ARG A N 1
ATOM 1358 C CA . ARG A 1 169 ? -8.274 -14.194 8.905 1.00 80.75 169 ARG A CA 1
ATOM 1359 C C . ARG A 1 169 ? -7.750 -14.108 7.477 1.00 80.75 169 ARG A C 1
ATOM 1361 O O . ARG A 1 169 ? -7.944 -13.094 6.812 1.00 80.75 169 ARG A O 1
ATOM 1368 N N . ILE A 1 170 ? -7.086 -15.176 7.043 1.00 82.25 170 ILE A N 1
ATOM 1369 C CA . ILE A 1 170 ? -6.527 -15.288 5.695 1.00 82.25 170 ILE A CA 1
ATOM 1370 C C . ILE A 1 170 ? -7.410 -16.148 4.795 1.00 82.25 170 ILE A C 1
ATOM 1372 O O . ILE A 1 170 ? -7.924 -17.190 5.203 1.00 82.25 170 ILE A O 1
ATOM 1376 N N . GLU A 1 171 ? -7.519 -15.737 3.542 1.00 87.25 171 GLU A N 1
ATOM 1377 C CA . GLU A 1 171 ? -8.024 -16.553 2.448 1.00 87.25 171 GLU A CA 1
ATOM 1378 C C . GLU A 1 171 ? -6.829 -16.942 1.575 1.00 87.25 171 GLU A C 1
ATOM 1380 O O . GLU A 1 171 ? -6.207 -16.102 0.921 1.00 87.25 171 GLU A O 1
ATOM 1385 N N . ARG A 1 172 ? -6.451 -18.223 1.614 1.00 88.12 172 ARG A N 1
ATOM 1386 C CA . ARG A 1 172 ? -5.336 -18.723 0.805 1.00 88.12 172 ARG A CA 1
ATOM 1387 C C . ARG A 1 172 ? -5.755 -18.848 -0.652 1.00 88.12 172 ARG A C 1
ATOM 1389 O O . ARG A 1 172 ? -6.854 -19.315 -0.942 1.00 88.12 172 ARG A O 1
ATOM 1396 N N . TYR A 1 173 ? -4.842 -18.490 -1.548 1.00 92.38 173 TYR A N 1
ATOM 1397 C CA . TYR A 1 173 ? -4.996 -18.783 -2.965 1.00 92.38 173 TYR A CA 1
ATOM 1398 C C . TYR A 1 173 ? -4.975 -20.293 -3.217 1.00 92.38 173 TYR A C 1
ATOM 1400 O O . TYR A 1 173 ? -4.340 -21.054 -2.483 1.00 92.38 173 TYR A O 1
ATOM 1408 N N . ASP A 1 174 ? -5.672 -20.725 -4.267 1.00 93.38 174 ASP A N 1
ATOM 1409 C CA . ASP A 1 174 ? -5.567 -22.101 -4.741 1.00 93.38 174 ASP A CA 1
ATOM 1410 C C . ASP A 1 174 ? -4.161 -22.396 -5.301 1.00 93.38 174 ASP A C 1
ATOM 1412 O O . ASP A 1 174 ? -3.379 -21.495 -5.616 1.00 93.38 174 ASP A O 1
ATOM 1416 N N . ALA A 1 175 ? -3.822 -23.684 -5.406 1.00 93.62 175 ALA A N 1
ATOM 1417 C CA . ALA A 1 175 ? -2.488 -24.115 -5.821 1.00 93.62 175 ALA A CA 1
ATOM 1418 C C . ALA A 1 175 ? -2.119 -23.651 -7.242 1.00 93.62 175 ALA A C 1
ATOM 1420 O O . ALA A 1 175 ? -0.948 -23.398 -7.520 1.00 93.62 175 ALA A O 1
ATOM 1421 N N . GLU A 1 176 ? -3.105 -23.518 -8.135 1.00 94.81 176 GLU A N 1
ATOM 1422 C CA . GLU A 1 176 ? -2.875 -23.067 -9.506 1.00 94.81 176 GLU A CA 1
ATOM 1423 C C . GLU A 1 176 ? -2.501 -21.580 -9.527 1.00 94.81 176 GLU A C 1
ATOM 1425 O O . GLU A 1 176 ? -1.520 -21.187 -10.157 1.00 94.81 176 GLU A O 1
ATOM 1430 N N . MET A 1 177 ? -3.235 -20.755 -8.782 1.00 94.12 177 MET A N 1
ATOM 1431 C CA . MET A 1 177 ? -2.960 -19.338 -8.602 1.00 94.12 177 MET A CA 1
ATOM 1432 C C . MET A 1 177 ? -1.597 -19.118 -7.949 1.00 94.12 177 MET A C 1
ATOM 1434 O O . MET A 1 177 ? -0.826 -18.305 -8.452 1.00 94.12 177 MET A O 1
ATOM 1438 N N . VAL A 1 178 ? -1.264 -19.858 -6.887 1.00 95.62 178 VAL A N 1
ATOM 1439 C CA . VAL A 1 178 ? 0.060 -19.774 -6.247 1.00 95.62 178 VAL A CA 1
ATOM 1440 C C . VAL A 1 178 ? 1.167 -20.089 -7.253 1.00 95.62 178 VAL A C 1
ATOM 1442 O O . VAL A 1 178 ? 2.086 -19.288 -7.404 1.00 95.62 178 VAL A O 1
ATOM 1445 N N . ALA A 1 179 ? 1.058 -21.190 -8.002 1.00 95.81 179 ALA A N 1
ATOM 1446 C CA . ALA A 1 179 ? 2.057 -21.557 -9.005 1.00 95.81 179 ALA A CA 1
ATOM 1447 C C . ALA A 1 179 ? 2.209 -20.481 -10.096 1.00 95.81 179 ALA A C 1
ATOM 1449 O O . ALA A 1 179 ? 3.332 -20.124 -10.465 1.00 95.81 179 ALA A O 1
ATOM 1450 N N . ARG A 1 180 ? 1.093 -19.910 -10.577 1.00 96.19 180 ARG A N 1
ATOM 1451 C CA . ARG A 1 180 ? 1.107 -18.797 -11.543 1.00 96.19 180 ARG A CA 1
ATOM 1452 C C . ARG A 1 180 ? 1.812 -17.563 -10.979 1.00 96.19 180 ARG A C 1
ATOM 1454 O O . ARG A 1 180 ? 2.644 -16.984 -11.673 1.00 96.19 180 ARG A O 1
ATOM 1461 N N . LEU A 1 181 ? 1.514 -17.173 -9.739 1.00 96.94 181 LEU A N 1
ATOM 1462 C CA . LEU A 1 181 ? 2.126 -16.009 -9.089 1.00 96.94 181 LEU A CA 1
ATOM 1463 C C . LEU A 1 181 ? 3.617 -16.221 -8.826 1.00 96.94 181 LEU A C 1
ATOM 1465 O O . LEU A 1 181 ? 4.413 -15.349 -9.165 1.00 96.94 181 LEU A O 1
ATOM 1469 N N . CYS A 1 182 ? 4.018 -17.382 -8.304 1.00 97.19 182 CYS A N 1
ATOM 1470 C CA . CYS A 1 182 ? 5.429 -17.729 -8.127 1.00 97.19 182 CYS A CA 1
ATOM 1471 C C . CYS A 1 182 ? 6.182 -17.674 -9.464 1.00 97.19 182 CYS A C 1
ATOM 1473 O O . CYS A 1 182 ? 7.252 -17.070 -9.551 1.00 97.19 182 CYS A O 1
ATOM 1475 N N . GLY A 1 183 ? 5.598 -18.232 -10.531 1.00 97.44 183 GLY A N 1
ATOM 1476 C CA . GLY A 1 183 ? 6.144 -18.143 -11.886 1.00 97.44 183 GLY A CA 1
ATOM 1477 C C . GLY A 1 183 ? 6.283 -16.700 -12.379 1.00 97.44 183 GLY A C 1
ATOM 1478 O O . GLY A 1 183 ? 7.343 -16.325 -12.880 1.00 97.44 183 GLY A O 1
ATOM 1479 N N . ALA A 1 184 ? 5.253 -15.872 -12.189 1.00 97.31 184 ALA A N 1
ATOM 1480 C CA . ALA A 1 184 ? 5.260 -14.466 -12.588 1.00 97.31 184 ALA A CA 1
ATOM 1481 C C . ALA A 1 184 ? 6.299 -13.633 -11.818 1.00 97.31 184 ALA A C 1
ATOM 1483 O O . ALA A 1 184 ? 6.994 -12.821 -12.425 1.00 97.31 184 ALA A O 1
ATOM 1484 N N . ILE A 1 185 ? 6.453 -13.858 -10.507 1.00 98.12 185 ILE A N 1
ATOM 1485 C CA . ILE A 1 185 ? 7.469 -13.194 -9.676 1.00 98.12 185 ILE A CA 1
ATOM 1486 C C . ILE A 1 185 ? 8.871 -13.536 -10.182 1.00 98.12 185 ILE A C 1
ATOM 1488 O O . ILE A 1 185 ? 9.672 -12.632 -10.418 1.00 98.12 185 ILE A O 1
ATOM 1492 N N . ARG A 1 186 ? 9.167 -14.824 -10.404 1.00 97.81 186 ARG A N 1
ATOM 1493 C CA . ARG A 1 186 ? 10.487 -15.250 -10.897 1.00 97.81 186 ARG A CA 1
ATOM 1494 C C . ARG A 1 186 ? 10.777 -14.712 -12.289 1.00 97.81 186 ARG A C 1
ATOM 1496 O O . ARG A 1 186 ? 11.842 -14.142 -12.500 1.00 97.81 186 ARG A O 1
ATOM 1503 N N . ALA A 1 187 ? 9.810 -14.806 -13.202 1.00 97.62 187 ALA A N 1
ATOM 1504 C CA . ALA A 1 187 ? 9.941 -14.246 -14.543 1.00 97.62 187 ALA A CA 1
ATOM 1505 C C . ALA A 1 187 ? 10.219 -12.735 -14.496 1.00 97.62 187 ALA A C 1
ATOM 1507 O O . ALA A 1 187 ? 11.089 -12.244 -15.218 1.00 97.62 187 ALA A O 1
ATOM 1508 N N . ALA A 1 188 ? 9.537 -12.009 -13.602 1.00 97.75 188 ALA A N 1
ATOM 1509 C CA . ALA A 1 188 ? 9.764 -10.587 -13.412 1.00 97.75 188 ALA A CA 1
ATOM 1510 C C . ALA A 1 188 ? 11.172 -10.284 -12.877 1.00 97.75 188 ALA A C 1
ATOM 1512 O O . ALA A 1 188 ? 11.822 -9.367 -13.383 1.00 97.75 188 ALA A O 1
ATOM 1513 N N . CYS A 1 189 ? 11.657 -11.051 -11.893 1.00 98.25 189 CYS A N 1
ATOM 1514 C CA . CYS A 1 189 ? 13.019 -10.933 -11.371 1.00 98.25 189 CYS A CA 1
ATOM 1515 C C . CYS A 1 189 ? 14.072 -11.230 -12.445 1.00 98.25 189 CYS A C 1
ATOM 1517 O O . CYS A 1 189 ? 14.996 -10.437 -12.618 1.00 98.25 189 CYS A O 1
ATOM 1519 N N . ASP A 1 190 ? 13.927 -12.331 -13.182 1.00 97.94 190 ASP A N 1
ATOM 1520 C CA . ASP A 1 190 ? 14.868 -12.744 -14.226 1.00 97.94 190 ASP A CA 1
ATOM 1521 C C . ASP A 1 190 ? 14.955 -11.705 -15.346 1.00 97.94 190 ASP A C 1
ATOM 1523 O O . ASP A 1 190 ? 16.046 -11.365 -15.812 1.00 97.94 190 ASP A O 1
ATOM 1527 N N . GLU A 1 191 ? 13.810 -11.163 -15.766 1.00 97.50 191 GLU A N 1
ATOM 1528 C CA . GLU A 1 191 ? 13.754 -10.080 -16.741 1.00 97.50 191 GLU A CA 1
ATOM 1529 C C . GLU A 1 191 ? 14.417 -8.803 -16.230 1.00 97.50 191 GLU A C 1
ATOM 1531 O O . GLU A 1 191 ? 15.313 -8.279 -16.897 1.00 97.50 191 GLU A O 1
ATOM 1536 N N . GLY A 1 192 ? 14.038 -8.341 -15.038 1.00 97.06 192 GLY A N 1
ATOM 1537 C CA . GLY A 1 192 ? 14.603 -7.135 -14.439 1.00 97.06 192 GLY A CA 1
ATOM 1538 C C . GLY A 1 192 ? 16.117 -7.226 -14.261 1.00 97.06 192 GLY A C 1
ATOM 1539 O O . GLY A 1 192 ? 16.848 -6.306 -14.624 1.00 97.06 192 GLY A O 1
ATOM 1540 N N . LEU A 1 193 ? 16.617 -8.361 -13.768 1.00 97.94 193 LEU A N 1
ATOM 1541 C CA . LEU A 1 193 ? 18.049 -8.600 -13.582 1.00 97.94 193 LEU A CA 1
ATOM 1542 C C . LEU A 1 193 ? 18.816 -8.600 -14.904 1.00 97.94 193 LEU A C 1
ATOM 1544 O O . LEU A 1 193 ? 19.903 -8.022 -14.977 1.00 97.94 193 LEU A O 1
ATOM 1548 N N . ARG A 1 194 ? 18.264 -9.229 -15.946 1.00 96.62 194 ARG A N 1
ATOM 1549 C CA . ARG A 1 194 ? 18.885 -9.283 -17.273 1.00 96.62 194 ARG A CA 1
ATOM 1550 C C . ARG A 1 194 ? 19.009 -7.891 -17.887 1.00 96.62 194 ARG A C 1
ATOM 1552 O O . ARG A 1 194 ? 20.094 -7.521 -18.333 1.00 96.62 194 ARG A O 1
ATOM 1559 N N . GLU A 1 195 ? 17.924 -7.118 -17.887 1.00 94.81 195 GLU A N 1
ATOM 1560 C CA . GLU A 1 195 ? 17.922 -5.774 -18.473 1.00 94.81 195 GLU A CA 1
ATOM 1561 C C . GLU A 1 195 ? 18.778 -4.800 -17.647 1.00 94.81 195 GLU A C 1
ATOM 1563 O O . GLU A 1 195 ? 19.548 -4.020 -18.212 1.00 94.81 195 GLU A O 1
ATOM 1568 N N . ALA A 1 196 ? 18.742 -4.890 -16.314 1.00 94.69 196 ALA A N 1
ATOM 1569 C CA . ALA A 1 196 ? 19.590 -4.073 -15.448 1.00 94.69 196 ALA A CA 1
ATOM 1570 C C . ALA A 1 196 ? 21.083 -4.400 -15.608 1.00 94.69 196 ALA A C 1
ATOM 1572 O O . ALA A 1 196 ? 21.921 -3.502 -15.518 1.00 94.69 196 ALA A O 1
ATOM 1573 N N . ALA A 1 197 ? 21.447 -5.666 -15.841 1.00 94.94 197 ALA A N 1
ATOM 1574 C CA . ALA A 1 197 ? 22.837 -6.061 -16.074 1.00 94.94 197 ALA A CA 1
ATOM 1575 C C . ALA A 1 197 ? 23.407 -5.432 -17.355 1.00 94.94 197 ALA A C 1
ATOM 1577 O O . ALA A 1 197 ? 24.559 -4.994 -17.359 1.00 94.94 197 ALA A O 1
ATOM 1578 N N . ALA A 1 198 ? 22.601 -5.328 -18.419 1.00 90.75 198 ALA A N 1
ATOM 1579 C CA . ALA A 1 198 ? 23.014 -4.672 -19.658 1.00 90.75 198 ALA A CA 1
ATOM 1580 C C . ALA A 1 198 ? 23.425 -3.209 -19.411 1.00 90.75 198 ALA A C 1
ATOM 1582 O O . ALA A 1 198 ? 24.519 -2.801 -19.795 1.00 90.75 198 ALA A O 1
ATOM 1583 N N . PHE A 1 199 ? 22.611 -2.451 -18.672 1.00 87.62 199 PHE A N 1
ATOM 1584 C CA . PHE A 1 199 ? 22.911 -1.051 -18.361 1.00 87.62 199 PHE A CA 1
ATOM 1585 C C . PHE A 1 199 ? 24.034 -0.868 -17.333 1.00 87.62 199 PHE A C 1
ATOM 1587 O O . PHE A 1 199 ? 24.792 0.098 -17.420 1.00 87.62 199 PHE A O 1
ATOM 1594 N N . GLN A 1 200 ? 24.212 -1.802 -16.394 1.00 87.69 200 GLN A N 1
ATOM 1595 C CA . GLN A 1 200 ? 25.365 -1.789 -15.484 1.00 87.69 200 GLN A CA 1
ATOM 1596 C C . GLN A 1 200 ? 26.691 -1.956 -16.234 1.00 87.69 200 GLN A C 1
ATOM 1598 O O . GLN A 1 200 ? 27.654 -1.249 -15.931 1.00 87.69 200 GLN A O 1
ATOM 1603 N N . ASN A 1 201 ? 26.738 -2.830 -17.245 1.00 91.12 201 ASN A N 1
ATOM 1604 C CA . ASN A 1 201 ? 27.929 -3.013 -18.083 1.00 91.12 201 ASN A CA 1
ATOM 1605 C C . ASN A 1 201 ? 28.295 -1.733 -18.852 1.00 91.12 201 ASN A C 1
ATOM 1607 O O . ASN A 1 201 ? 29.473 -1.421 -19.018 1.00 91.12 201 ASN A O 1
ATOM 1611 N N . GLU A 1 202 ? 27.287 -0.957 -19.250 1.00 89.00 202 GLU A N 1
ATOM 1612 C CA . GLU A 1 202 ? 27.430 0.358 -19.888 1.00 89.00 202 GLU A CA 1
ATOM 1613 C C . GLU A 1 202 ? 27.674 1.500 -18.880 1.00 89.00 202 GLU A C 1
ATOM 1615 O O . GLU A 1 202 ? 27.812 2.657 -19.269 1.00 89.00 202 GLU A O 1
ATOM 1620 N N . ARG A 1 203 ? 27.748 1.192 -17.576 1.00 86.94 203 ARG A N 1
ATOM 1621 C CA . ARG A 1 203 ? 27.840 2.153 -16.459 1.00 86.94 203 ARG A CA 1
ATOM 1622 C C . ARG A 1 203 ? 26.664 3.135 -16.375 1.00 86.94 203 ARG A C 1
ATOM 1624 O O . ARG A 1 203 ? 26.764 4.155 -15.690 1.00 86.94 203 ARG A O 1
ATOM 1631 N N . ASN A 1 204 ? 25.533 2.809 -16.997 1.00 85.81 204 ASN A N 1
ATOM 1632 C CA . ASN A 1 204 ? 24.295 3.568 -16.896 1.00 85.81 204 ASN A CA 1
ATOM 1633 C C . ASN A 1 204 ? 23.455 3.078 -15.708 1.00 85.81 204 ASN A C 1
ATOM 1635 O O . ASN A 1 204 ? 22.438 2.394 -15.830 1.00 85.81 204 ASN A O 1
ATOM 1639 N N . TYR A 1 205 ? 23.919 3.428 -14.514 1.00 83.94 205 TYR A N 1
ATOM 1640 C CA . TYR A 1 205 ? 23.282 2.998 -13.275 1.00 83.94 205 TYR A CA 1
ATOM 1641 C C . TYR A 1 205 ? 21.913 3.649 -13.029 1.00 83.94 205 TYR A C 1
ATOM 1643 O O . TYR A 1 205 ? 21.140 3.100 -12.255 1.00 83.94 205 TYR A O 1
ATOM 1651 N N . GLY A 1 206 ? 21.586 4.767 -13.691 1.00 84.38 206 GLY A N 1
ATOM 1652 C CA . GLY A 1 206 ? 20.259 5.386 -13.595 1.00 84.38 206 GLY A CA 1
ATOM 1653 C C . GLY A 1 206 ? 19.178 4.513 -14.237 1.00 84.38 206 GLY A C 1
ATOM 1654 O O . GLY A 1 206 ? 18.154 4.233 -13.618 1.00 84.38 206 GLY A O 1
ATOM 1655 N N . TYR A 1 207 ? 19.438 3.988 -15.438 1.00 86.56 207 TYR A N 1
ATOM 1656 C CA . TYR A 1 207 ? 18.529 3.031 -16.078 1.00 86.56 207 TYR A CA 1
ATOM 1657 C C . TYR A 1 207 ? 18.504 1.677 -15.374 1.00 86.56 207 TYR A C 1
ATOM 1659 O O . TYR A 1 207 ? 17.437 1.085 -15.228 1.00 86.56 207 TYR A O 1
ATOM 1667 N N . ALA A 1 208 ? 19.653 1.200 -14.886 1.00 88.19 208 ALA A N 1
ATOM 1668 C CA . ALA A 1 208 ? 19.686 -0.029 -14.098 1.00 88.19 208 ALA A CA 1
ATOM 1669 C C . ALA A 1 208 ? 18.855 0.098 -12.809 1.00 88.19 208 ALA A C 1
ATOM 1671 O O . ALA A 1 208 ? 18.111 -0.820 -12.470 1.00 88.19 208 ALA A O 1
ATOM 1672 N N . TRP A 1 209 ? 18.947 1.242 -12.125 1.00 93.38 209 TRP A N 1
ATOM 1673 C CA . TRP A 1 209 ? 18.115 1.564 -10.969 1.00 93.38 209 TRP A CA 1
ATOM 1674 C C . TRP A 1 209 ? 16.631 1.549 -11.338 1.00 93.38 209 TRP A C 1
ATOM 1676 O O . TRP A 1 209 ? 15.865 0.832 -10.698 1.00 93.38 209 TRP A O 1
ATOM 1686 N N . ASN A 1 210 ? 16.242 2.242 -12.416 1.00 90.31 210 ASN A N 1
ATOM 1687 C CA . ASN A 1 210 ? 14.842 2.334 -12.836 1.00 90.31 210 ASN A CA 1
ATOM 1688 C C . ASN A 1 210 ? 14.252 0.949 -13.141 1.00 90.31 210 ASN A C 1
ATOM 1690 O O . ASN A 1 210 ? 13.156 0.639 -12.682 1.00 90.31 210 ASN A O 1
ATOM 1694 N N . ILE A 1 211 ? 14.996 0.084 -13.835 1.00 94.00 211 ILE A N 1
ATOM 1695 C CA . ILE A 1 211 ? 14.549 -1.282 -14.136 1.00 94.00 211 ILE A CA 1
ATOM 1696 C C . ILE A 1 211 ? 14.349 -2.102 -12.866 1.00 94.00 211 ILE A C 1
ATOM 1698 O O . ILE A 1 211 ? 13.337 -2.792 -12.737 1.00 94.00 211 ILE A O 1
ATOM 1702 N N . ILE A 1 212 ? 15.300 -2.053 -11.931 1.00 96.56 212 ILE A N 1
ATOM 1703 C CA . ILE A 1 212 ? 15.197 -2.825 -10.690 1.00 96.56 212 ILE A CA 1
ATOM 1704 C C . ILE A 1 212 ? 14.052 -2.301 -9.826 1.00 96.56 212 ILE A C 1
ATOM 1706 O O . ILE A 1 212 ? 13.240 -3.106 -9.374 1.00 96.56 212 ILE A O 1
ATOM 1710 N N . ALA A 1 213 ? 13.923 -0.983 -9.665 1.00 94.75 213 ALA A N 1
ATOM 1711 C CA . ALA A 1 213 ? 12.815 -0.375 -8.936 1.00 94.75 213 ALA A CA 1
ATOM 1712 C C . ALA A 1 213 ? 11.464 -0.759 -9.561 1.00 94.75 213 ALA A C 1
ATOM 1714 O O . ALA A 1 213 ? 10.610 -1.331 -8.886 1.00 94.75 213 ALA A O 1
ATOM 1715 N N . THR A 1 214 ? 11.316 -0.578 -10.876 1.00 95.62 214 THR A N 1
ATOM 1716 C CA . THR A 1 214 ? 10.121 -0.979 -11.636 1.00 95.62 214 THR A CA 1
ATOM 1717 C C . THR A 1 214 ? 9.810 -2.463 -11.466 1.00 95.62 214 THR A C 1
ATOM 1719 O O . THR A 1 214 ? 8.653 -2.837 -11.310 1.00 95.62 214 THR A O 1
ATOM 1722 N N . THR A 1 215 ? 10.827 -3.326 -11.447 1.00 97.88 215 THR A N 1
ATOM 1723 C CA . THR A 1 215 ? 10.645 -4.771 -11.255 1.00 97.88 215 THR A CA 1
ATOM 1724 C C . THR A 1 215 ? 10.039 -5.089 -9.890 1.00 97.88 215 THR A C 1
ATOM 1726 O O . THR A 1 215 ? 9.105 -5.887 -9.819 1.00 97.88 215 THR A O 1
ATOM 1729 N N . LEU A 1 216 ? 10.533 -4.461 -8.818 1.00 97.94 216 LEU A N 1
ATOM 1730 C CA . LEU A 1 216 ? 10.000 -4.670 -7.469 1.00 97.94 216 LEU A CA 1
ATOM 1731 C C . LEU A 1 216 ? 8.584 -4.097 -7.327 1.00 97.94 216 LEU A C 1
ATOM 1733 O O . LEU A 1 216 ? 7.698 -4.786 -6.825 1.00 97.94 216 LEU A O 1
ATOM 1737 N N . LEU A 1 217 ? 8.341 -2.888 -7.843 1.00 97.25 217 LEU A N 1
ATOM 1738 C CA . LEU A 1 217 ? 7.016 -2.257 -7.826 1.00 97.25 217 LEU A CA 1
ATOM 1739 C C . LEU A 1 217 ? 5.989 -3.078 -8.626 1.00 97.25 217 LEU A C 1
ATOM 1741 O O . LEU A 1 217 ? 4.871 -3.305 -8.159 1.00 97.25 217 LEU A O 1
ATOM 1745 N N . ARG A 1 218 ? 6.387 -3.611 -9.789 1.00 97.19 218 ARG A N 1
ATOM 1746 C CA . ARG A 1 218 ? 5.577 -4.527 -10.605 1.00 97.19 218 ARG A CA 1
ATOM 1747 C C . ARG A 1 218 ? 5.204 -5.798 -9.844 1.00 97.19 218 ARG A C 1
ATOM 1749 O O . ARG A 1 218 ? 4.070 -6.255 -9.959 1.00 97.19 218 ARG A O 1
ATOM 1756 N N . ILE A 1 219 ? 6.123 -6.364 -9.060 1.00 98.19 219 ILE A N 1
ATOM 1757 C CA . ILE A 1 219 ? 5.840 -7.533 -8.213 1.00 98.19 219 ILE A CA 1
ATOM 1758 C C . ILE A 1 219 ? 4.807 -7.182 -7.134 1.00 98.19 219 ILE A C 1
ATOM 1760 O O . ILE A 1 219 ? 3.847 -7.933 -6.946 1.00 98.19 219 ILE A O 1
ATOM 1764 N N . CYS A 1 220 ? 4.946 -6.027 -6.475 1.00 97.00 220 CYS A N 1
ATOM 1765 C CA . CYS A 1 220 ? 3.962 -5.552 -5.498 1.00 97.00 220 CYS A CA 1
ATOM 1766 C C . CYS A 1 220 ? 2.574 -5.349 -6.127 1.00 97.00 220 CYS A C 1
ATOM 1768 O O . CYS A 1 220 ? 1.566 -5.714 -5.519 1.00 97.00 220 CYS A O 1
ATOM 1770 N N . TYR A 1 221 ? 2.516 -4.824 -7.355 1.00 96.44 221 TYR A N 1
ATOM 1771 C CA . TYR A 1 221 ? 1.277 -4.685 -8.120 1.00 96.44 221 TYR A CA 1
ATOM 1772 C C . TYR A 1 221 ? 0.648 -6.042 -8.463 1.00 96.44 221 TYR A C 1
ATOM 1774 O O . TYR A 1 221 ? -0.531 -6.261 -8.174 1.00 96.44 221 TYR A O 1
ATOM 1782 N N . LEU A 1 222 ? 1.419 -6.959 -9.061 1.00 95.81 222 LEU A N 1
ATOM 1783 C CA . LEU A 1 222 ? 0.861 -8.191 -9.618 1.00 95.81 222 LEU A CA 1
ATOM 1784 C C . LEU A 1 222 ? 0.452 -9.187 -8.525 1.00 95.81 222 LEU A C 1
ATOM 1786 O O . LEU A 1 222 ? -0.621 -9.780 -8.597 1.00 95.81 222 LEU A O 1
ATOM 1790 N N . ALA A 1 223 ? 1.297 -9.363 -7.504 1.00 95.25 223 ALA A N 1
ATOM 1791 C CA . ALA A 1 223 ? 1.159 -10.446 -6.532 1.00 95.25 223 ALA A CA 1
ATOM 1792 C C . ALA A 1 223 ? 0.446 -10.032 -5.242 1.00 95.25 223 ALA A C 1
ATOM 1794 O O . ALA A 1 223 ? -0.035 -10.906 -4.522 1.00 95.25 223 ALA A O 1
ATOM 1795 N N . ARG A 1 224 ? 0.382 -8.723 -4.946 1.00 93.19 224 ARG A N 1
ATOM 1796 C CA . ARG A 1 224 ? -0.169 -8.168 -3.693 1.00 93.19 224 ARG A CA 1
ATOM 1797 C C . ARG A 1 224 ? 0.317 -8.949 -2.455 1.00 93.19 224 ARG A C 1
ATOM 1799 O O . ARG A 1 224 ? -0.516 -9.460 -1.699 1.00 93.19 224 ARG A O 1
ATOM 1806 N N . PRO A 1 225 ? 1.647 -9.084 -2.277 1.00 93.25 225 PRO A N 1
ATOM 1807 C CA . PRO A 1 225 ? 2.217 -9.909 -1.220 1.00 93.25 225 PRO A CA 1
ATOM 1808 C C . PRO A 1 225 ? 1.791 -9.410 0.159 1.00 93.25 225 PRO A C 1
ATOM 1810 O O . PRO A 1 225 ? 1.466 -8.238 0.329 1.00 93.25 225 PRO A O 1
ATOM 1813 N N . GLN A 1 226 ? 1.813 -10.311 1.134 1.00 89.44 226 GLN A N 1
ATOM 1814 C CA . GLN A 1 226 ? 1.394 -10.069 2.510 1.00 89.44 226 GLN A CA 1
ATOM 1815 C C . GLN A 1 226 ? 2.501 -10.456 3.500 1.00 89.44 226 GLN A C 1
ATOM 1817 O O . GLN A 1 226 ? 3.426 -11.212 3.174 1.00 89.44 226 GLN A O 1
ATOM 1822 N N . GLY A 1 227 ? 2.402 -9.933 4.723 1.00 84.88 227 GLY A N 1
ATOM 1823 C CA . GLY A 1 227 ? 3.275 -10.287 5.842 1.00 84.88 227 GLY A CA 1
ATOM 1824 C C . GLY A 1 227 ? 4.766 -10.051 5.567 1.00 84.88 227 GLY A C 1
ATOM 1825 O O . GLY A 1 227 ? 5.176 -9.021 5.027 1.00 84.88 227 GLY A O 1
ATOM 1826 N N . GLN A 1 228 ? 5.615 -11.028 5.905 1.00 84.06 228 GLN A N 1
ATOM 1827 C CA . GLN A 1 228 ? 7.071 -10.897 5.760 1.00 84.06 228 GLN A CA 1
ATOM 1828 C C . GLN A 1 228 ? 7.545 -10.685 4.319 1.00 84.06 228 GLN A C 1
ATOM 1830 O O . GLN A 1 228 ? 8.564 -10.023 4.112 1.00 84.06 228 GLN A O 1
ATOM 1835 N N . LEU A 1 229 ? 6.838 -11.223 3.321 1.00 91.81 229 LEU A N 1
ATOM 1836 C CA . LEU A 1 229 ? 7.208 -11.019 1.921 1.00 91.81 229 LEU A CA 1
ATOM 1837 C C . LEU A 1 229 ? 7.044 -9.546 1.523 1.00 91.81 229 LEU A C 1
ATOM 1839 O O . LEU A 1 229 ? 7.966 -8.972 0.942 1.00 91.81 229 LEU A O 1
ATOM 1843 N N . LEU A 1 230 ? 5.924 -8.930 1.915 1.00 91.12 230 LEU A N 1
ATOM 1844 C CA . LEU A 1 230 ? 5.677 -7.500 1.724 1.00 91.12 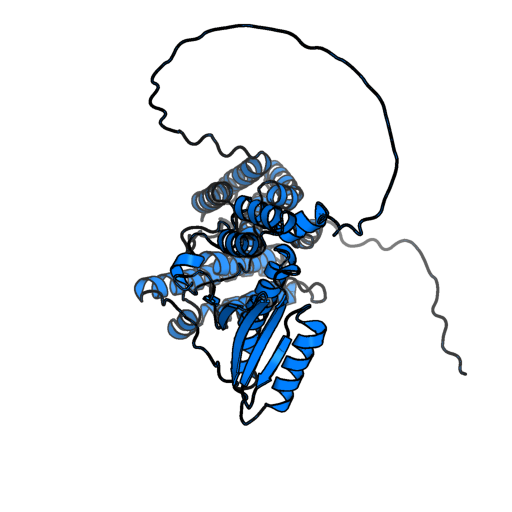230 LEU A CA 1
ATOM 1845 C C . LEU A 1 230 ? 6.713 -6.656 2.476 1.00 91.12 230 LEU A C 1
ATOM 1847 O O . LEU A 1 230 ? 7.413 -5.859 1.865 1.00 91.12 230 LEU A O 1
ATOM 1851 N N . ASN A 1 231 ? 6.927 -6.930 3.766 1.00 87.25 231 ASN A N 1
ATOM 1852 C CA . ASN A 1 231 ? 7.907 -6.212 4.591 1.00 87.25 231 ASN A CA 1
ATOM 1853 C C . ASN A 1 231 ? 9.333 -6.230 4.003 1.00 87.25 231 ASN A C 1
ATOM 1855 O O . ASN A 1 231 ? 10.096 -5.266 4.131 1.00 87.25 231 ASN A O 1
ATOM 1859 N N . ARG A 1 232 ? 9.731 -7.348 3.383 1.00 91.94 232 ARG A N 1
ATOM 1860 C CA . ARG A 1 232 ? 11.027 -7.486 2.705 1.00 91.94 232 ARG A CA 1
ATOM 1861 C C . ARG A 1 232 ? 11.082 -6.677 1.409 1.00 91.94 232 ARG A C 1
ATOM 1863 O O . ARG A 1 232 ? 12.115 -6.059 1.156 1.00 91.94 232 ARG A O 1
ATOM 1870 N N . LEU A 1 233 ? 10.006 -6.684 0.621 1.00 95.00 233 LEU A N 1
ATOM 1871 C CA . LEU A 1 233 ? 9.876 -5.880 -0.596 1.00 95.00 233 LEU A CA 1
ATOM 1872 C C . LEU A 1 233 ? 9.907 -4.383 -0.283 1.00 95.00 233 LEU A C 1
ATOM 1874 O O . LEU A 1 233 ? 10.727 -3.678 -0.862 1.00 95.00 233 LEU A O 1
ATOM 1878 N N . ASP A 1 234 ? 9.119 -3.924 0.687 1.00 90.62 234 ASP A N 1
ATOM 1879 C CA . ASP A 1 234 ? 9.061 -2.514 1.088 1.00 90.62 234 ASP A CA 1
ATOM 1880 C C . ASP A 1 234 ? 10.419 -2.012 1.570 1.00 90.62 234 ASP A C 1
ATOM 1882 O O . ASP A 1 234 ? 10.857 -0.920 1.211 1.00 90.62 234 ASP A O 1
ATOM 1886 N N . ARG A 1 235 ? 11.143 -2.833 2.343 1.00 89.69 235 ARG A N 1
ATOM 1887 C CA . ARG A 1 235 ? 12.513 -2.501 2.747 1.00 89.69 235 ARG A CA 1
ATOM 1888 C C . ARG A 1 235 ? 13.437 -2.378 1.542 1.00 89.69 235 ARG A C 1
ATOM 1890 O O . ARG A 1 235 ? 14.223 -1.440 1.499 1.00 89.69 235 ARG A O 1
ATOM 1897 N N . ALA A 1 236 ? 13.370 -3.313 0.598 1.00 94.00 236 ALA A N 1
ATOM 1898 C CA . ALA A 1 236 ? 14.219 -3.283 -0.588 1.00 94.00 236 ALA A CA 1
ATOM 1899 C C . ALA A 1 236 ? 13.920 -2.065 -1.473 1.00 94.00 236 ALA A C 1
ATOM 1901 O O . ALA A 1 236 ? 14.853 -1.433 -1.957 1.00 94.00 236 ALA A O 1
ATOM 1902 N N . ILE A 1 237 ? 12.643 -1.710 -1.635 1.00 92.12 237 ILE A N 1
ATOM 1903 C CA . ILE A 1 237 ? 12.208 -0.500 -2.342 1.00 92.12 237 ILE A CA 1
ATOM 1904 C C . ILE A 1 237 ? 12.725 0.743 -1.609 1.00 92.12 237 ILE A C 1
ATOM 1906 O O . ILE A 1 237 ? 13.387 1.572 -2.215 1.00 92.12 237 ILE A O 1
ATOM 1910 N N . HIS A 1 238 ? 12.555 0.828 -0.290 1.00 88.62 238 HIS A N 1
ATOM 1911 C CA . HIS A 1 238 ? 13.066 1.956 0.490 1.00 88.62 238 HIS A CA 1
ATOM 1912 C C . HIS A 1 238 ? 14.601 2.073 0.455 1.00 88.62 238 HIS A C 1
ATOM 1914 O O . HIS A 1 238 ? 15.153 3.171 0.446 1.00 88.62 238 HIS A O 1
ATOM 1920 N N . GLU A 1 239 ? 15.322 0.949 0.425 1.00 86.81 239 GLU A N 1
ATOM 1921 C CA . GLU A 1 239 ? 16.778 0.940 0.253 1.00 86.81 239 GLU A CA 1
ATOM 1922 C C . GLU A 1 239 ? 17.212 1.451 -1.126 1.00 86.81 239 GLU A C 1
ATOM 1924 O O . GLU A 1 239 ? 18.311 2.002 -1.232 1.00 86.81 239 GLU A O 1
ATOM 1929 N N . LEU A 1 240 ? 16.369 1.311 -2.158 1.00 85.56 240 LEU A N 1
ATOM 1930 C CA . LEU A 1 240 ? 16.619 1.887 -3.481 1.00 85.56 240 LEU A CA 1
ATOM 1931 C C . LEU A 1 240 ? 16.573 3.421 -3.480 1.00 85.56 240 LEU A C 1
ATOM 1933 O O . LEU A 1 240 ? 17.210 4.033 -4.336 1.00 85.56 240 LEU A O 1
ATOM 1937 N N . ASP A 1 241 ? 15.911 4.032 -2.499 1.00 80.44 241 ASP A N 1
ATOM 1938 C CA . ASP A 1 241 ? 15.738 5.486 -2.392 1.00 80.44 241 ASP A CA 1
ATOM 1939 C C . ASP A 1 241 ? 16.765 6.158 -1.459 1.00 80.44 241 ASP A C 1
ATOM 1941 O O . ASP A 1 241 ? 16.683 7.351 -1.162 1.00 80.44 241 ASP A O 1
ATOM 1945 N N . ARG A 1 242 ? 17.760 5.410 -0.967 1.00 81.06 242 ARG A N 1
ATOM 1946 C CA . ARG A 1 242 ? 18.793 5.924 -0.054 1.00 81.06 242 ARG A CA 1
ATOM 1947 C C . ARG A 1 242 ? 19.775 6.859 -0.768 1.00 81.06 242 ARG A C 1
ATOM 1949 O O . ARG A 1 242 ? 20.698 6.406 -1.440 1.00 81.06 242 ARG A O 1
ATOM 1956 N N . GLU A 1 243 ? 19.624 8.164 -0.545 1.00 76.19 243 GLU A N 1
ATOM 1957 C CA . GLU A 1 243 ? 20.484 9.213 -1.126 1.00 76.19 243 GLU A CA 1
ATOM 1958 C C . GLU A 1 243 ? 21.924 9.224 -0.591 1.00 76.19 243 GLU A C 1
ATOM 1960 O O . GLU A 1 243 ? 22.852 9.657 -1.272 1.00 76.19 243 GLU A O 1
ATOM 1965 N N . ASP A 1 244 ? 22.129 8.759 0.639 1.00 85.31 244 ASP A N 1
ATOM 1966 C CA . ASP A 1 244 ? 23.436 8.752 1.300 1.00 85.31 244 ASP A CA 1
ATOM 1967 C C . ASP A 1 244 ? 24.348 7.607 0.826 1.00 85.31 244 ASP A C 1
ATOM 1969 O O . ASP A 1 244 ? 25.512 7.534 1.224 1.00 85.31 244 ASP A O 1
ATOM 1973 N N . ILE A 1 245 ? 23.837 6.717 -0.030 1.00 86.81 245 ILE A N 1
ATOM 1974 C CA . ILE A 1 245 ? 24.566 5.576 -0.579 1.00 86.81 245 ILE A CA 1
ATOM 1975 C C . ILE A 1 245 ? 24.833 5.824 -2.070 1.00 86.81 245 ILE A C 1
ATOM 1977 O O . ILE A 1 245 ? 23.932 6.222 -2.809 1.00 86.81 245 ILE A O 1
ATOM 1981 N N . PRO A 1 246 ? 26.052 5.554 -2.573 1.00 90.12 246 PRO A N 1
ATOM 1982 C CA . PRO A 1 246 ? 26.332 5.662 -3.996 1.00 90.12 246 PRO A CA 1
ATOM 1983 C C . PRO A 1 246 ? 25.397 4.787 -4.833 1.00 90.12 246 PRO A C 1
ATOM 1985 O O . PRO A 1 246 ? 25.255 3.589 -4.603 1.00 90.12 246 PRO A O 1
ATOM 1988 N N . LEU A 1 247 ? 24.836 5.370 -5.887 1.00 85.31 247 LEU A N 1
ATOM 1989 C CA . LEU A 1 247 ? 23.906 4.699 -6.793 1.00 85.31 247 LEU A CA 1
ATOM 1990 C C . LEU A 1 247 ? 24.351 3.299 -7.282 1.00 85.31 247 LEU A C 1
ATOM 1992 O O . LEU A 1 247 ? 23.519 2.395 -7.260 1.00 85.31 247 LEU A O 1
ATOM 1996 N N . PRO A 1 248 ? 25.610 3.055 -7.710 1.00 91.31 248 PRO A N 1
ATOM 1997 C CA . PRO A 1 248 ? 26.028 1.705 -8.100 1.00 91.31 248 PRO A CA 1
ATOM 1998 C C . PRO A 1 248 ? 25.855 0.673 -6.979 1.00 91.31 248 PRO A C 1
ATOM 2000 O O . PRO A 1 248 ? 25.518 -0.482 -7.234 1.00 91.31 248 PRO A O 1
ATOM 2003 N N . GLU A 1 249 ? 26.068 1.089 -5.731 1.00 93.56 249 GLU A N 1
ATOM 2004 C CA . GLU A 1 249 ? 25.886 0.241 -4.559 1.00 93.56 249 GLU A CA 1
ATOM 2005 C C . GLU A 1 249 ? 24.399 -0.005 -4.283 1.00 93.56 249 GLU A C 1
ATOM 2007 O O . GLU A 1 249 ? 24.009 -1.151 -4.062 1.00 93.56 249 GLU A O 1
ATOM 2012 N N . VAL A 1 250 ? 23.563 1.030 -4.382 1.00 90.88 250 VAL A N 1
ATOM 2013 C CA . VAL A 1 250 ? 22.100 0.916 -4.276 1.00 90.88 250 VAL A CA 1
ATOM 2014 C C . VAL A 1 250 ? 21.544 -0.075 -5.307 1.00 90.88 250 VAL A C 1
ATOM 2016 O O . VAL A 1 250 ? 20.839 -1.021 -4.954 1.00 90.88 250 VAL A O 1
ATOM 2019 N N . VAL A 1 251 ? 21.941 0.065 -6.576 1.00 91.75 251 VAL A N 1
ATOM 2020 C CA . VAL A 1 251 ? 21.558 -0.852 -7.664 1.00 91.75 251 VAL A CA 1
ATOM 2021 C C . VAL A 1 251 ? 22.032 -2.276 -7.384 1.00 91.75 251 VAL A C 1
ATOM 2023 O O . VAL A 1 251 ? 21.278 -3.229 -7.583 1.00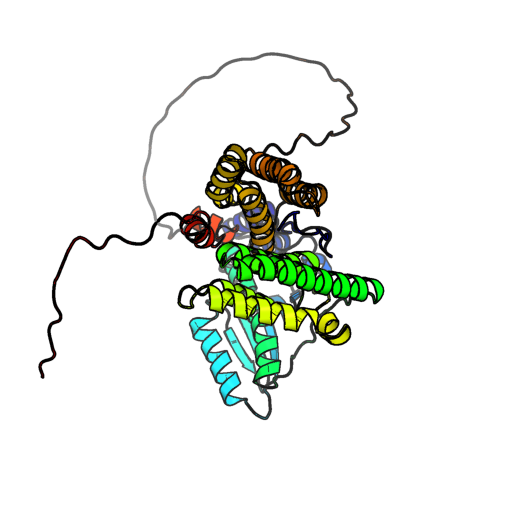 91.75 251 VAL A O 1
ATOM 2026 N N . SER A 1 252 ? 23.263 -2.441 -6.894 1.00 95.75 252 SER A N 1
ATOM 2027 C CA . SER A 1 252 ? 23.814 -3.753 -6.542 1.00 95.75 252 SER A CA 1
ATOM 2028 C C . SER A 1 252 ? 23.002 -4.440 -5.438 1.00 95.75 252 SER A C 1
ATOM 2030 O O . SER A 1 252 ? 22.687 -5.630 -5.556 1.00 95.75 252 SER A O 1
ATOM 2032 N N . ARG A 1 253 ? 22.597 -3.692 -4.401 1.00 96.44 253 ARG A N 1
ATOM 2033 C CA . ARG A 1 253 ? 21.734 -4.188 -3.317 1.00 96.44 253 ARG A CA 1
ATOM 2034 C C . ARG A 1 253 ? 20.361 -4.603 -3.841 1.00 96.44 253 ARG A C 1
ATOM 2036 O O . ARG A 1 253 ? 19.944 -5.731 -3.581 1.00 96.44 253 ARG A O 1
ATOM 2043 N N . GLY A 1 254 ? 19.722 -3.767 -4.661 1.00 96.00 254 GLY A N 1
ATOM 2044 C CA . GLY A 1 254 ? 18.448 -4.098 -5.307 1.00 96.00 254 GLY A CA 1
ATOM 2045 C C . GLY A 1 254 ? 18.533 -5.343 -6.195 1.00 96.00 254 GLY A C 1
ATOM 2046 O O . GLY A 1 254 ? 17.708 -6.249 -6.082 1.00 96.00 254 GLY A O 1
ATOM 2047 N N . CYS A 1 255 ? 19.586 -5.465 -7.012 1.00 97.88 255 CYS A N 1
ATOM 2048 C CA . CYS A 1 255 ? 19.840 -6.674 -7.801 1.00 97.88 255 CYS A CA 1
ATOM 2049 C C . CYS A 1 255 ? 20.055 -7.907 -6.908 1.00 97.88 255 CYS A C 1
ATOM 2051 O O . CYS A 1 255 ? 19.619 -9.008 -7.239 1.00 97.88 255 CYS A O 1
ATOM 2053 N N . SER A 1 256 ? 20.747 -7.752 -5.777 1.00 97.94 256 SER A N 1
ATOM 2054 C CA . SER A 1 256 ? 20.953 -8.841 -4.819 1.00 97.94 256 SER A CA 1
ATOM 2055 C C . SER A 1 256 ? 19.647 -9.303 -4.187 1.00 97.94 256 SER A C 1
ATOM 2057 O O . SER A 1 256 ? 19.415 -10.508 -4.052 1.00 97.94 256 SER A O 1
ATOM 2059 N N . PHE A 1 257 ? 18.774 -8.359 -3.847 1.00 98.12 257 PHE A N 1
ATOM 2060 C CA . PHE A 1 257 ? 17.441 -8.660 -3.357 1.00 98.12 257 PHE A CA 1
ATOM 2061 C C . PHE A 1 257 ? 16.604 -9.384 -4.418 1.00 98.12 257 PHE A C 1
ATOM 2063 O O . PHE A 1 257 ? 16.095 -10.465 -4.135 1.00 98.12 257 PHE A O 1
ATOM 2070 N N . ALA A 1 258 ? 16.540 -8.866 -5.649 1.00 98.12 258 ALA A N 1
ATOM 2071 C CA . ALA A 1 258 ? 15.799 -9.492 -6.745 1.00 98.12 258 ALA A CA 1
ATOM 2072 C C . ALA A 1 258 ? 16.297 -10.917 -7.059 1.00 98.12 258 ALA A C 1
ATOM 2074 O O . ALA A 1 258 ? 15.487 -11.813 -7.276 1.00 98.12 258 ALA A O 1
ATOM 2075 N N . ARG A 1 259 ? 17.616 -11.165 -7.000 1.00 98.44 259 ARG A N 1
ATOM 2076 C CA . ARG A 1 259 ? 18.190 -12.522 -7.114 1.00 98.44 259 ARG A CA 1
ATOM 2077 C C . ARG A 1 259 ? 17.730 -13.440 -5.988 1.00 98.44 259 ARG A C 1
ATOM 2079 O O . ARG A 1 259 ? 17.388 -14.589 -6.237 1.00 98.44 259 ARG A O 1
ATOM 2086 N N . THR A 1 260 ? 17.734 -12.934 -4.757 1.00 97.75 260 THR A N 1
ATOM 2087 C CA . THR A 1 260 ? 17.286 -13.701 -3.588 1.00 97.75 260 THR A CA 1
ATOM 2088 C C . THR A 1 260 ? 15.805 -14.041 -3.707 1.00 97.75 260 THR A C 1
ATOM 2090 O O . THR A 1 260 ? 15.432 -15.182 -3.476 1.00 97.75 260 THR A O 1
ATOM 2093 N N . LEU A 1 261 ? 14.979 -13.073 -4.109 1.00 97.56 261 LEU A N 1
ATOM 2094 C CA . LEU A 1 261 ? 13.542 -13.245 -4.304 1.00 97.56 261 LEU A CA 1
ATOM 2095 C C . LEU A 1 261 ? 13.234 -14.263 -5.412 1.00 97.56 261 LEU A C 1
ATOM 2097 O O . LEU A 1 261 ? 12.438 -15.171 -5.197 1.00 97.56 261 LEU A O 1
ATOM 2101 N N . GLY A 1 262 ? 13.906 -14.165 -6.564 1.00 96.56 262 GLY A N 1
ATOM 2102 C CA . GLY A 1 262 ? 13.743 -15.116 -7.669 1.00 96.56 262 GLY A CA 1
ATOM 2103 C C . GLY A 1 262 ? 14.199 -16.544 -7.341 1.00 96.56 262 GLY A C 1
ATOM 2104 O O . GLY A 1 262 ? 13.716 -17.496 -7.949 1.00 96.56 262 GLY A O 1
ATOM 2105 N N . ALA A 1 263 ? 15.095 -16.707 -6.363 1.00 97.19 263 ALA A N 1
ATOM 2106 C CA . ALA A 1 263 ? 15.613 -18.004 -5.927 1.00 97.19 263 ALA A CA 1
ATOM 2107 C C . ALA A 1 263 ? 14.789 -18.679 -4.813 1.00 97.19 263 ALA A C 1
ATOM 2109 O O . ALA A 1 263 ? 15.078 -19.829 -4.484 1.00 97.19 263 ALA A O 1
ATOM 2110 N N . MET A 1 264 ? 13.797 -17.994 -4.232 1.00 96.94 264 MET A N 1
ATOM 2111 C CA . MET A 1 264 ? 12.928 -18.571 -3.198 1.00 96.94 264 MET A CA 1
ATOM 2112 C C . MET A 1 264 ? 12.118 -19.751 -3.748 1.00 96.94 264 MET A C 1
ATOM 2114 O O . MET A 1 264 ? 11.730 -19.755 -4.924 1.00 96.94 264 MET A O 1
ATOM 2118 N N . SER A 1 265 ? 11.846 -20.749 -2.905 1.00 96.50 265 SER A N 1
ATOM 2119 C CA . SER A 1 265 ? 10.993 -21.887 -3.269 1.00 96.50 265 SER A CA 1
ATOM 2120 C C . SER A 1 265 ? 9.521 -21.472 -3.401 1.00 96.50 265 SER A C 1
ATOM 2122 O O . SER A 1 265 ? 9.127 -20.377 -2.991 1.00 96.50 265 SER A O 1
ATOM 2124 N N . ASP A 1 266 ? 8.695 -22.330 -4.007 1.00 94.19 266 ASP A N 1
ATOM 2125 C CA . ASP A 1 266 ? 7.253 -22.067 -4.102 1.00 94.19 266 ASP A CA 1
ATOM 2126 C C . ASP A 1 266 ? 6.617 -21.996 -2.714 1.00 94.19 266 ASP A C 1
ATOM 2128 O O . ASP A 1 266 ? 5.759 -21.152 -2.487 1.00 94.19 266 ASP A O 1
ATOM 2132 N N . GLU A 1 267 ? 7.073 -22.826 -1.775 1.00 93.62 267 GLU A N 1
ATOM 2133 C CA . GLU A 1 267 ? 6.612 -22.823 -0.389 1.00 93.62 267 GLU A CA 1
ATOM 2134 C C . GLU A 1 267 ? 6.952 -21.504 0.309 1.00 93.62 267 GLU A C 1
ATOM 2136 O O . GLU A 1 267 ? 6.079 -20.902 0.929 1.00 93.62 267 GLU A O 1
ATOM 2141 N N . GLU A 1 268 ? 8.189 -21.020 0.160 1.00 94.00 268 GLU A N 1
ATOM 2142 C CA . GLU A 1 268 ? 8.632 -19.763 0.771 1.00 94.00 268 GLU A CA 1
ATOM 2143 C C . GLU A 1 268 ? 7.893 -18.545 0.199 1.00 94.00 268 GLU A C 1
ATOM 2145 O O . GLU A 1 268 ? 7.578 -17.608 0.932 1.00 94.00 268 GLU A O 1
ATOM 2150 N N . LEU A 1 269 ? 7.613 -18.529 -1.109 1.00 94.81 269 LEU A N 1
ATOM 2151 C CA . LEU A 1 269 ? 6.814 -17.466 -1.721 1.00 94.81 269 LEU A CA 1
ATOM 2152 C C . LEU A 1 269 ? 5.345 -17.572 -1.296 1.00 94.81 269 LEU A C 1
ATOM 2154 O O . LEU A 1 269 ? 4.748 -16.561 -0.930 1.00 94.81 269 LEU A O 1
ATOM 2158 N N . ALA A 1 270 ? 4.777 -18.781 -1.286 1.00 93.25 270 ALA A N 1
ATOM 2159 C CA . ALA A 1 270 ? 3.382 -19.031 -0.927 1.00 93.25 270 ALA A CA 1
ATOM 2160 C C . ALA A 1 270 ? 3.032 -18.570 0.493 1.00 93.25 270 ALA A C 1
ATOM 2162 O O . ALA A 1 270 ? 1.890 -18.177 0.734 1.00 93.25 270 ALA A O 1
ATOM 2163 N N . GLU A 1 271 ? 4.000 -18.559 1.418 1.00 91.00 271 GLU A N 1
ATOM 2164 C CA . GLU A 1 271 ? 3.813 -18.004 2.763 1.00 91.00 271 GLU A CA 1
ATOM 2165 C C . GLU A 1 271 ? 3.319 -16.558 2.747 1.00 91.00 271 GLU A C 1
ATOM 2167 O O . GLU A 1 271 ? 2.578 -16.191 3.649 1.00 91.00 271 GLU A O 1
ATOM 2172 N N . GLY A 1 272 ? 3.692 -15.760 1.740 1.00 91.25 272 GLY A N 1
ATOM 2173 C CA . GLY A 1 272 ? 3.271 -14.366 1.573 1.00 91.25 272 GLY A CA 1
ATOM 2174 C C . GLY A 1 272 ? 2.183 -14.147 0.518 1.00 91.25 272 GLY A C 1
ATOM 2175 O O . GLY A 1 272 ? 1.863 -12.997 0.223 1.00 91.25 272 GLY A O 1
ATOM 2176 N N . LEU A 1 273 ? 1.632 -15.207 -0.082 1.00 94.44 273 LEU A N 1
ATOM 2177 C CA . LEU A 1 273 ? 0.640 -15.122 -1.161 1.00 94.44 273 LEU A CA 1
ATOM 2178 C C . LEU A 1 273 ? -0.731 -15.583 -0.664 1.00 94.44 273 LEU A C 1
ATOM 2180 O O . LEU A 1 273 ? -1.141 -16.733 -0.827 1.00 94.44 273 LEU A O 1
ATOM 2184 N N . TYR A 1 274 ? -1.457 -14.657 -0.053 1.00 91.25 274 TYR A N 1
ATOM 2185 C CA . TYR A 1 274 ? -2.819 -14.865 0.428 1.00 91.25 274 TYR A CA 1
ATOM 2186 C C . TYR A 1 274 ? -3.586 -13.542 0.428 1.00 91.25 274 TYR A C 1
ATOM 2188 O O . TYR A 1 274 ? -3.003 -12.471 0.270 1.00 91.25 274 TYR A O 1
ATOM 2196 N N . ARG A 1 275 ? -4.906 -13.611 0.601 1.00 89.38 275 ARG A N 1
ATOM 2197 C CA . ARG A 1 275 ? -5.756 -12.441 0.833 1.00 89.38 275 ARG A CA 1
ATOM 2198 C C . ARG A 1 275 ? -6.037 -12.287 2.315 1.00 89.38 275 ARG A C 1
ATOM 2200 O O . ARG A 1 275 ? -6.202 -13.273 3.035 1.00 89.38 275 ARG A O 1
ATOM 2207 N N . ILE A 1 276 ? -6.125 -11.040 2.747 1.00 87.69 276 ILE A N 1
ATOM 2208 C CA . ILE A 1 276 ? -6.587 -10.664 4.077 1.00 87.69 276 ILE A CA 1
ATOM 2209 C C . ILE A 1 276 ? -7.852 -9.836 3.957 1.00 87.69 276 ILE A C 1
ATOM 2211 O O . ILE A 1 276 ? -8.085 -9.154 2.959 1.00 87.69 276 ILE A O 1
ATOM 2215 N N . GLU A 1 277 ? -8.653 -9.866 5.010 1.00 87.25 277 GLU A N 1
ATOM 2216 C CA . GLU A 1 277 ? -9.656 -8.834 5.194 1.00 87.25 277 GLU A CA 1
ATOM 2217 C C . GLU A 1 277 ? -8.963 -7.575 5.728 1.00 87.25 277 GLU A C 1
ATOM 2219 O O . GLU A 1 277 ? -8.336 -7.591 6.787 1.00 87.25 277 GLU A O 1
ATOM 2224 N N . THR A 1 278 ? -9.084 -6.475 4.998 1.00 88.62 278 THR A N 1
ATOM 2225 C CA . THR A 1 278 ? -8.548 -5.175 5.401 1.00 88.62 278 THR A CA 1
ATOM 2226 C C . THR A 1 278 ? -9.695 -4.347 5.967 1.00 88.62 278 THR A C 1
ATOM 2228 O O . THR A 1 278 ? -10.669 -4.131 5.257 1.00 88.62 278 THR A O 1
ATOM 2231 N N . PHE A 1 279 ? -9.625 -3.853 7.211 1.00 92.12 279 PHE A N 1
ATOM 2232 C CA . PHE A 1 279 ? -10.586 -2.859 7.733 1.00 92.12 279 PHE A CA 1
ATOM 2233 C C . PHE A 1 279 ? -10.261 -1.414 7.328 1.00 92.12 279 PHE A C 1
ATOM 2235 O O . PHE A 1 279 ? -11.120 -0.727 6.797 1.00 92.12 279 PHE A O 1
ATOM 2242 N N . ILE A 1 280 ? -9.041 -0.932 7.541 1.00 90.75 280 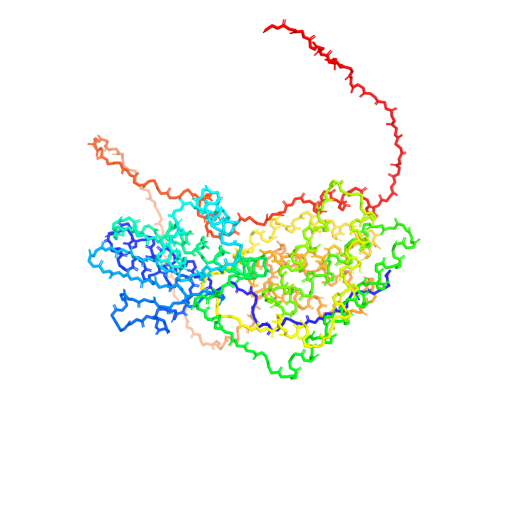ILE A N 1
ATOM 2243 C CA . ILE A 1 280 ? -8.629 0.404 7.097 1.00 90.75 280 ILE A CA 1
ATOM 2244 C C . ILE A 1 280 ? -7.691 0.240 5.902 1.00 90.75 280 ILE A C 1
ATOM 2246 O O . ILE A 1 280 ? -6.735 -0.521 6.033 1.00 90.75 280 ILE A O 1
ATOM 2250 N N . PRO A 1 281 ? -7.942 0.889 4.750 1.00 85.75 281 PRO A N 1
ATOM 2251 C CA . PRO A 1 281 ? -7.013 0.839 3.625 1.00 85.75 281 PRO A CA 1
ATOM 2252 C C . PRO A 1 281 ? -5.600 1.264 4.045 1.00 85.75 281 PRO A C 1
ATOM 2254 O O . PRO A 1 281 ? -5.424 2.205 4.820 1.00 85.75 281 PRO A O 1
ATOM 2257 N N . GLU A 1 282 ? -4.589 0.550 3.561 1.00 80.44 282 GLU A N 1
ATOM 2258 C CA . GLU A 1 282 ? -3.180 0.911 3.777 1.00 80.44 282 GLU A CA 1
ATOM 2259 C C . GLU A 1 282 ? -2.769 2.092 2.903 1.00 80.44 282 GLU A C 1
ATOM 2261 O O . GLU A 1 282 ? -2.030 2.974 3.339 1.00 80.44 282 GLU A O 1
ATOM 2266 N N . LYS A 1 283 ? -3.281 2.117 1.671 1.00 84.50 283 LYS A N 1
ATOM 2267 C CA . LYS A 1 283 ? -2.981 3.143 0.681 1.00 84.50 283 LYS A CA 1
ATOM 2268 C C . LYS A 1 283 ? -3.990 4.272 0.759 1.00 84.50 283 LYS A C 1
ATOM 2270 O O . LYS A 1 283 ? -5.144 4.093 1.147 1.00 84.50 283 LYS A O 1
ATOM 2275 N N . SER A 1 284 ? -3.532 5.456 0.374 1.00 77.44 284 SER A N 1
ATOM 2276 C CA . SER A 1 284 ? -4.413 6.612 0.249 1.00 77.44 284 SER A CA 1
ATOM 2277 C C . SER A 1 284 ? -5.224 6.514 -1.039 1.00 77.44 284 SER A C 1
ATOM 2279 O O . SER A 1 284 ? -4.716 6.065 -2.068 1.00 77.44 284 SER A O 1
ATOM 2281 N N . ARG A 1 285 ? -6.477 6.971 -0.988 1.00 84.31 285 ARG A N 1
ATOM 2282 C CA . ARG A 1 285 ? -7.309 7.148 -2.179 1.00 84.31 285 ARG A CA 1
ATOM 2283 C C . ARG A 1 285 ? -6.712 8.246 -3.053 1.00 84.31 285 ARG A C 1
ATOM 2285 O O . ARG A 1 285 ? -6.628 9.385 -2.602 1.00 84.31 285 ARG A O 1
ATOM 2292 N N . ALA A 1 286 ? -6.370 7.930 -4.297 1.00 86.12 286 ALA A N 1
ATOM 2293 C CA . ALA A 1 286 ? -6.004 8.950 -5.267 1.00 86.12 286 ALA A CA 1
ATOM 2294 C C . ALA A 1 286 ? -7.249 9.532 -5.955 1.00 86.12 286 ALA A C 1
ATOM 2296 O O . ALA A 1 286 ? -8.228 8.840 -6.235 1.00 86.12 286 ALA A O 1
ATOM 2297 N N . THR A 1 287 ? -7.195 10.828 -6.244 1.00 88.19 287 THR A N 1
ATOM 2298 C CA . THR A 1 287 ? -8.122 11.521 -7.150 1.00 88.19 287 THR A CA 1
ATOM 2299 C C . THR A 1 287 ? -7.446 11.759 -8.493 1.00 88.19 287 THR A C 1
ATOM 2301 O O . THR A 1 287 ? -6.216 11.827 -8.557 1.00 88.19 287 THR A O 1
ATOM 2304 N N . LEU A 1 288 ? -8.230 11.970 -9.554 1.00 91.31 288 LEU A N 1
ATOM 2305 C CA . LEU A 1 288 ? -7.678 12.366 -10.851 1.00 91.31 288 LEU A CA 1
ATOM 2306 C C . LEU A 1 288 ? -6.770 13.593 -10.715 1.00 91.31 288 LEU A C 1
ATOM 2308 O O . LEU A 1 288 ? -5.636 13.570 -11.178 1.00 91.31 288 LEU A O 1
ATOM 2312 N N . LYS A 1 289 ? -7.219 14.618 -9.982 1.00 89.38 289 LYS A N 1
ATOM 2313 C CA . LYS A 1 289 ? -6.439 15.840 -9.778 1.00 89.38 289 LYS A CA 1
ATOM 2314 C C . LYS A 1 289 ? -5.094 15.572 -9.095 1.00 89.38 289 LYS A C 1
ATOM 2316 O O . LYS A 1 289 ? -4.065 16.020 -9.585 1.00 89.38 289 LYS A O 1
ATOM 2321 N N . SER A 1 290 ? -5.080 14.782 -8.018 1.00 87.06 290 SER A N 1
ATOM 2322 C CA . SER A 1 290 ? -3.820 14.416 -7.352 1.00 87.06 290 SER A CA 1
ATOM 2323 C C . SER A 1 290 ? -2.889 13.595 -8.249 1.00 87.06 290 SER A C 1
ATOM 2325 O O . SER A 1 290 ? -1.673 13.730 -8.145 1.00 87.06 290 SER A O 1
ATOM 2327 N N . ILE A 1 291 ? -3.448 12.758 -9.131 1.00 90.69 291 ILE A N 1
ATOM 2328 C CA . ILE A 1 291 ? -2.669 11.978 -10.100 1.00 90.69 291 ILE A CA 1
ATOM 2329 C C . ILE A 1 291 ? -2.048 12.917 -11.132 1.00 90.69 291 ILE A C 1
ATOM 2331 O O . ILE A 1 291 ? -0.844 12.850 -11.347 1.00 90.69 291 ILE A O 1
ATOM 2335 N N . GLN A 1 292 ? -2.836 13.831 -11.702 1.00 92.31 292 GLN A N 1
ATOM 2336 C CA . GLN A 1 292 ? -2.375 14.835 -12.664 1.00 92.31 292 GLN A CA 1
ATOM 2337 C C . GLN A 1 292 ? -1.261 15.709 -12.083 1.00 92.31 292 GLN A C 1
ATOM 2339 O O . GLN A 1 292 ? -0.227 15.905 -12.718 1.00 92.31 292 GLN A O 1
ATOM 2344 N N . ASP A 1 293 ? -1.429 16.189 -10.849 1.00 88.88 293 ASP A N 1
ATOM 2345 C CA . ASP A 1 293 ? -0.412 17.004 -10.186 1.00 88.88 293 ASP A CA 1
ATOM 2346 C C . ASP A 1 293 ? 0.895 16.211 -10.010 1.00 88.88 293 ASP A C 1
ATOM 2348 O O . ASP A 1 293 ? 1.970 16.711 -10.347 1.00 88.88 293 ASP A O 1
ATOM 2352 N N . ALA A 1 294 ? 0.806 14.946 -9.588 1.00 86.69 294 ALA A N 1
ATOM 2353 C CA . ALA A 1 294 ? 1.964 14.070 -9.417 1.00 86.69 294 ALA A CA 1
ATOM 2354 C C . ALA A 1 294 ? 2.572 13.537 -10.725 1.00 86.69 294 ALA A C 1
ATOM 2356 O O . ALA A 1 294 ? 3.682 13.000 -10.697 1.00 86.69 294 ALA A O 1
ATOM 2357 N N . PHE A 1 295 ? 1.842 13.601 -11.840 1.00 90.88 295 PHE A N 1
ATOM 2358 C CA . PHE A 1 295 ? 2.296 13.153 -13.159 1.00 90.88 295 PHE A CA 1
ATOM 2359 C C . PHE A 1 295 ? 2.845 14.308 -13.999 1.00 90.88 295 PHE A C 1
ATOM 2361 O O . PHE A 1 295 ? 3.638 14.049 -14.895 1.00 90.88 295 PHE A O 1
ATOM 2368 N N . SER A 1 296 ? 2.493 15.558 -13.691 1.00 89.12 296 SER A N 1
ATOM 2369 C CA . SER A 1 296 ? 2.782 16.750 -14.501 1.00 89.12 296 SER A CA 1
ATOM 2370 C C . SER A 1 296 ? 4.222 16.860 -15.034 1.00 89.12 296 SER A C 1
ATOM 2372 O O . SER A 1 296 ? 4.419 16.963 -16.247 1.00 89.12 296 SER A O 1
ATOM 2374 N N . GLU A 1 297 ? 5.241 16.802 -14.171 1.00 86.44 297 GLU A N 1
ATOM 2375 C CA . GLU A 1 297 ? 6.648 16.894 -14.598 1.00 86.44 297 GLU A CA 1
ATOM 2376 C C . GLU A 1 297 ? 7.084 15.643 -15.375 1.00 86.44 297 GLU A C 1
ATOM 2378 O O . GLU A 1 297 ? 7.756 15.740 -16.406 1.00 86.44 297 GLU A O 1
ATOM 2383 N N . SER A 1 298 ? 6.665 14.462 -14.922 1.00 87.44 298 SER A N 1
ATOM 2384 C CA . SER A 1 298 ? 6.953 13.201 -15.606 1.00 87.44 298 SER A CA 1
ATOM 2385 C C . SER A 1 298 ? 6.327 13.142 -17.008 1.00 87.44 298 SER A C 1
ATOM 2387 O O . SER A 1 298 ? 6.993 12.689 -17.938 1.00 87.44 298 SER A O 1
ATOM 2389 N N . ALA A 1 299 ? 5.107 13.650 -17.185 1.00 89.81 299 ALA A N 1
ATOM 2390 C CA . ALA A 1 299 ? 4.401 13.723 -18.459 1.00 89.81 299 ALA A CA 1
ATOM 2391 C C . ALA A 1 299 ? 5.107 14.664 -19.439 1.00 89.81 299 ALA A C 1
ATOM 2393 O O . ALA A 1 299 ? 5.444 14.252 -20.548 1.00 89.81 299 ALA A O 1
ATOM 2394 N N . ALA A 1 300 ? 5.445 15.881 -18.995 1.00 89.88 300 ALA A N 1
ATOM 2395 C CA . ALA A 1 300 ? 6.196 16.837 -19.808 1.00 89.88 300 ALA A CA 1
ATOM 2396 C C . ALA A 1 300 ? 7.537 16.254 -20.285 1.00 89.88 300 ALA A C 1
ATOM 2398 O O . ALA A 1 300 ? 7.905 16.390 -21.452 1.00 89.88 300 ALA A O 1
ATOM 2399 N N . ARG A 1 301 ? 8.251 15.539 -19.403 1.00 84.75 301 ARG A N 1
ATOM 2400 C CA . ARG A 1 301 ? 9.513 14.884 -19.770 1.00 84.75 301 ARG A CA 1
ATOM 2401 C C . ARG A 1 301 ? 9.314 13.745 -20.769 1.00 84.75 301 ARG A C 1
ATOM 2403 O O . ARG A 1 301 ? 10.160 13.559 -21.640 1.00 84.75 301 ARG A O 1
ATOM 2410 N N . CYS A 1 302 ? 8.253 12.952 -20.630 1.00 87.81 302 CYS A N 1
ATOM 2411 C CA . CYS A 1 302 ? 7.981 11.851 -21.556 1.00 87.81 302 CYS A CA 1
ATOM 2412 C C . CYS A 1 302 ? 7.653 12.367 -22.960 1.00 87.81 302 CYS A C 1
ATOM 2414 O O . CYS A 1 302 ? 8.201 11.825 -23.922 1.00 87.81 302 CYS A O 1
ATOM 2416 N N . ALA A 1 303 ? 6.881 13.452 -23.058 1.00 91.38 303 ALA A N 1
ATOM 2417 C CA . ALA A 1 303 ? 6.588 14.123 -24.320 1.00 91.38 303 ALA A CA 1
ATOM 2418 C C . ALA A 1 303 ? 7.870 14.678 -24.974 1.00 91.38 303 ALA A C 1
ATOM 2420 O O . ALA A 1 303 ? 8.170 14.365 -26.126 1.00 91.38 303 ALA A O 1
ATOM 2421 N N . GLU A 1 304 ? 8.705 15.402 -24.217 1.00 91.88 304 GLU A N 1
ATOM 2422 C CA . GLU A 1 304 ? 9.992 15.925 -24.709 1.00 91.88 304 GLU A CA 1
ATOM 2423 C C . GLU A 1 304 ? 10.941 14.798 -25.165 1.00 91.88 304 GLU A C 1
ATOM 2425 O O . GLU A 1 304 ? 11.623 14.910 -26.189 1.00 91.88 304 GLU A O 1
ATOM 2430 N N . ALA A 1 305 ? 10.990 13.689 -24.421 1.00 88.88 305 ALA A N 1
ATOM 2431 C CA . ALA A 1 305 ? 11.783 12.519 -24.788 1.00 88.88 305 ALA A CA 1
ATOM 2432 C C . ALA A 1 305 ? 11.277 11.879 -26.089 1.00 88.88 305 ALA A C 1
ATOM 2434 O O . ALA A 1 305 ? 12.089 11.503 -26.937 1.00 88.88 305 ALA A O 1
ATOM 2435 N N . LEU A 1 306 ? 9.957 11.796 -26.277 1.00 92.19 306 LEU A N 1
ATOM 2436 C CA . LEU A 1 306 ? 9.349 11.254 -27.488 1.00 92.19 306 LEU A CA 1
ATOM 2437 C C . LEU A 1 306 ? 9.660 12.122 -28.717 1.00 92.19 306 LEU A C 1
ATOM 2439 O O . LEU A 1 306 ?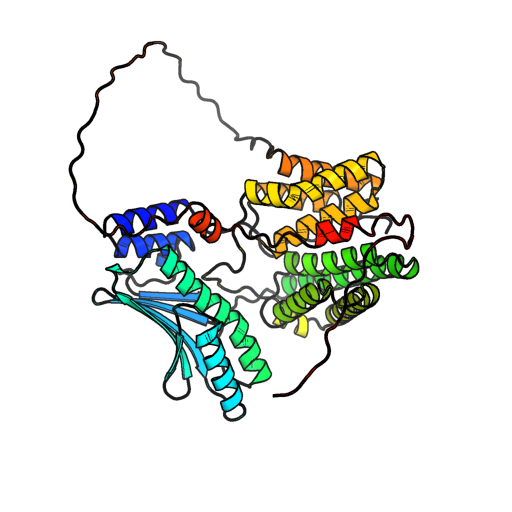 10.087 11.588 -29.743 1.00 92.19 306 LEU A O 1
ATOM 2443 N N . GLU A 1 307 ? 9.558 13.449 -28.604 1.00 94.12 307 GLU A N 1
ATOM 2444 C CA . GLU A 1 307 ? 9.930 14.390 -29.673 1.00 94.12 307 GLU A CA 1
ATOM 2445 C C . GLU A 1 307 ? 11.402 14.248 -30.088 1.00 94.12 307 GLU A C 1
ATOM 2447 O O . GLU A 1 307 ? 11.748 14.283 -31.274 1.00 94.12 307 GLU A O 1
ATOM 2452 N N . ARG A 1 308 ? 12.284 14.032 -29.106 1.00 93.81 308 ARG A N 1
ATOM 2453 C CA . ARG A 1 308 ? 13.718 13.786 -29.321 1.00 93.81 308 ARG A CA 1
ATOM 2454 C C . ARG A 1 308 ? 14.041 12.368 -29.784 1.00 93.81 308 ARG A C 1
ATOM 2456 O O . ARG A 1 308 ? 15.210 12.082 -30.047 1.00 93.81 308 ARG A O 1
ATOM 2463 N N . LYS A 1 309 ? 13.035 11.497 -29.905 1.00 93.44 309 LYS A N 1
ATOM 2464 C CA . LYS A 1 309 ? 13.174 10.064 -30.211 1.00 93.44 309 LYS A CA 1
ATOM 2465 C C . LYS A 1 309 ? 14.008 9.298 -29.181 1.00 93.44 309 LYS A C 1
ATOM 2467 O O . LYS A 1 309 ? 14.578 8.252 -29.492 1.00 93.44 309 LYS A O 1
ATOM 2472 N N . ASP A 1 310 ? 14.068 9.790 -27.945 1.00 90.50 310 ASP A N 1
ATOM 2473 C CA . ASP A 1 310 ? 14.599 9.032 -26.815 1.00 90.50 310 ASP A CA 1
ATOM 2474 C C . ASP A 1 310 ? 13.510 8.120 -26.237 1.00 90.50 310 ASP A C 1
ATOM 2476 O O . ASP A 1 310 ? 12.936 8.327 -25.163 1.00 90.50 310 ASP A O 1
ATOM 2480 N N . TYR A 1 311 ? 13.211 7.075 -27.005 1.00 93.12 311 TYR A N 1
ATOM 2481 C CA . TYR A 1 311 ? 12.167 6.113 -26.675 1.00 93.12 311 TYR A CA 1
ATOM 2482 C C . TYR A 1 311 ? 12.452 5.349 -25.374 1.00 93.12 311 TYR A C 1
ATOM 2484 O O . TYR A 1 311 ? 11.520 4.917 -24.696 1.00 93.12 311 TYR A O 1
ATOM 2492 N N . ALA A 1 312 ? 13.729 5.186 -25.007 1.00 87.94 312 ALA A N 1
ATOM 2493 C CA . ALA A 1 312 ? 14.120 4.504 -23.778 1.00 87.94 312 ALA A CA 1
ATOM 2494 C C . ALA A 1 312 ? 13.716 5.319 -22.548 1.00 87.94 312 ALA A C 1
ATOM 2496 O O . ALA A 1 312 ? 13.115 4.766 -21.625 1.00 87.94 312 ALA A O 1
ATOM 2497 N N . VAL A 1 313 ? 13.992 6.626 -22.556 1.00 87.25 313 VAL A N 1
ATOM 2498 C CA . VAL A 1 313 ? 13.589 7.527 -21.470 1.00 87.25 313 VAL A CA 1
ATOM 2499 C C . VAL A 1 313 ? 12.081 7.579 -21.340 1.00 87.25 313 VAL A C 1
ATOM 2501 O O . VAL A 1 313 ? 11.587 7.443 -20.223 1.00 87.25 313 VAL A O 1
ATOM 2504 N N . CYS A 1 314 ? 11.362 7.728 -22.453 1.00 89.88 314 CYS A N 1
ATOM 2505 C CA . CYS A 1 314 ? 9.902 7.752 -22.458 1.00 89.88 314 CYS A CA 1
ATOM 2506 C C . CYS A 1 314 ? 9.329 6.463 -21.833 1.00 89.88 314 CYS A C 1
ATOM 2508 O O . CYS A 1 314 ? 8.642 6.519 -20.815 1.00 89.88 314 CYS A O 1
ATOM 2510 N N . CYS A 1 315 ? 9.722 5.287 -22.340 1.00 92.44 315 CYS A N 1
ATOM 2511 C CA . CYS A 1 315 ? 9.212 4.008 -21.840 1.00 92.44 315 CYS A CA 1
ATOM 2512 C C . CYS A 1 315 ? 9.547 3.764 -20.359 1.00 92.44 315 CYS A C 1
ATOM 2514 O O . CYS A 1 315 ? 8.663 3.430 -19.572 1.00 92.44 315 CYS A O 1
ATOM 2516 N N . LEU A 1 316 ? 10.818 3.916 -19.965 1.00 89.06 316 LEU A N 1
ATOM 2517 C CA . LEU A 1 316 ? 11.262 3.638 -18.592 1.00 89.06 316 LEU A CA 1
ATOM 2518 C C . LEU A 1 316 ? 10.646 4.609 -17.581 1.00 89.06 316 LEU A C 1
ATOM 2520 O O . LEU A 1 316 ? 10.293 4.208 -16.473 1.00 89.06 316 LEU A O 1
ATOM 2524 N N . SER A 1 317 ? 10.499 5.881 -17.957 1.00 86.94 317 SER A N 1
ATOM 2525 C CA . SER A 1 317 ? 9.863 6.894 -17.112 1.00 86.94 317 SER A CA 1
ATOM 2526 C C . SER A 1 317 ? 8.396 6.571 -16.869 1.00 86.94 317 SER A C 1
ATOM 2528 O O . SER A 1 317 ? 7.966 6.540 -15.717 1.00 86.94 317 SER A O 1
ATOM 2530 N N . THR A 1 318 ? 7.646 6.308 -17.941 1.00 92.88 318 THR A N 1
ATOM 2531 C CA . THR A 1 318 ? 6.204 6.080 -17.857 1.00 92.88 318 THR A CA 1
ATOM 2532 C C . THR A 1 318 ? 5.878 4.788 -17.122 1.00 92.88 318 THR A C 1
ATOM 2534 O O . THR A 1 318 ? 5.085 4.803 -16.184 1.00 92.88 318 THR A O 1
ATOM 2537 N N . VAL A 1 319 ? 6.535 3.676 -17.476 1.00 95.25 319 VAL A N 1
ATOM 2538 C CA . VAL A 1 319 ? 6.277 2.377 -16.833 1.00 95.25 319 VAL A CA 1
ATOM 2539 C C . VAL A 1 319 ? 6.609 2.431 -15.343 1.00 95.25 319 VAL A C 1
ATOM 2541 O O . VAL A 1 319 ? 5.815 1.964 -14.525 1.00 95.25 319 VAL A O 1
ATOM 2544 N N . TYR A 1 320 ? 7.742 3.037 -14.974 1.00 93.62 320 TYR A N 1
ATOM 2545 C CA . TYR A 1 320 ? 8.067 3.261 -13.568 1.00 93.62 320 TYR A CA 1
ATOM 2546 C C . TYR A 1 320 ? 6.961 4.066 -12.877 1.00 93.62 320 TYR A C 1
ATOM 2548 O O . TYR A 1 320 ? 6.485 3.663 -11.818 1.00 93.62 320 TYR A O 1
ATOM 2556 N N . LYS A 1 321 ? 6.524 5.178 -13.483 1.00 92.88 321 LYS A N 1
ATOM 2557 C CA . LYS A 1 321 ? 5.557 6.093 -12.871 1.00 92.88 321 LYS A CA 1
ATOM 2558 C C . LYS A 1 321 ? 4.198 5.434 -12.631 1.00 92.88 321 LYS A C 1
ATOM 2560 O O . LYS A 1 321 ? 3.591 5.641 -11.582 1.00 92.88 321 LYS A O 1
ATOM 2565 N N . PHE A 1 322 ? 3.755 4.593 -13.560 1.00 95.75 322 PHE A N 1
ATOM 2566 C CA . PHE A 1 322 ? 2.536 3.802 -13.411 1.00 95.75 322 PHE A CA 1
ATOM 2567 C C . PHE A 1 322 ? 2.628 2.822 -12.235 1.00 95.75 322 PHE A C 1
ATOM 2569 O O . PHE A 1 322 ? 1.735 2.784 -11.389 1.00 95.75 322 PHE A O 1
ATOM 2576 N N . TYR A 1 323 ? 3.729 2.076 -12.110 1.00 96.19 323 TYR A N 1
ATOM 2577 C CA . TYR A 1 323 ? 3.902 1.156 -10.982 1.00 96.19 323 TYR A CA 1
ATOM 2578 C C . TYR A 1 323 ? 4.163 1.864 -9.643 1.00 96.19 323 TYR A C 1
ATOM 2580 O O . TYR A 1 323 ? 3.700 1.383 -8.609 1.00 96.19 323 TYR A O 1
ATOM 2588 N N . GLU A 1 324 ? 4.835 3.017 -9.645 1.00 93.06 324 GLU A N 1
ATOM 2589 C CA . GLU A 1 324 ? 4.979 3.888 -8.471 1.00 93.06 324 GLU A CA 1
ATOM 2590 C C . GLU A 1 324 ? 3.606 4.355 -7.966 1.00 93.06 324 GLU A C 1
ATOM 2592 O O . GLU A 1 324 ? 3.349 4.332 -6.761 1.00 93.06 324 GLU A O 1
ATOM 2597 N N . MET A 1 325 ? 2.699 4.724 -8.877 1.00 91.31 325 MET A N 1
ATOM 2598 C CA . MET A 1 325 ? 1.333 5.115 -8.529 1.00 91.31 325 MET A CA 1
ATOM 2599 C C . MET A 1 325 ? 0.581 3.966 -7.848 1.00 91.31 325 MET A C 1
ATOM 2601 O O . MET A 1 325 ? 0.084 4.133 -6.734 1.00 91.31 325 MET A O 1
ATOM 2605 N N . TYR A 1 326 ? 0.573 2.774 -8.454 1.00 94.06 326 TYR A N 1
ATOM 2606 C CA . TYR A 1 326 ? -0.064 1.598 -7.851 1.00 94.06 326 TYR A CA 1
ATOM 2607 C C . TYR A 1 326 ? 0.534 1.204 -6.505 1.00 94.06 326 TYR A C 1
ATOM 2609 O O . TYR A 1 326 ? -0.160 0.628 -5.664 1.00 94.06 326 TYR A O 1
ATOM 2617 N N . TYR A 1 327 ? 1.829 1.444 -6.299 1.00 92.06 327 TYR A N 1
ATOM 2618 C CA . TYR A 1 327 ? 2.487 1.151 -5.034 1.00 92.06 327 TYR A CA 1
ATOM 2619 C C . TYR A 1 327 ? 2.019 2.104 -3.930 1.00 92.06 327 TYR A C 1
ATOM 2621 O O . TYR A 1 327 ? 1.666 1.630 -2.851 1.00 92.06 327 TYR A O 1
ATOM 2629 N N . ASN A 1 328 ? 1.911 3.399 -4.222 1.00 87.62 328 ASN A N 1
ATOM 2630 C CA . ASN A 1 328 ? 1.625 4.428 -3.222 1.00 87.62 328 ASN A CA 1
ATOM 2631 C C . ASN A 1 328 ? 0.133 4.711 -2.996 1.00 87.62 328 ASN A C 1
ATOM 2633 O O . ASN A 1 328 ? -0.231 5.299 -1.974 1.00 87.62 328 ASN A O 1
ATOM 2637 N N . SER A 1 329 ? -0.747 4.365 -3.936 1.00 89.12 329 SER A N 1
ATOM 2638 C CA . SER A 1 329 ? -2.145 4.806 -3.890 1.00 89.12 329 SER A CA 1
ATOM 2639 C C . SER A 1 329 ? -3.135 3.782 -4.435 1.00 89.12 329 SER A C 1
ATOM 2641 O O . SER A 1 329 ? -2.796 2.926 -5.251 1.00 89.12 329 SER A O 1
ATOM 2643 N N . ASP A 1 330 ? -4.376 3.898 -3.967 1.00 90.31 330 ASP A N 1
ATOM 2644 C CA . ASP A 1 330 ? -5.527 3.250 -4.585 1.00 90.31 330 ASP A CA 1
ATOM 2645 C C . ASP A 1 330 ? -5.954 4.076 -5.808 1.00 90.31 330 ASP A C 1
ATOM 2647 O O . ASP A 1 330 ? -6.277 5.264 -5.683 1.00 90.31 330 ASP A O 1
ATOM 2651 N N . VAL A 1 331 ? -5.941 3.453 -6.986 1.00 92.38 331 VAL A N 1
ATOM 2652 C CA . VAL A 1 331 ? -6.083 4.120 -8.290 1.00 92.38 331 VAL A CA 1
ATOM 2653 C C . VAL A 1 331 ? -7.528 4.008 -8.792 1.00 92.38 331 VAL A C 1
ATOM 2655 O O . VAL A 1 331 ? -8.035 2.886 -8.840 1.00 92.38 331 VAL A O 1
ATOM 2658 N N . PRO A 1 332 ? -8.195 5.120 -9.173 1.00 92.25 332 PRO A N 1
ATOM 2659 C CA . PRO A 1 332 ? -9.551 5.098 -9.731 1.00 92.25 332 PRO A CA 1
ATOM 2660 C C . PRO A 1 332 ? -9.682 4.186 -10.954 1.00 92.25 332 PRO A C 1
ATOM 2662 O O . PRO A 1 332 ? -8.755 4.103 -11.754 1.00 92.25 332 PRO A O 1
ATOM 2665 N N . GLU A 1 333 ? -10.851 3.567 -11.137 1.00 92.88 333 GLU A N 1
ATOM 2666 C CA . GLU A 1 333 ? -11.077 2.555 -12.184 1.00 92.88 333 GLU A CA 1
ATOM 2667 C C . GLU A 1 333 ? -10.813 3.081 -13.601 1.00 92.88 333 GLU A C 1
ATOM 2669 O O . GLU A 1 333 ? -10.163 2.398 -14.386 1.00 92.88 333 GLU A O 1
ATOM 2674 N N . GLN A 1 334 ? -11.223 4.317 -13.911 1.00 93.25 334 GLN A N 1
ATOM 2675 C CA . GLN A 1 334 ? -10.968 4.916 -15.230 1.00 93.25 334 GLN A CA 1
ATOM 2676 C C . GLN A 1 334 ? -9.465 5.072 -15.512 1.00 93.25 334 GLN A C 1
ATOM 2678 O O . GLN A 1 334 ? -8.996 4.789 -16.611 1.00 93.25 334 GLN A O 1
ATOM 2683 N N . VAL A 1 335 ? -8.687 5.471 -14.500 1.00 94.69 335 VAL A N 1
ATOM 2684 C CA . VAL A 1 335 ? -7.230 5.625 -14.628 1.00 94.69 335 VAL A CA 1
ATOM 2685 C C . VAL A 1 335 ? -6.540 4.260 -14.694 1.00 94.69 335 VAL A C 1
ATOM 2687 O O . VAL A 1 335 ? -5.624 4.074 -15.492 1.00 94.69 335 VAL A O 1
ATOM 2690 N N . ASP A 1 336 ? -6.987 3.293 -13.889 1.00 94.94 336 ASP A N 1
ATOM 2691 C CA . ASP A 1 336 ? -6.482 1.917 -13.925 1.00 94.94 336 ASP A CA 1
ATOM 2692 C C . ASP A 1 336 ? -6.708 1.266 -15.296 1.00 94.94 336 ASP A C 1
ATOM 2694 O O . ASP A 1 336 ? -5.803 0.618 -15.823 1.00 94.94 336 ASP A O 1
ATOM 2698 N N . ALA A 1 337 ? -7.867 1.492 -15.921 1.00 94.88 337 ALA A N 1
ATOM 2699 C CA . ALA A 1 337 ? -8.165 0.999 -17.262 1.00 94.88 337 ALA A CA 1
ATOM 2700 C C . ALA A 1 337 ? -7.161 1.530 -18.299 1.00 94.88 337 ALA A C 1
ATOM 2702 O O . ALA A 1 337 ? -6.559 0.739 -19.026 1.00 94.88 337 ALA A O 1
ATOM 2703 N N . VAL A 1 338 ? -6.900 2.843 -18.310 1.00 96.44 338 VAL A N 1
ATOM 2704 C CA . VAL A 1 338 ? -5.915 3.459 -19.219 1.00 96.44 338 VAL A CA 1
ATOM 2705 C C . VAL A 1 338 ? -4.511 2.908 -18.979 1.00 96.44 338 VAL A C 1
ATOM 2707 O O . VAL A 1 338 ? -3.840 2.482 -19.922 1.00 96.44 338 VAL A O 1
ATOM 2710 N N . ILE A 1 339 ? -4.062 2.867 -17.720 1.00 95.94 339 ILE A N 1
ATOM 2711 C CA . ILE A 1 339 ? -2.716 2.395 -17.372 1.00 95.94 339 ILE A CA 1
ATOM 2712 C C . ILE A 1 339 ? -2.544 0.918 -17.738 1.00 95.94 339 ILE A C 1
ATOM 2714 O O . ILE A 1 339 ? -1.568 0.548 -18.396 1.00 95.94 339 ILE A O 1
ATOM 2718 N N . SER A 1 340 ? -3.474 0.058 -17.325 1.00 95.38 340 SER A N 1
ATOM 2719 C CA . SER A 1 340 ? -3.396 -1.383 -17.568 1.00 95.38 340 SER A CA 1
ATOM 2720 C C . SER A 1 340 ? -3.462 -1.712 -19.061 1.00 95.38 340 SER A C 1
ATOM 2722 O O . SER A 1 340 ? -2.687 -2.549 -19.533 1.00 95.38 340 SER A O 1
ATOM 2724 N N . GLN A 1 341 ? -4.301 -1.009 -19.828 1.00 96.19 341 GLN A N 1
ATOM 2725 C CA . GLN A 1 341 ? -4.362 -1.137 -21.281 1.00 96.19 341 GLN A CA 1
ATOM 2726 C C . GLN A 1 341 ? -3.048 -0.704 -21.937 1.00 96.19 341 GLN A C 1
ATOM 2728 O O . GLN A 1 341 ? -2.520 -1.438 -22.775 1.00 96.19 341 GLN A O 1
ATOM 2733 N N . ALA A 1 342 ? -2.481 0.435 -21.540 1.00 97.06 342 ALA A N 1
ATOM 2734 C CA . ALA A 1 342 ? -1.215 0.923 -22.080 1.00 97.06 342 ALA A CA 1
ATOM 2735 C C . ALA A 1 342 ? -0.052 -0.029 -21.769 1.00 97.06 342 ALA A C 1
ATOM 2737 O O . ALA A 1 342 ? 0.758 -0.342 -22.646 1.00 97.06 342 ALA A O 1
ATOM 2738 N N . LEU A 1 343 ? 0.015 -0.558 -20.543 1.00 97.06 343 LEU A N 1
ATOM 2739 C CA . LEU A 1 343 ? 1.007 -1.562 -20.154 1.00 97.06 343 LEU A CA 1
ATOM 2740 C C . LEU A 1 343 ? 0.834 -2.863 -20.948 1.00 97.06 343 LEU A C 1
ATOM 2742 O O . LEU A 1 343 ? 1.822 -3.416 -21.425 1.00 97.06 343 LEU A O 1
ATOM 2746 N N . ALA A 1 344 ? -0.399 -3.331 -21.154 1.00 96.88 344 ALA A N 1
ATOM 2747 C CA . ALA A 1 344 ? -0.676 -4.527 -21.945 1.00 96.88 344 ALA A CA 1
ATOM 2748 C C . ALA A 1 344 ? -0.320 -4.349 -23.429 1.00 96.88 344 ALA A C 1
ATOM 2750 O O . ALA A 1 344 ? 0.287 -5.233 -24.032 1.00 96.88 344 ALA A O 1
ATOM 2751 N N . GLN A 1 345 ? -0.678 -3.209 -24.024 1.00 96.81 345 GLN A N 1
ATOM 2752 C CA . GLN A 1 345 ? -0.413 -2.926 -25.433 1.00 96.81 345 GLN A CA 1
ATOM 2753 C C . GLN A 1 345 ? 1.071 -2.693 -25.704 1.00 96.81 345 GLN A C 1
ATOM 2755 O O . GLN A 1 345 ? 1.568 -3.125 -26.744 1.00 96.81 345 GLN A O 1
ATOM 2760 N N . SER A 1 346 ? 1.777 -2.037 -24.783 1.00 96.56 346 SER A N 1
ATOM 2761 C CA . SER A 1 346 ? 3.204 -1.756 -24.921 1.00 96.56 346 SER A CA 1
ATOM 2762 C C . SER A 1 346 ? 4.091 -2.946 -24.570 1.00 96.56 346 SER A C 1
ATOM 2764 O O . SER A 1 346 ? 5.235 -2.946 -25.008 1.00 96.56 346 SER A O 1
ATOM 2766 N N . ALA A 1 347 ? 3.612 -3.949 -23.825 1.00 95.88 347 ALA A N 1
ATOM 2767 C CA . ALA A 1 347 ? 4.418 -5.060 -23.313 1.00 95.88 347 ALA A CA 1
ATOM 2768 C C . ALA A 1 347 ? 5.216 -5.805 -24.395 1.00 95.88 347 ALA A C 1
ATOM 2770 O O . ALA A 1 347 ? 4.680 -6.216 -25.425 1.00 95.88 347 ALA A O 1
ATOM 2771 N N . SER A 1 348 ? 6.507 -6.024 -24.123 1.00 94.31 348 SER A N 1
ATOM 2772 C CA . SER A 1 348 ? 7.442 -6.740 -25.007 1.00 94.31 348 SER A CA 1
ATOM 2773 C C . SER A 1 348 ? 7.545 -6.188 -26.437 1.00 94.31 348 SER A C 1
ATOM 2775 O O . SER A 1 348 ? 8.032 -6.885 -27.328 1.00 94.31 348 SER A O 1
ATOM 2777 N N . ARG A 1 349 ? 7.124 -4.940 -26.675 1.00 96.06 349 ARG A N 1
ATOM 2778 C CA . ARG A 1 349 ? 7.280 -4.268 -27.968 1.00 96.06 349 ARG A CA 1
ATOM 2779 C C . ARG A 1 349 ? 8.606 -3.521 -28.060 1.00 96.06 349 ARG A C 1
ATOM 2781 O O . ARG A 1 349 ? 9.142 -3.103 -27.028 1.00 96.06 349 ARG A O 1
ATOM 2788 N N . PRO A 1 350 ? 9.135 -3.303 -29.278 1.00 97.19 350 PRO A N 1
ATOM 2789 C CA . PRO A 1 350 ? 10.251 -2.389 -29.490 1.00 97.19 350 PRO A CA 1
ATOM 2790 C C . PRO A 1 350 ? 9.976 -1.021 -28.860 1.00 97.19 350 PRO A C 1
ATOM 2792 O O . PRO A 1 350 ? 8.851 -0.528 -28.915 1.00 97.19 350 PRO A O 1
ATOM 2795 N N . LEU A 1 351 ? 11.007 -0.391 -28.291 1.00 94.69 351 LEU A N 1
ATOM 2796 C CA . LEU A 1 351 ? 10.847 0.887 -27.578 1.00 94.69 351 LEU A CA 1
ATOM 2797 C C . LEU A 1 351 ? 10.205 1.977 -28.453 1.00 94.69 351 LEU A C 1
ATOM 2799 O O . LEU A 1 351 ? 9.381 2.737 -27.964 1.00 94.69 351 LEU A O 1
ATOM 2803 N N . GLU A 1 352 ? 10.543 2.016 -29.743 1.00 96.19 352 GLU A N 1
ATOM 2804 C CA . GLU A 1 352 ? 9.980 2.968 -30.712 1.00 96.19 352 GLU A CA 1
ATOM 2805 C C . GLU A 1 352 ? 8.468 2.798 -30.921 1.00 96.19 352 GLU A C 1
ATOM 2807 O O . GLU A 1 352 ? 7.760 3.783 -31.093 1.00 96.19 352 GLU A O 1
ATOM 2812 N N . GLU A 1 353 ? 7.958 1.567 -30.863 1.00 96.56 353 GLU A N 1
ATOM 2813 C CA . GLU A 1 353 ? 6.523 1.289 -30.993 1.00 96.56 353 GLU A CA 1
ATOM 2814 C C . GLU A 1 353 ? 5.779 1.466 -29.665 1.00 96.56 353 GLU A C 1
ATOM 2816 O O . GLU A 1 353 ? 4.594 1.786 -29.650 1.00 96.56 353 GLU A O 1
ATOM 2821 N N . ALA A 1 354 ? 6.463 1.230 -28.545 1.00 97.00 354 ALA A N 1
ATOM 2822 C CA . ALA A 1 354 ? 5.883 1.311 -27.212 1.00 97.00 354 ALA A CA 1
ATOM 2823 C C . ALA A 1 354 ? 5.807 2.741 -26.664 1.00 97.00 354 ALA A C 1
ATOM 2825 O O . ALA A 1 354 ? 4.865 3.059 -25.942 1.00 97.00 354 ALA A O 1
ATOM 2826 N N . ALA A 1 355 ? 6.790 3.589 -26.978 1.00 96.31 355 ALA A N 1
ATOM 2827 C CA . ALA A 1 355 ? 6.884 4.935 -26.422 1.00 96.31 355 ALA A CA 1
ATOM 2828 C C . ALA A 1 355 ? 5.659 5.814 -26.749 1.00 96.31 355 ALA A C 1
ATOM 2830 O O . ALA A 1 355 ? 5.136 6.405 -25.807 1.00 96.31 355 ALA A O 1
ATOM 2831 N N . PRO A 1 356 ? 5.135 5.854 -27.996 1.00 96.69 356 PRO A N 1
ATOM 2832 C CA . PRO A 1 356 ? 3.900 6.580 -28.292 1.00 96.69 356 PRO A CA 1
ATOM 2833 C C . PRO A 1 356 ? 2.713 6.068 -27.470 1.00 96.69 356 PRO A C 1
ATOM 2835 O O . PRO A 1 356 ? 2.077 6.852 -26.789 1.00 96.69 356 PRO A O 1
ATOM 2838 N N . LEU A 1 357 ? 2.495 4.746 -27.409 1.00 97.06 357 LEU A N 1
ATOM 2839 C CA . LEU A 1 357 ? 1.379 4.146 -26.656 1.00 97.06 357 LEU A CA 1
ATOM 2840 C C . LEU A 1 357 ? 1.394 4.528 -25.168 1.00 97.06 357 LEU A C 1
ATOM 2842 O O . LEU A 1 357 ? 0.354 4.760 -24.557 1.00 97.06 357 LEU A O 1
ATOM 2846 N N . LEU A 1 358 ? 2.586 4.560 -24.570 1.00 96.69 358 LEU A N 1
ATOM 2847 C CA . LEU A 1 358 ? 2.771 4.937 -23.172 1.00 96.69 358 LEU A CA 1
ATOM 2848 C C . LEU A 1 358 ? 2.602 6.447 -22.959 1.00 96.69 358 LEU A C 1
ATOM 2850 O O . LEU A 1 358 ? 2.061 6.855 -21.933 1.00 96.69 358 LEU A O 1
ATOM 2854 N N . ASN A 1 359 ? 3.063 7.268 -23.903 1.00 95.69 359 ASN A N 1
ATOM 2855 C CA . ASN A 1 359 ? 2.898 8.716 -23.845 1.00 95.69 359 ASN A CA 1
ATOM 2856 C C . ASN A 1 359 ? 1.429 9.124 -24.024 1.00 95.69 359 ASN A C 1
ATOM 2858 O O . ASN A 1 359 ? 0.931 9.896 -23.215 1.00 95.69 359 ASN A O 1
ATOM 2862 N N . ASP A 1 360 ? 0.720 8.532 -24.985 1.00 96.06 360 ASP A N 1
ATOM 2863 C CA . ASP A 1 360 ? -0.708 8.773 -25.227 1.00 96.06 360 ASP A CA 1
ATOM 2864 C C . ASP A 1 360 ? -1.539 8.454 -23.972 1.00 96.06 360 ASP A C 1
ATOM 2866 O O . ASP A 1 360 ? -2.441 9.197 -23.595 1.00 96.06 360 ASP A O 1
ATOM 2870 N N . ALA A 1 361 ? -1.197 7.375 -23.260 1.00 96.62 361 ALA A N 1
ATOM 2871 C CA . ALA A 1 361 ? -1.838 7.029 -21.993 1.00 96.62 361 ALA A CA 1
ATOM 2872 C C . ALA A 1 361 ? -1.558 8.056 -20.884 1.00 96.62 361 ALA A C 1
ATOM 2874 O O . ALA A 1 361 ? -2.439 8.367 -20.083 1.00 96.62 361 ALA A O 1
ATOM 2875 N N . MET A 1 362 ? -0.335 8.592 -20.831 1.00 94.75 362 MET A N 1
ATOM 2876 C CA . MET A 1 362 ? 0.018 9.670 -19.909 1.00 94.75 362 MET A CA 1
ATOM 2877 C C . MET A 1 362 ? -0.773 10.945 -20.234 1.00 94.75 362 MET A C 1
ATOM 2879 O O . MET A 1 362 ? -1.326 11.557 -19.325 1.00 94.75 362 MET A O 1
ATOM 2883 N N . GLU A 1 363 ? -0.870 11.320 -21.511 1.00 95.00 363 GLU A N 1
ATOM 2884 C CA . GLU A 1 363 ? -1.630 12.485 -21.985 1.00 95.00 363 GLU A CA 1
ATOM 2885 C C . GLU A 1 363 ? -3.126 12.344 -21.692 1.00 95.00 363 GLU A C 1
ATOM 2887 O O . GLU A 1 363 ? -3.700 13.237 -21.078 1.00 95.00 363 GLU A O 1
ATOM 2892 N N . CYS A 1 364 ? -3.723 11.187 -21.986 1.00 95.94 364 CYS A N 1
ATOM 2893 C CA . CYS A 1 364 ? -5.114 10.865 -21.655 1.00 95.94 364 CYS A CA 1
ATOM 2894 C C . CYS A 1 364 ? -5.427 11.097 -20.162 1.00 95.94 364 CYS A C 1
ATOM 2896 O O . CYS A 1 364 ? -6.409 11.757 -19.815 1.00 95.94 364 CYS A O 1
ATOM 2898 N N . ILE A 1 365 ? -4.547 10.649 -19.256 1.00 95.31 365 ILE A N 1
ATOM 2899 C CA . ILE A 1 365 ? -4.691 10.892 -17.809 1.00 95.31 365 ILE A CA 1
ATOM 2900 C C . ILE A 1 365 ? -4.540 12.386 -17.472 1.00 95.31 365 ILE A C 1
ATOM 2902 O O . ILE A 1 365 ? -5.277 12.915 -16.631 1.00 95.31 365 ILE A O 1
ATOM 2906 N N . MET A 1 366 ? -3.585 13.074 -18.103 1.00 95.06 366 MET A N 1
ATOM 2907 C CA . MET A 1 366 ? -3.334 14.502 -17.880 1.00 95.06 366 MET A CA 1
ATOM 2908 C C . MET A 1 366 ? -4.491 15.387 -18.354 1.00 95.06 366 MET A C 1
ATOM 2910 O O . MET A 1 366 ? -4.813 16.366 -17.682 1.00 95.06 366 MET A O 1
ATOM 2914 N N . GLU A 1 367 ? -5.133 15.033 -19.464 1.00 94.19 367 GLU A N 1
ATOM 2915 C CA . GLU A 1 367 ? -6.297 15.730 -20.017 1.00 94.19 367 GLU A CA 1
ATOM 2916 C C . GLU A 1 367 ? -7.594 15.348 -19.292 1.00 94.19 367 GLU A C 1
ATOM 2918 O O . GLU A 1 367 ? -8.516 16.159 -19.200 1.00 94.19 367 GLU A O 1
ATOM 2923 N N . GLY A 1 368 ? -7.644 14.148 -18.704 1.00 91.50 368 GLY A N 1
ATOM 2924 C CA . GLY A 1 368 ? -8.844 13.606 -18.070 1.00 91.50 368 GLY A CA 1
ATOM 2925 C C . GLY A 1 368 ? -9.902 13.149 -19.078 1.00 91.50 368 GLY A C 1
ATOM 2926 O O . GLY A 1 368 ? -11.069 13.030 -18.708 1.00 91.50 368 GLY A O 1
ATOM 2927 N N . ASP A 1 369 ? -9.503 12.919 -20.331 1.00 88.62 369 ASP A N 1
ATOM 2928 C CA . ASP A 1 369 ? -10.372 12.433 -21.399 1.00 88.62 369 ASP A CA 1
ATOM 2929 C C . ASP A 1 369 ? -10.298 10.907 -21.477 1.00 88.62 369 ASP A C 1
ATOM 2931 O O . ASP A 1 369 ? -9.449 10.331 -22.156 1.00 88.62 369 ASP A O 1
ATOM 2935 N N . PHE A 1 370 ? -11.175 10.243 -20.729 1.00 84.75 370 PHE A N 1
ATOM 2936 C CA . PHE A 1 370 ? -11.244 8.781 -20.672 1.00 84.75 370 PHE A CA 1
ATOM 2937 C C . PHE A 1 370 ? -12.153 8.173 -21.752 1.00 84.75 370 PHE A C 1
ATOM 2939 O O . PHE A 1 370 ? -12.379 6.963 -21.739 1.00 84.75 370 PHE A O 1
ATOM 2946 N N . GLY A 1 371 ? -12.655 8.993 -22.685 1.00 68.94 371 GLY A N 1
ATOM 2947 C CA . GLY A 1 371 ? -13.757 8.631 -23.570 1.00 68.94 371 GLY A CA 1
ATOM 2948 C C . GLY A 1 371 ? -15.083 8.520 -22.811 1.00 68.94 371 GLY A C 1
ATOM 2949 O O . GLY A 1 371 ? -15.132 8.153 -21.636 1.00 68.94 371 GLY A O 1
ATOM 2950 N N . GLU A 1 372 ? -16.188 8.856 -23.473 1.00 47.59 372 GLU A N 1
ATOM 2951 C CA . GLU A 1 372 ? -17.508 8.486 -22.965 1.00 47.59 372 GLU A CA 1
ATOM 2952 C C . GLU A 1 372 ? -17.599 6.954 -23.002 1.00 47.59 372 GLU A C 1
ATOM 2954 O O . GLU A 1 372 ? -17.299 6.337 -24.029 1.00 47.59 372 GLU A O 1
ATOM 2959 N N . GLU A 1 373 ? -17.999 6.324 -21.892 1.00 41.56 373 GLU A N 1
ATOM 2960 C CA . GLU A 1 373 ? -18.589 4.991 -21.982 1.00 41.56 373 GLU A CA 1
ATOM 2961 C C . GLU A 1 373 ? -19.656 5.092 -23.079 1.00 41.56 373 GLU A C 1
ATOM 2963 O O . GLU A 1 373 ? -20.500 5.987 -23.012 1.00 41.56 373 GLU A O 1
ATOM 2968 N N . GLU A 1 374 ? -19.602 4.246 -24.115 1.00 31.39 374 GLU A N 1
ATOM 2969 C CA . GLU A 1 374 ? -20.758 4.039 -24.987 1.00 31.39 374 GLU A CA 1
ATOM 2970 C C . GLU A 1 374 ? -21.865 3.453 -24.098 1.00 31.39 374 GLU A C 1
ATOM 2972 O O . GLU A 1 374 ? -22.088 2.243 -24.045 1.00 31.39 374 GLU A O 1
ATOM 2977 N N . ASP A 1 375 ? -22.523 4.323 -23.334 1.00 34.03 375 ASP A N 1
ATOM 2978 C CA . ASP A 1 375 ? -23.798 4.065 -22.715 1.00 34.03 375 ASP A CA 1
ATOM 2979 C C . ASP A 1 375 ? -24.710 3.775 -23.900 1.00 34.03 375 ASP A C 1
ATOM 2981 O O . ASP A 1 375 ? -25.009 4.650 -24.719 1.00 34.03 375 ASP A O 1
ATOM 2985 N N . GLY A 1 376 ? -25.041 2.495 -24.066 1.00 33.72 376 GLY A N 1
ATOM 2986 C CA . GLY A 1 376 ? -26.035 2.012 -25.008 1.00 33.72 376 GLY A CA 1
ATOM 2987 C C . GLY A 1 376 ? -27.394 2.572 -24.611 1.00 33.72 376 GLY A C 1
ATOM 2988 O O . GLY A 1 376 ? -28.248 1.853 -24.097 1.00 33.72 376 GLY A O 1
ATOM 2989 N N . GLY A 1 377 ? -27.568 3.872 -24.821 1.00 29.31 377 GLY A N 1
ATOM 2990 C CA . GLY A 1 377 ? -28.784 4.613 -24.599 1.00 29.31 377 GLY A CA 1
ATOM 2991 C C . GLY A 1 377 ? -29.770 4.259 -25.694 1.00 29.31 377 GLY A C 1
ATOM 2992 O O . GLY A 1 377 ? -29.738 4.824 -26.786 1.00 29.31 377 GLY A O 1
ATOM 2993 N N . ASP A 1 378 ? -30.668 3.328 -25.382 1.00 29.56 378 ASP A N 1
ATOM 2994 C CA . ASP A 1 378 ? -31.953 3.224 -26.062 1.00 29.56 378 ASP A CA 1
ATOM 2995 C C . ASP A 1 378 ? -32.665 4.585 -25.950 1.00 29.56 378 ASP A C 1
ATOM 2997 O O . ASP A 1 378 ? -33.229 4.952 -24.915 1.00 29.56 378 ASP A O 1
ATOM 3001 N N . GLU A 1 379 ? -32.627 5.355 -27.038 1.00 28.44 379 GLU A N 1
ATOM 3002 C CA . GLU A 1 379 ? -33.443 6.548 -27.207 1.00 28.44 379 GLU A CA 1
ATOM 3003 C C . GLU A 1 379 ? -34.933 6.171 -27.195 1.00 28.44 379 GLU A C 1
ATOM 3005 O O . GLU A 1 379 ? -35.444 5.502 -28.096 1.00 28.44 379 GLU A O 1
ATOM 3010 N N . ALA A 1 380 ? -35.676 6.708 -26.227 1.00 27.80 380 ALA A N 1
ATOM 3011 C CA . ALA A 1 380 ? -37.107 6.948 -26.373 1.00 27.80 380 ALA A CA 1
ATOM 3012 C C . ALA A 1 380 ? -37.384 8.453 -26.178 1.00 27.80 380 ALA A C 1
ATOM 3014 O O . ALA A 1 380 ? -37.028 9.013 -25.138 1.00 27.80 380 ALA A O 1
ATOM 3015 N N . PRO A 1 381 ? -38.003 9.142 -27.155 1.00 31.53 381 PRO A N 1
ATOM 3016 C CA . PRO A 1 381 ? -38.018 10.598 -27.202 1.00 31.53 381 PRO A CA 1
ATOM 3017 C C . PRO A 1 381 ? -39.200 11.182 -26.420 1.00 31.53 381 PRO A C 1
ATOM 3019 O O . PRO A 1 381 ? -40.333 10.719 -26.543 1.00 31.53 381 PRO A O 1
ATOM 3022 N N . SER A 1 382 ? -38.977 12.285 -25.702 1.00 28.38 382 SER A N 1
ATOM 3023 C CA . SER A 1 382 ? -40.070 13.144 -25.230 1.00 28.38 382 SER A CA 1
ATOM 3024 C C . SER A 1 382 ? -39.728 14.628 -25.355 1.00 28.38 382 SER A C 1
ATOM 3026 O O . SER A 1 382 ? -39.092 15.228 -24.498 1.00 28.38 382 SER A O 1
ATOM 3028 N N . ALA A 1 383 ? -40.206 15.181 -26.470 1.00 27.62 383 ALA A N 1
ATOM 3029 C CA . ALA A 1 383 ? -40.848 16.482 -26.654 1.00 27.62 383 ALA A CA 1
ATOM 3030 C C . ALA A 1 383 ? -40.452 17.688 -25.768 1.00 27.62 383 ALA A C 1
ATOM 3032 O O . ALA A 1 383 ? -40.734 17.770 -24.576 1.00 27.62 383 ALA A O 1
ATOM 3033 N N . LYS A 1 384 ? -39.963 18.711 -26.480 1.00 25.36 384 LYS A N 1
ATOM 3034 C CA . LYS A 1 384 ? -39.854 20.135 -26.127 1.00 25.36 384 LYS A CA 1
ATOM 3035 C C . LYS A 1 384 ? -41.096 20.718 -25.431 1.00 25.36 384 LYS A C 1
ATOM 3037 O O . LYS A 1 384 ? -42.205 20.564 -25.935 1.00 25.36 384 LYS A O 1
ATOM 3042 N N . ALA A 1 385 ? -40.863 21.601 -24.458 1.00 25.59 385 ALA A N 1
ATOM 3043 C CA . ALA A 1 385 ? -41.599 22.861 -24.321 1.00 25.59 385 ALA A CA 1
ATOM 3044 C C . ALA A 1 385 ? -40.725 23.919 -23.627 1.00 25.59 385 ALA A C 1
ATOM 3046 O O . ALA A 1 385 ? -39.870 23.614 -22.805 1.00 25.59 385 ALA A O 1
ATOM 3047 N N . SER A 1 386 ? -40.914 25.160 -24.048 1.00 24.45 386 SER A N 1
ATOM 3048 C CA . SER A 1 386 ? -39.981 26.281 -24.006 1.00 24.45 386 SER A CA 1
ATOM 3049 C C . SER A 1 386 ? -40.339 27.370 -22.990 1.00 24.45 386 SER A C 1
ATOM 3051 O O . SER A 1 386 ? -41.519 27.602 -22.750 1.00 24.45 386 SER A O 1
ATOM 3053 N N . ALA A 1 387 ? -39.310 28.160 -22.660 1.00 24.84 387 ALA A N 1
ATOM 3054 C CA . ALA A 1 387 ? -39.312 29.616 -22.451 1.00 24.84 387 ALA A CA 1
ATOM 3055 C C . ALA A 1 387 ? -39.759 30.195 -21.095 1.00 24.84 387 ALA A C 1
ATOM 3057 O O . ALA A 1 387 ? -40.808 29.857 -20.556 1.00 24.84 387 ALA A O 1
ATOM 3058 N N . GLY A 1 388 ? -38.982 31.184 -20.630 1.00 25.00 388 GLY A N 1
ATOM 3059 C CA . GLY A 1 388 ? -39.395 32.151 -19.611 1.00 25.00 388 GLY A CA 1
ATOM 3060 C C . GLY A 1 388 ? -38.230 32.789 -18.854 1.00 25.00 388 GLY A C 1
ATOM 3061 O O . GLY A 1 388 ? -37.784 32.248 -17.854 1.00 25.00 388 GLY A O 1
ATOM 3062 N N . GLU A 1 389 ? -37.749 33.926 -19.351 1.00 24.39 389 GLU A N 1
ATOM 3063 C CA . GLU A 1 389 ? -36.672 34.771 -18.819 1.00 24.39 389 GLU A CA 1
ATOM 3064 C C . GLU A 1 389 ? -36.951 35.396 -17.433 1.00 24.39 389 GLU A C 1
ATOM 3066 O O . GLU A 1 389 ? -38.103 35.598 -17.054 1.00 24.39 389 GLU A O 1
ATOM 3071 N N . ALA A 1 390 ? -35.855 35.833 -16.787 1.00 25.66 390 ALA A N 1
ATOM 3072 C CA . ALA A 1 390 ? -35.650 37.154 -16.157 1.00 25.66 390 ALA A CA 1
ATOM 3073 C C . ALA A 1 390 ? -35.214 37.145 -14.672 1.00 25.66 390 ALA A C 1
ATOM 3075 O O . ALA A 1 390 ? -35.987 36.885 -13.755 1.00 25.66 390 ALA A O 1
ATOM 3076 N N . ALA A 1 391 ? -33.955 37.545 -14.456 1.00 24.86 391 ALA A N 1
ATOM 3077 C CA . ALA A 1 391 ? -33.479 38.294 -13.281 1.00 24.86 391 ALA A CA 1
ATOM 3078 C C . ALA A 1 391 ? -33.951 39.781 -13.404 1.00 24.86 391 ALA A C 1
ATOM 3080 O O . ALA A 1 391 ? -34.426 40.115 -14.494 1.00 24.86 391 ALA A O 1
ATOM 3081 N N . PRO A 1 392 ? -33.785 40.721 -12.429 1.00 37.75 392 PRO A N 1
ATOM 3082 C CA . PRO A 1 392 ? -32.776 40.720 -11.357 1.00 37.75 392 PRO A CA 1
ATOM 3083 C C . PRO A 1 392 ? -33.144 41.380 -9.995 1.00 37.75 392 PRO A C 1
ATOM 3085 O O . PRO A 1 392 ? -34.191 41.989 -9.810 1.00 37.75 392 PRO A O 1
ATOM 3088 N N . SER A 1 393 ? -32.166 41.286 -9.080 1.00 27.11 393 SER A N 1
ATOM 3089 C CA . SER A 1 393 ? -31.714 42.275 -8.073 1.00 27.11 393 SER A CA 1
ATOM 3090 C C . SER A 1 393 ? -32.670 42.832 -7.006 1.00 27.11 393 SER A C 1
ATOM 3092 O O . SER A 1 393 ? -33.643 43.517 -7.306 1.00 27.11 393 SER A O 1
ATOM 3094 N N . GLY A 1 394 ? -32.238 42.714 -5.745 1.00 25.81 394 GLY A N 1
ATOM 3095 C CA . GLY A 1 394 ? -32.681 43.544 -4.623 1.00 25.81 394 GLY A CA 1
ATOM 3096 C C . GLY A 1 394 ? -31.753 43.382 -3.415 1.00 25.81 394 GLY A C 1
ATOM 3097 O O . GLY A 1 394 ? -31.772 42.348 -2.757 1.00 25.81 394 GLY A O 1
ATOM 3098 N N . GLU A 1 395 ? -30.920 44.391 -3.167 1.00 26.62 395 GLU A N 1
ATOM 3099 C CA . GLU A 1 395 ? -30.066 44.558 -1.983 1.00 26.62 395 GLU A CA 1
ATOM 3100 C C . GLU A 1 395 ? -30.904 44.732 -0.703 1.00 26.62 395 GLU A C 1
ATOM 3102 O O . GLU A 1 395 ? -31.933 45.405 -0.745 1.00 26.62 395 GLU A O 1
ATOM 3107 N N . ALA A 1 396 ? -30.426 44.245 0.450 1.00 26.44 396 ALA A N 1
ATOM 3108 C CA . ALA A 1 396 ? -30.658 44.918 1.733 1.00 26.44 396 ALA A CA 1
ATOM 3109 C C . ALA A 1 396 ? -29.688 44.450 2.830 1.00 26.44 396 ALA A C 1
ATOM 3111 O O . ALA A 1 396 ? -29.462 43.268 3.068 1.00 26.44 396 ALA A O 1
ATOM 3112 N N . SER A 1 397 ? -29.146 45.459 3.489 1.00 25.34 397 SER A N 1
ATOM 3113 C CA . SER A 1 397 ? -28.119 45.535 4.519 1.00 25.34 397 SER A CA 1
ATOM 3114 C C . SER A 1 397 ? -28.521 45.099 5.941 1.00 25.34 397 SER A C 1
ATOM 3116 O O . SER A 1 397 ? -29.612 45.416 6.400 1.00 25.34 397 SER A O 1
ATOM 3118 N N . ALA A 1 398 ? -27.523 44.536 6.636 1.00 28.22 398 ALA A N 1
ATOM 3119 C CA . ALA A 1 398 ? -27.069 44.779 8.019 1.00 28.22 398 ALA A CA 1
ATOM 3120 C C . ALA A 1 398 ? -28.007 44.592 9.235 1.00 28.22 398 ALA A C 1
ATOM 3122 O O . ALA A 1 398 ? -28.950 45.352 9.428 1.00 28.22 398 ALA A O 1
ATOM 3123 N N . SER A 1 399 ? -27.564 43.751 10.183 1.00 27.84 399 SER A N 1
ATOM 3124 C CA . SER A 1 399 ? -27.422 44.137 11.603 1.00 27.84 399 SER A CA 1
ATOM 3125 C C . SER A 1 399 ? -26.586 43.112 12.390 1.00 27.84 399 SER A C 1
ATOM 3127 O O . SER A 1 399 ? -26.972 41.949 12.489 1.00 27.84 399 SER A O 1
ATOM 3129 N N . GLU A 1 400 ? -25.473 43.559 12.973 1.00 27.11 400 GLU A N 1
ATOM 3130 C CA . GLU A 1 400 ? -24.696 42.847 13.998 1.00 27.11 400 GLU A CA 1
ATOM 3131 C C . GLU A 1 400 ? -25.295 43.064 15.397 1.00 27.11 400 GLU A C 1
ATOM 3133 O O . GLU A 1 400 ? -25.629 44.195 15.753 1.00 27.11 400 GLU A O 1
ATOM 3138 N N . ALA A 1 401 ? -25.336 42.006 16.213 1.00 27.36 401 ALA A N 1
ATOM 3139 C CA . ALA A 1 401 ? -24.995 42.040 17.642 1.00 27.36 401 ALA A CA 1
ATOM 3140 C C . ALA A 1 401 ? -24.796 40.600 18.186 1.00 27.36 401 ALA A C 1
ATOM 3142 O O . ALA A 1 401 ? -25.290 39.656 17.572 1.00 27.36 401 ALA A O 1
ATOM 3143 N N . PRO A 1 402 ? -24.046 40.425 19.291 1.00 39.47 402 PRO A N 1
ATOM 3144 C CA . PRO A 1 402 ? -23.140 39.294 19.513 1.00 39.47 402 PRO A CA 1
ATOM 3145 C C . PRO A 1 402 ? -23.704 38.219 20.457 1.00 39.47 402 PRO A C 1
ATOM 3147 O O . PRO A 1 402 ? -24.623 38.499 21.216 1.00 39.47 402 PRO A O 1
ATOM 3150 N N . ASP A 1 403 ? -23.131 37.007 20.434 1.00 25.70 403 ASP A N 1
ATOM 3151 C CA . ASP A 1 403 ? -22.494 36.397 21.619 1.00 25.70 403 ASP A CA 1
ATOM 3152 C C . ASP A 1 403 ? -22.041 34.939 21.384 1.00 25.70 403 ASP A C 1
ATOM 3154 O O . ASP A 1 403 ? -22.809 34.055 21.022 1.00 25.70 403 ASP A O 1
ATOM 3158 N N . THR A 1 404 ? -20.743 34.732 21.624 1.00 36.53 404 THR A N 1
ATOM 3159 C CA . THR A 1 404 ? -20.086 33.546 22.205 1.00 36.53 404 THR A CA 1
ATOM 3160 C C . THR A 1 404 ? -20.681 32.150 21.977 1.00 36.53 404 THR A C 1
ATOM 3162 O O . THR A 1 404 ? -21.467 31.666 22.787 1.00 36.53 404 THR A O 1
ATOM 3165 N N . GLU A 1 405 ? -20.090 31.399 21.046 1.00 27.91 405 GLU A N 1
ATOM 3166 C CA . GLU A 1 405 ? -19.879 29.957 21.209 1.00 27.91 405 GLU A CA 1
ATOM 3167 C C . GLU A 1 405 ? -18.470 29.604 20.721 1.00 27.91 405 GLU A C 1
ATOM 3169 O O . GLU A 1 405 ? -18.035 30.014 19.645 1.00 27.91 405 GLU A O 1
ATOM 3174 N N . ALA A 1 406 ? -17.729 28.866 21.549 1.00 33.47 406 ALA A N 1
ATOM 3175 C CA . ALA A 1 406 ? -16.466 28.253 21.172 1.00 33.47 406 ALA A CA 1
ATOM 3176 C C . ALA A 1 406 ? -16.755 27.185 20.107 1.00 33.47 406 ALA A C 1
ATOM 3178 O O . ALA A 1 406 ? -17.029 26.029 20.428 1.00 33.47 406 ALA A O 1
ATOM 3179 N N . GLY A 1 407 ? -16.758 27.607 18.842 1.00 27.14 407 GLY A N 1
ATOM 3180 C CA . GLY A 1 407 ? -16.942 26.735 17.696 1.00 27.14 407 GLY A CA 1
ATOM 3181 C C . GLY A 1 407 ? -15.845 25.679 17.659 1.00 27.14 407 GLY A C 1
ATOM 3182 O O . GLY A 1 407 ? -14.654 25.996 17.675 1.00 27.14 407 GLY A O 1
ATOM 3183 N N . ALA A 1 408 ? -16.254 24.412 17.601 1.00 33.81 408 ALA A N 1
ATOM 3184 C CA . ALA A 1 408 ? -15.410 23.373 17.043 1.00 33.81 408 ALA A CA 1
ATOM 3185 C C . ALA A 1 408 ? -15.015 23.847 15.640 1.00 33.81 408 ALA A C 1
ATOM 3187 O O . ALA A 1 408 ? -15.879 24.007 14.781 1.00 33.81 408 ALA A O 1
ATOM 3188 N N . ALA A 1 409 ? -13.737 24.180 15.454 1.00 31.00 409 ALA A N 1
ATOM 3189 C CA . ALA A 1 409 ? -13.239 24.667 14.179 1.00 31.00 409 ALA A CA 1
ATOM 3190 C C . ALA A 1 409 ? -13.568 23.632 13.096 1.00 31.00 409 ALA A C 1
ATOM 3192 O O . ALA A 1 409 ? -13.190 22.465 13.228 1.00 31.00 409 ALA A O 1
ATOM 3193 N N . GLU A 1 410 ? -14.288 24.053 12.055 1.00 36.78 410 GLU A N 1
ATOM 3194 C CA . GLU A 1 410 ? -14.483 23.224 10.872 1.00 36.78 410 GLU A CA 1
ATOM 3195 C C . GLU A 1 410 ? -13.108 22.791 10.342 1.00 36.78 410 GLU A C 1
ATOM 3197 O O . GLU A 1 410 ? -12.197 23.625 10.267 1.00 36.78 410 GLU A O 1
ATOM 3202 N N . PRO A 1 411 ? -12.921 21.508 9.979 1.00 33.75 411 PRO A N 1
ATOM 3203 C CA . PRO A 1 411 ? -11.657 21.062 9.422 1.00 33.75 411 PRO A CA 1
ATOM 3204 C C . PRO A 1 411 ? -11.376 21.848 8.144 1.00 33.75 411 PRO A C 1
ATOM 3206 O O . PRO A 1 411 ? -12.232 21.927 7.251 1.00 33.75 411 PRO A O 1
ATOM 3209 N N . THR A 1 412 ? -10.183 22.439 8.078 1.00 34.97 412 THR A N 1
ATOM 3210 C CA . THR A 1 412 ? -9.745 23.247 6.936 1.00 34.97 412 THR A CA 1
ATOM 3211 C C . THR A 1 412 ? -9.739 22.404 5.655 1.00 34.97 412 THR A C 1
ATOM 3213 O O . THR A 1 412 ? -9.619 21.181 5.735 1.00 34.97 412 THR A O 1
ATOM 3216 N N . PRO A 1 413 ? -9.816 23.013 4.458 1.00 36.28 413 PRO A N 1
ATOM 3217 C CA . PRO A 1 413 ? -9.700 22.283 3.192 1.00 36.28 413 PRO A CA 1
ATOM 3218 C C . PRO A 1 413 ? -8.457 21.386 3.138 1.00 36.28 413 PRO A C 1
ATOM 3220 O O . PRO A 1 413 ? -8.552 20.241 2.729 1.00 36.28 413 PRO A O 1
ATOM 3223 N N . LEU A 1 414 ? -7.337 21.851 3.700 1.00 31.55 414 LEU A N 1
ATOM 3224 C CA . LEU A 1 414 ? -6.089 21.097 3.861 1.00 31.55 414 LEU A CA 1
ATOM 3225 C C . LEU A 1 414 ? -6.215 19.895 4.812 1.00 31.55 414 LEU A C 1
ATOM 3227 O O . LEU A 1 414 ? -5.606 18.858 4.579 1.00 31.55 414 LEU A O 1
ATOM 3231 N N . GLN A 1 415 ? -7.002 20.009 5.886 1.00 35.41 415 GLN A N 1
ATOM 3232 C CA . GLN A 1 415 ? -7.309 18.882 6.772 1.00 35.41 415 GLN A CA 1
ATOM 3233 C C . GLN A 1 415 ? -8.279 17.903 6.115 1.00 35.41 415 GLN A C 1
ATOM 3235 O O . GLN A 1 415 ? -8.144 16.708 6.338 1.00 35.41 415 GLN A O 1
ATOM 3240 N N . ARG A 1 416 ? -9.209 18.378 5.276 1.00 39.19 416 ARG A N 1
ATOM 3241 C CA . ARG A 1 416 ? -10.060 17.513 4.450 1.00 39.19 416 ARG A CA 1
ATOM 3242 C C . ARG A 1 416 ? -9.221 16.793 3.396 1.00 39.19 416 ARG A C 1
ATOM 3244 O O . ARG A 1 416 ? -9.297 15.582 3.344 1.00 39.19 416 ARG A O 1
ATOM 3251 N N . GLU A 1 417 ? -8.321 17.474 2.692 1.00 35.41 417 GLU A N 1
ATOM 3252 C CA . GLU A 1 417 ? -7.390 16.888 1.712 1.00 35.41 417 GLU A CA 1
ATOM 3253 C C . GLU A 1 417 ? -6.385 15.902 2.334 1.00 35.41 417 GLU A C 1
ATOM 3255 O O . GLU A 1 417 ? -6.151 14.823 1.787 1.00 35.41 417 GLU A O 1
ATOM 3260 N N . ALA A 1 418 ? -5.844 16.207 3.519 1.00 33.47 418 ALA A N 1
ATOM 3261 C CA . ALA A 1 418 ? -4.993 15.290 4.288 1.00 33.47 418 ALA A CA 1
ATOM 3262 C C . ALA A 1 418 ? -5.765 14.073 4.837 1.00 33.47 418 ALA A C 1
ATOM 3264 O O . ALA A 1 418 ? -5.174 13.041 5.164 1.00 33.47 418 ALA A O 1
ATOM 3265 N N . MET A 1 419 ? -7.088 14.186 4.937 1.00 36.94 419 MET A N 1
ATOM 3266 C CA . MET A 1 419 ? -8.003 13.112 5.311 1.00 36.94 419 MET A CA 1
ATOM 3267 C C . MET A 1 419 ? -8.566 12.335 4.117 1.00 36.94 419 MET A C 1
ATOM 3269 O O . MET A 1 419 ? -8.905 11.164 4.272 1.00 36.94 419 MET A O 1
ATOM 3273 N N . THR A 1 420 ? -8.643 12.963 2.942 1.00 37.78 420 THR A N 1
ATOM 3274 C CA . THR A 1 420 ? -9.165 12.401 1.689 1.00 37.78 420 THR A CA 1
ATOM 3275 C C . THR A 1 420 ? -8.072 11.969 0.710 1.00 37.78 420 THR A C 1
ATOM 3277 O O . THR A 1 420 ? -8.405 11.522 -0.384 1.00 37.78 420 THR A O 1
ATOM 3280 N N . GLY A 1 421 ? -6.793 12.026 1.103 1.00 39.38 421 GLY A N 1
ATOM 3281 C CA . GLY A 1 421 ? -5.718 11.280 0.443 1.00 39.38 421 GLY A CA 1
ATOM 3282 C C . GLY A 1 421 ? -4.732 12.079 -0.409 1.00 39.38 421 GLY A C 1
ATOM 3283 O O . GLY A 1 421 ? -4.284 11.566 -1.428 1.00 39.38 421 GLY A O 1
ATOM 3284 N N . VAL A 1 422 ? -4.318 13.283 -0.005 1.00 38.03 422 VAL A N 1
ATOM 3285 C CA . VAL A 1 422 ? -3.154 13.939 -0.632 1.00 38.03 422 VAL A CA 1
ATOM 3286 C C . VAL A 1 422 ? -1.935 13.847 0.277 1.00 38.03 422 VAL A C 1
ATOM 3288 O O . VAL A 1 422 ? -1.729 14.679 1.150 1.00 38.03 422 VAL A O 1
ATOM 3291 N N . LEU A 1 423 ? -1.125 12.817 0.040 1.00 29.73 423 LEU A N 1
ATOM 3292 C CA . LEU A 1 423 ? 0.335 12.839 0.157 1.00 29.73 423 LEU A CA 1
ATOM 3293 C C . LEU A 1 423 ? 0.855 11.685 -0.710 1.00 29.73 423 LEU A C 1
ATOM 3295 O O . LEU A 1 423 ? 1.342 10.669 -0.218 1.00 29.73 423 LEU A O 1
ATOM 3299 N N . LEU A 1 424 ? 0.752 11.842 -2.034 1.00 34.47 424 LEU A N 1
ATOM 3300 C CA . LEU A 1 424 ? 1.764 11.230 -2.887 1.00 34.47 424 LEU A CA 1
ATOM 3301 C C . LEU A 1 424 ? 3.074 11.854 -2.409 1.00 34.47 424 LEU A C 1
ATOM 3303 O O . LEU A 1 424 ? 3.257 13.065 -2.522 1.00 34.47 424 LEU A O 1
ATOM 3307 N N . GLN A 1 425 ? 3.940 11.067 -1.772 1.00 34.31 425 GLN A N 1
ATOM 3308 C CA . GLN A 1 425 ? 5.297 11.498 -1.448 1.00 34.31 425 GLN A CA 1
ATOM 3309 C C . GLN A 1 425 ? 6.086 11.622 -2.761 1.00 34.31 425 GLN A C 1
ATOM 3311 O O . GLN A 1 425 ? 7.000 10.858 -3.039 1.00 34.31 425 GLN A O 1
ATOM 3316 N N . SER A 1 426 ? 5.693 12.558 -3.621 1.00 32.22 426 SER A N 1
ATOM 3317 C CA . SER A 1 426 ? 6.393 12.888 -4.848 1.00 32.22 426 SER A CA 1
ATOM 3318 C C . SER A 1 426 ? 7.481 13.893 -4.513 1.00 32.22 426 SER A C 1
ATOM 3320 O O . SER A 1 426 ? 7.213 14.977 -3.990 1.00 32.22 426 SER A O 1
ATOM 3322 N N . GLY A 1 427 ? 8.720 13.555 -4.845 1.00 33.84 427 GLY A N 1
ATOM 3323 C CA . GLY A 1 427 ? 9.740 14.590 -4.908 1.00 33.84 427 GLY A CA 1
ATOM 3324 C C . GLY A 1 427 ? 11.156 14.145 -5.213 1.00 33.84 427 GLY A C 1
ATOM 3325 O O . GLY A 1 427 ? 11.983 15.024 -5.442 1.00 33.84 427 GLY A O 1
ATOM 3326 N N . PHE A 1 428 ? 11.475 12.847 -5.223 1.00 38.19 428 PHE A N 1
ATOM 3327 C CA . PHE A 1 428 ? 12.857 12.420 -5.454 1.00 38.19 428 PHE A CA 1
ATOM 3328 C C . PHE A 1 428 ? 13.127 11.941 -6.884 1.00 38.19 428 PHE A C 1
ATOM 3330 O O . PHE A 1 428 ? 14.107 12.387 -7.483 1.00 38.19 428 PHE A O 1
ATOM 3337 N N . LEU A 1 429 ? 12.253 11.127 -7.492 1.00 39.06 429 LEU A N 1
ATOM 3338 C CA . LEU A 1 429 ? 12.571 10.586 -8.817 1.00 39.06 429 LEU A CA 1
ATOM 3339 C C . LEU A 1 429 ? 12.621 11.629 -9.930 1.00 39.06 429 LEU A C 1
ATOM 3341 O O . LEU A 1 429 ? 13.458 11.548 -10.826 1.00 39.06 429 LEU A O 1
ATOM 3345 N N . GLU A 1 430 ? 11.790 12.656 -9.833 1.00 40.69 430 GLU A N 1
ATOM 3346 C CA . GLU A 1 430 ? 11.852 13.824 -10.710 1.00 40.69 430 GLU A CA 1
ATOM 3347 C C . GLU A 1 430 ? 13.195 14.559 -10.590 1.00 40.69 430 GLU A C 1
ATOM 3349 O O . GLU A 1 430 ? 13.839 14.840 -11.602 1.00 40.69 430 GLU A O 1
ATOM 3354 N N . ARG A 1 431 ? 13.731 14.722 -9.371 1.00 38.22 431 ARG A N 1
ATOM 3355 C CA . ARG A 1 431 ? 15.066 15.315 -9.146 1.00 38.22 431 ARG A CA 1
ATOM 3356 C C . ARG A 1 431 ? 16.206 14.425 -9.636 1.00 38.22 431 ARG A C 1
ATOM 3358 O O . ARG A 1 431 ? 17.236 14.938 -10.070 1.00 38.22 431 ARG A O 1
ATOM 3365 N N . TYR A 1 432 ? 16.033 13.110 -9.568 1.00 37.41 432 TYR A N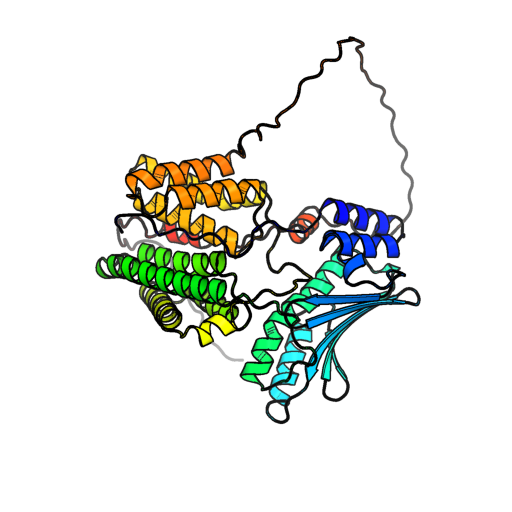 1
ATOM 3366 C CA . TYR A 1 432 ? 17.056 12.136 -9.920 1.00 37.41 432 TYR A CA 1
ATOM 3367 C C . TYR A 1 432 ? 17.171 11.925 -11.442 1.00 37.41 432 TYR A C 1
ATOM 3369 O O . TYR A 1 432 ? 18.266 11.995 -12.011 1.00 37.41 432 TYR A O 1
ATOM 3377 N N . MET A 1 433 ? 16.036 11.774 -12.132 1.00 38.00 433 MET A N 1
ATOM 3378 C CA . MET A 1 433 ? 15.973 11.692 -13.598 1.00 38.00 433 MET A CA 1
ATOM 3379 C C . MET A 1 433 ? 16.500 12.983 -14.259 1.00 38.00 433 MET A C 1
ATOM 3381 O O . MET A 1 433 ? 17.099 12.919 -15.332 1.00 38.00 433 MET A O 1
ATOM 3385 N N . LYS A 1 434 ? 16.364 14.140 -13.586 1.00 43.62 434 LYS A N 1
ATOM 3386 C CA . LYS A 1 434 ? 16.889 15.450 -14.015 1.00 43.62 434 LYS A CA 1
ATOM 3387 C C . LYS A 1 434 ? 18.416 15.512 -14.134 1.00 43.62 434 LYS A C 1
ATOM 3389 O O . LYS A 1 434 ? 18.921 16.310 -14.917 1.00 43.62 434 LYS A O 1
ATOM 3394 N N . GLN A 1 435 ? 19.164 14.714 -13.366 1.00 38.56 435 GLN A N 1
ATOM 3395 C CA . GLN A 1 435 ? 20.622 14.871 -13.266 1.00 38.56 435 GLN A CA 1
ATOM 3396 C C . GLN A 1 435 ? 21.453 13.885 -14.093 1.00 38.56 435 GLN A C 1
ATOM 3398 O O . GLN A 1 435 ? 22.633 14.161 -14.302 1.00 38.56 435 GLN A O 1
ATOM 3403 N N . ARG A 1 436 ? 20.929 12.724 -14.518 1.00 39.53 436 ARG A N 1
ATOM 3404 C CA . ARG A 1 436 ? 21.822 11.644 -15.004 1.00 39.53 436 ARG A CA 1
ATOM 3405 C C . ARG A 1 436 ? 21.351 10.766 -16.155 1.00 39.53 436 ARG A C 1
ATOM 3407 O O . ARG A 1 436 ? 22.121 9.911 -16.583 1.00 39.53 436 ARG A O 1
ATOM 3414 N N . ILE A 1 437 ? 20.154 10.976 -16.690 1.00 44.72 437 ILE A N 1
ATOM 3415 C CA . ILE A 1 437 ? 19.707 10.246 -17.885 1.00 44.72 437 ILE A CA 1
ATOM 3416 C C . ILE A 1 437 ? 20.379 10.759 -19.170 1.00 44.72 437 ILE A C 1
ATOM 3418 O O . ILE A 1 437 ? 20.654 9.979 -20.079 1.00 44.72 437 ILE A O 1
ATOM 3422 N N . HIS A 1 438 ? 20.775 12.032 -19.203 1.00 42.34 438 HIS A N 1
ATOM 3423 C CA . HIS A 1 438 ? 21.609 12.594 -20.261 1.00 42.34 438 HIS A CA 1
ATOM 3424 C C . HIS A 1 438 ? 22.938 13.037 -19.658 1.00 42.34 438 HIS A C 1
ATOM 3426 O O . HIS A 1 438 ? 23.044 14.098 -19.047 1.00 42.34 438 HIS A O 1
ATOM 3432 N N . GLY A 1 439 ? 23.962 12.198 -19.784 1.00 30.36 439 GLY A N 1
ATOM 3433 C CA . GLY A 1 439 ? 25.316 12.631 -19.485 1.00 30.36 439 GLY A CA 1
ATOM 3434 C C . GLY A 1 439 ? 25.733 13.737 -20.452 1.00 30.36 439 GLY A C 1
ATOM 3435 O O . GLY A 1 439 ? 25.985 13.453 -21.617 1.00 30.36 439 GLY A O 1
ATOM 3436 N N . THR A 1 440 ? 25.885 14.958 -19.942 1.00 28.14 440 THR A N 1
ATOM 3437 C CA . THR A 1 440 ? 26.837 15.932 -20.484 1.00 28.14 440 THR A CA 1
ATOM 3438 C C . THR A 1 440 ? 27.456 16.732 -19.339 1.00 28.14 440 THR A C 1
ATOM 3440 O O . THR A 1 440 ? 26.762 17.426 -18.607 1.00 28.14 440 THR A O 1
ATOM 3443 N N . GLU A 1 441 ? 28.779 16.576 -19.247 1.00 26.61 441 GLU A N 1
ATOM 3444 C CA . GLU A 1 441 ? 29.785 17.415 -18.582 1.00 26.61 441 GLU A CA 1
ATOM 3445 C C . GLU A 1 441 ? 29.928 17.353 -17.047 1.00 26.61 441 GLU A C 1
ATOM 3447 O O . GLU A 1 441 ? 29.069 17.727 -16.255 1.00 26.61 441 GLU A O 1
ATOM 3452 N N . ALA A 1 442 ? 31.109 16.886 -16.634 1.00 26.36 442 ALA A N 1
ATOM 3453 C CA . ALA A 1 442 ? 31.701 17.114 -15.321 1.00 26.36 442 ALA A CA 1
ATOM 3454 C C . ALA A 1 442 ? 32.748 18.250 -15.445 1.00 26.36 442 ALA A C 1
ATOM 3456 O O . ALA A 1 442 ? 33.136 18.592 -16.559 1.00 26.36 442 ALA A O 1
ATOM 3457 N N . PRO A 1 443 ? 33.335 18.733 -14.343 1.00 37.94 443 PRO A N 1
ATOM 3458 C CA . PRO A 1 443 ? 32.822 19.792 -13.484 1.00 37.94 443 PRO A CA 1
ATOM 3459 C C . PRO A 1 443 ? 33.745 21.021 -13.537 1.00 37.94 443 PRO A C 1
ATOM 3461 O O . PRO A 1 443 ? 34.942 20.880 -13.295 1.00 37.94 443 PRO A O 1
ATOM 3464 N N . ASP A 1 444 ? 33.217 22.229 -13.744 1.00 26.42 444 ASP A N 1
ATOM 3465 C CA . ASP A 1 444 ? 34.035 23.430 -13.550 1.00 26.42 444 ASP A CA 1
ATOM 3466 C C . ASP A 1 444 ? 33.889 23.979 -12.131 1.00 26.42 444 ASP A C 1
ATOM 3468 O O . ASP A 1 444 ? 32.857 24.492 -11.694 1.00 26.42 444 ASP A O 1
ATOM 3472 N N . ALA A 1 445 ? 34.992 23.840 -11.402 1.00 34.72 445 ALA A N 1
ATOM 3473 C CA . ALA A 1 445 ? 35.291 24.575 -10.198 1.00 34.72 445 ALA A CA 1
ATOM 3474 C C . ALA A 1 445 ? 35.430 26.069 -10.522 1.00 34.72 445 ALA A C 1
ATOM 3476 O O . ALA A 1 445 ? 36.388 26.455 -11.182 1.00 34.72 445 ALA A O 1
ATOM 3477 N N . ALA A 1 446 ? 34.541 26.910 -9.991 1.00 27.50 446 ALA A N 1
ATOM 3478 C CA . ALA A 1 446 ? 34.849 28.291 -9.611 1.00 27.50 446 ALA A CA 1
ATOM 3479 C C . ALA A 1 446 ? 33.649 28.955 -8.919 1.00 27.50 446 ALA A C 1
ATOM 3481 O O . ALA A 1 446 ? 32.603 29.142 -9.531 1.00 27.50 446 ALA A O 1
ATOM 3482 N N . GLY A 1 447 ? 33.849 29.423 -7.683 1.00 25.03 447 GLY A N 1
ATOM 3483 C CA . GLY A 1 447 ? 33.182 30.643 -7.220 1.00 25.03 447 GLY A CA 1
ATOM 3484 C C . GLY A 1 447 ? 32.410 30.567 -5.905 1.00 25.03 447 GLY A C 1
ATOM 3485 O O . GLY A 1 447 ? 31.222 30.283 -5.907 1.00 25.03 447 GLY A O 1
ATOM 3486 N N . ALA A 1 448 ? 33.084 31.035 -4.846 1.00 26.81 448 ALA A N 1
ATOM 3487 C CA . ALA A 1 448 ? 32.533 31.746 -3.682 1.00 26.81 448 ALA A CA 1
ATOM 3488 C C . ALA A 1 448 ? 31.792 30.904 -2.613 1.00 26.81 448 ALA A C 1
ATOM 3490 O O . ALA A 1 448 ? 30.879 30.156 -2.908 1.00 26.81 448 ALA A O 1
ATOM 3491 N N . ALA A 1 449 ? 32.075 31.011 -1.314 1.00 27.95 449 ALA A N 1
ATOM 3492 C CA . ALA A 1 449 ? 32.978 31.889 -0.583 1.00 27.95 449 ALA A CA 1
ATOM 3493 C C . ALA A 1 449 ? 33.273 31.284 0.799 1.00 27.95 449 ALA A C 1
ATOM 3495 O O . ALA A 1 449 ? 32.432 30.623 1.406 1.00 27.95 449 ALA A O 1
ATOM 3496 N N . GLU A 1 450 ? 34.479 31.562 1.286 1.00 29.91 450 GLU A N 1
ATOM 3497 C CA . GLU A 1 450 ? 34.920 31.379 2.666 1.00 29.91 450 GLU A CA 1
ATOM 3498 C C . GLU A 1 450 ? 33.937 31.981 3.682 1.00 29.91 450 GLU A C 1
ATOM 3500 O O . GLU A 1 450 ? 33.450 33.097 3.480 1.00 29.91 450 GLU A O 1
ATOM 3505 N N . ARG A 1 451 ? 33.767 31.313 4.833 1.00 28.64 451 ARG A N 1
ATOM 3506 C CA . ARG A 1 451 ? 33.950 31.897 6.181 1.00 28.64 451 ARG A CA 1
ATOM 3507 C C . ARG A 1 451 ? 33.872 30.818 7.283 1.00 28.64 451 ARG A C 1
ATOM 3509 O O . ARG A 1 451 ? 33.360 29.735 7.023 1.00 28.64 451 ARG A O 1
ATOM 3516 N N . PRO A 1 452 ? 34.465 31.073 8.467 1.00 32.41 452 PRO A N 1
ATOM 3517 C CA . PRO A 1 452 ? 35.316 30.098 9.146 1.00 32.41 452 PRO A CA 1
ATOM 3518 C C . PRO A 1 452 ? 34.689 29.472 10.399 1.00 32.41 452 PRO A C 1
ATOM 3520 O O . PRO A 1 452 ? 33.805 30.050 11.029 1.00 32.41 452 PRO A O 1
ATOM 3523 N N . ASP A 1 453 ? 35.256 28.336 10.805 1.00 31.28 453 ASP A N 1
ATOM 3524 C CA . ASP A 1 453 ? 35.146 27.769 12.153 1.00 31.28 453 ASP A CA 1
ATOM 3525 C C . ASP A 1 453 ? 35.623 28.757 13.234 1.00 31.28 453 ASP A C 1
ATOM 3527 O O . ASP A 1 453 ? 36.737 29.289 13.128 1.00 31.28 453 ASP A O 1
ATOM 3531 N N . PRO A 1 454 ? 34.897 28.899 14.356 1.00 34.09 454 PRO A N 1
ATOM 3532 C CA . PRO A 1 454 ? 35.488 29.289 15.617 1.00 34.09 454 PRO A CA 1
ATOM 3533 C C . PRO A 1 454 ? 35.651 28.064 16.524 1.00 34.09 454 PRO A C 1
ATOM 3535 O O . PRO A 1 454 ? 34.697 27.417 16.955 1.00 34.09 454 PRO A O 1
ATOM 3538 N N . LYS A 1 455 ? 36.919 27.786 16.831 1.00 31.08 455 LYS A N 1
ATOM 3539 C CA . LYS A 1 455 ? 37.373 26.857 17.864 1.00 31.08 455 LYS A CA 1
ATOM 3540 C C . LYS A 1 455 ? 36.724 27.130 19.225 1.00 31.08 455 LYS A C 1
ATOM 3542 O O . LYS A 1 455 ? 36.470 28.270 19.601 1.00 31.08 455 LYS A O 1
ATOM 3547 N N . GLN A 1 456 ? 36.599 26.031 19.965 1.00 34.69 456 GLN A N 1
ATOM 3548 C CA . GLN A 1 456 ? 36.506 25.915 21.419 1.00 34.69 456 GLN A CA 1
ATOM 3549 C C . GLN A 1 456 ? 37.222 27.030 22.199 1.00 34.69 456 GLN A C 1
ATOM 3551 O O . GLN A 1 456 ? 38.402 27.282 21.954 1.00 34.69 456 GLN A O 1
ATOM 3556 N N . THR A 1 457 ? 36.570 27.520 23.255 1.00 29.72 457 THR A N 1
ATOM 3557 C CA . THR A 1 457 ? 37.247 27.843 24.517 1.00 29.72 457 THR A CA 1
ATOM 3558 C C . THR A 1 457 ? 36.309 27.685 25.711 1.00 29.72 457 THR A C 1
ATOM 3560 O O . THR A 1 457 ? 35.142 28.061 25.683 1.00 29.72 457 THR A O 1
ATOM 3563 N N . GLU A 1 458 ? 36.894 27.093 26.743 1.00 32.44 458 GLU A N 1
ATOM 3564 C CA . GLU A 1 458 ? 36.460 26.875 28.119 1.00 32.44 458 GLU A CA 1
ATOM 3565 C C . GLU A 1 458 ? 35.693 28.046 28.767 1.00 32.44 458 GLU A C 1
ATOM 3567 O O . GLU A 1 458 ? 36.199 29.169 28.816 1.00 32.44 458 GLU A O 1
ATOM 3572 N N . ARG A 1 459 ? 34.537 27.756 29.377 1.00 31.72 459 ARG A N 1
ATOM 3573 C CA . ARG A 1 459 ? 34.299 27.785 30.837 1.00 31.72 459 ARG A CA 1
ATOM 3574 C C . ARG A 1 459 ? 32.860 27.429 31.183 1.00 31.72 459 ARG A C 1
ATOM 3576 O O . ARG A 1 459 ? 31.954 27.890 30.459 1.00 31.72 459 ARG A O 1
#

Foldseek 3Di:
DFAFAFAFAAPDPALAQQFDVVLQVQLQVCLVVVVLLSSVVSLLCRLHNCQQVVAHDPVSAWGFAAAFFWTWIWGCPPQKIKIKIWAWFADPFQRVVLVVVQVVCQVPQADAWHWDDDPRTTMIIHMDGSNPPRSLVVLRSVVSCRVCRQVCSLVCCVPRVIGGPGGFPWAADDPVVLVVLLVVLLSLLV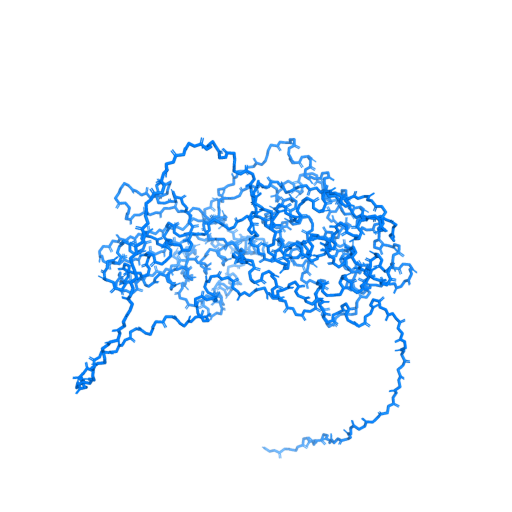RLLVVLVVCVVVVQLLLSLLSLLLSLLSNCRHQVWGRPVVVLSVVLNVLSQDPVDDSVVNSVSSNVSSVVSSPDDSVRRSVGRIDGRRRHDPAARDDLVLLLVLCVLLLVVLVVCVVVVVLSSLSSSLSSSLSLDSNHHRDDPLLCVLSSVLSNVRHRGGSNVSSVSSSVSSVCSNVVCSDDDPPVDPDDDDDDDDDDDDDDDDDDDDDDDDDDDPDPDDQDPVSVCVSNGPDPVDDRSSVVCVPRPDDDDDDDDDDDDDDDDDDDDDD

pLDDT: mean 80.37, std 24.01, range [24.39, 98.44]